Protein AF-A0A8H6XW42-F1 (afdb_monomer_lite)

pLDDT: mean 79.65, std 26.71, range [20.8, 98.81]

Structure (mmCIF, N/CA/C/O backbone):
data_AF-A0A8H6XW42-F1
#
_entry.id   AF-A0A8H6XW42-F1
#
loop_
_atom_site.group_PDB
_atom_site.id
_atom_site.type_symbol
_atom_site.label_atom_id
_atom_site.label_alt_id
_atom_site.label_comp_id
_atom_site.label_asym_id
_atom_site.label_entity_id
_atom_site.label_seq_id
_atom_site.pdbx_PDB_ins_code
_atom_site.Cartn_x
_atom_site.Cartn_y
_atom_site.Cartn_z
_atom_site.occupancy
_atom_site.B_iso_or_equiv
_atom_site.auth_seq_id
_atom_site.auth_comp_id
_atom_site.auth_asym_id
_atom_site.auth_atom_id
_atom_site.pdbx_PDB_model_num
ATOM 1 N N . MET A 1 1 ? 37.774 25.306 58.452 1.00 31.66 1 MET A N 1
ATOM 2 C CA . MET A 1 1 ? 38.233 24.568 59.651 1.00 31.66 1 MET A CA 1
ATOM 3 C C . MET A 1 1 ? 37.011 24.340 60.537 1.00 31.66 1 MET A C 1
ATOM 5 O O . MET A 1 1 ? 36.268 25.303 60.655 1.00 31.66 1 MET A O 1
ATOM 9 N N . SER A 1 2 ? 36.701 23.200 61.170 1.00 27.34 2 SER A N 1
ATOM 10 C CA . SER A 1 2 ? 37.092 21.763 61.088 1.00 27.34 2 SER A CA 1
ATOM 11 C C . SER A 1 2 ? 36.119 20.996 62.024 1.00 27.34 2 SER A C 1
ATOM 13 O O . SER A 1 2 ? 35.586 21.637 62.923 1.00 27.34 2 SER A O 1
ATOM 15 N N . SER A 1 3 ? 35.810 19.695 61.959 1.00 24.80 3 SER A N 1
ATOM 16 C CA . SER A 1 3 ? 36.061 18.540 61.057 1.00 24.80 3 SER A CA 1
ATOM 17 C C . SER A 1 3 ? 34.866 17.559 61.262 1.00 24.80 3 SER A C 1
ATOM 19 O O . SER A 1 3 ? 34.211 17.654 62.294 1.00 24.80 3 SER A O 1
ATOM 21 N N . VAL A 1 4 ? 34.386 16.700 60.349 1.00 23.77 4 VAL A N 1
ATOM 22 C CA . VAL A 1 4 ? 35.005 15.713 59.426 1.00 23.77 4 VAL A CA 1
ATOM 23 C C . VAL A 1 4 ? 35.577 14.477 60.162 1.00 23.77 4 VAL A C 1
ATOM 25 O O . VAL A 1 4 ? 36.228 14.644 61.187 1.00 23.77 4 VAL A O 1
ATOM 28 N N . VAL A 1 5 ? 35.396 13.280 59.560 1.00 27.08 5 VAL A N 1
ATOM 29 C CA . VAL A 1 5 ? 35.895 11.922 59.943 1.00 27.08 5 VAL A CA 1
ATOM 30 C C . VAL A 1 5 ? 35.038 11.162 60.995 1.00 27.08 5 VAL A C 1
ATOM 32 O O . VAL A 1 5 ? 34.847 11.691 62.084 1.00 27.08 5 VAL A O 1
ATOM 35 N N . PRO A 1 6 ? 34.623 9.884 60.777 1.00 35.59 6 PRO A N 1
ATOM 36 C CA . PRO A 1 6 ? 34.140 9.241 59.535 1.00 35.59 6 PRO A CA 1
ATOM 37 C C . PRO A 1 6 ? 32.951 8.249 59.762 1.00 35.59 6 PRO A C 1
ATOM 39 O O . PRO A 1 6 ? 32.583 7.961 60.896 1.00 35.59 6 PRO A O 1
ATOM 42 N N . LEU A 1 7 ? 32.431 7.616 58.697 1.00 23.66 7 LEU A N 1
ATOM 43 C CA . LEU A 1 7 ? 32.252 6.144 58.618 1.00 23.66 7 LEU A CA 1
ATOM 44 C C . LEU A 1 7 ? 31.787 5.714 57.212 1.00 23.66 7 LEU A C 1
ATOM 46 O O . LEU A 1 7 ? 30.994 6.401 56.577 1.00 23.66 7 LEU A O 1
ATOM 50 N N . ASN A 1 8 ? 32.281 4.567 56.740 1.00 22.61 8 ASN A N 1
ATOM 51 C CA . ASN A 1 8 ? 31.904 3.947 55.463 1.00 22.61 8 ASN A CA 1
ATOM 52 C C . ASN A 1 8 ? 30.977 2.746 55.715 1.00 22.61 8 ASN A C 1
ATOM 54 O O . ASN A 1 8 ? 31.185 2.044 56.700 1.00 22.61 8 ASN A O 1
ATOM 58 N N . PHE A 1 9 ? 30.083 2.416 54.774 1.00 24.00 9 PHE A N 1
ATOM 59 C CA . PHE A 1 9 ? 30.294 1.239 53.911 1.00 24.00 9 PHE A CA 1
ATOM 60 C C . PHE A 1 9 ? 29.387 1.238 52.662 1.00 24.00 9 PHE A C 1
ATOM 62 O O . PHE A 1 9 ? 28.384 1.937 52.581 1.00 24.00 9 PHE A O 1
ATOM 69 N N . SER A 1 10 ? 29.830 0.478 51.664 1.00 24.02 10 SER A N 1
ATOM 70 C CA . SER A 1 10 ? 29.364 0.367 50.275 1.00 24.02 10 SER A CA 1
ATOM 71 C C . SER A 1 10 ? 27.860 0.178 50.012 1.00 24.02 10 SER A C 1
ATOM 73 O O . SER A 1 10 ? 27.233 -0.713 50.579 1.00 24.02 10 SER A O 1
ATOM 75 N N . GLY A 1 11 ? 27.371 0.850 48.964 1.00 23.75 11 GLY A N 1
ATOM 76 C CA . GLY A 1 11 ? 26.218 0.445 48.150 1.00 23.75 11 GLY A CA 1
ATOM 77 C C . GLY A 1 11 ? 26.323 1.099 46.767 1.00 23.75 11 GLY A C 1
ATOM 78 O O . GLY A 1 11 ? 26.357 2.323 46.677 1.00 23.75 11 GLY A O 1
ATOM 79 N N . SER A 1 12 ? 26.478 0.318 45.692 1.00 24.64 12 SER A N 1
ATOM 80 C CA . SER A 1 12 ? 26.811 0.856 44.364 1.00 24.64 12 SER A CA 1
ATOM 81 C C . SER A 1 12 ? 25.586 1.375 43.608 1.00 24.64 12 SER A C 1
ATOM 83 O O . SER A 1 12 ? 24.611 0.659 43.390 1.00 24.64 12 SER A O 1
ATOM 85 N N . MET A 1 13 ? 25.673 2.619 43.133 1.00 24.03 13 MET A N 1
ATOM 86 C CA . MET A 1 13 ? 24.675 3.226 42.256 1.00 24.03 13 MET A CA 1
ATOM 87 C C . MET A 1 13 ? 25.296 3.470 40.877 1.00 24.03 13 MET A C 1
ATOM 89 O O . MET A 1 13 ? 26.049 4.417 40.685 1.00 24.03 13 MET A O 1
ATOM 93 N N . ASN A 1 14 ? 25.010 2.575 39.930 1.00 24.83 14 ASN A N 1
ATOM 94 C CA . ASN A 1 14 ? 25.256 2.774 38.501 1.00 24.83 14 ASN A CA 1
ATOM 95 C C . ASN A 1 14 ? 24.354 1.821 37.703 1.00 24.83 14 ASN A C 1
ATOM 97 O O . ASN A 1 14 ? 24.633 0.630 37.596 1.00 24.83 14 ASN A O 1
ATOM 101 N N . ARG A 1 15 ? 23.264 2.353 37.144 1.00 26.05 15 ARG A N 1
ATOM 102 C CA . ARG A 1 15 ? 22.504 1.725 36.054 1.00 26.05 15 ARG A CA 1
ATOM 103 C C . ARG A 1 15 ? 22.485 2.696 34.881 1.00 26.05 15 ARG A C 1
ATOM 105 O O . ARG A 1 15 ? 21.553 3.480 34.731 1.00 26.05 15 ARG A O 1
ATOM 112 N N . LEU A 1 16 ? 23.550 2.666 34.085 1.00 25.11 16 LEU A N 1
ATOM 113 C CA . LEU A 1 16 ? 23.486 3.178 32.719 1.00 25.11 16 LEU A CA 1
ATOM 114 C C . LEU A 1 16 ? 22.662 2.201 31.872 1.00 25.11 16 LEU A C 1
ATOM 116 O O . LEU A 1 16 ? 22.636 1.002 32.143 1.00 25.11 16 LEU A O 1
ATOM 120 N N . LEU A 1 17 ? 21.955 2.733 30.879 1.00 27.61 17 LEU A N 1
ATOM 121 C CA . LEU A 1 17 ? 21.103 1.948 29.989 1.00 27.61 17 LEU A CA 1
ATOM 122 C C . LEU A 1 17 ? 21.974 1.200 28.974 1.00 27.61 17 LEU A C 1
ATOM 124 O O . LEU A 1 17 ? 22.460 1.795 28.011 1.00 27.61 17 LEU A O 1
ATOM 128 N N . GLU A 1 18 ? 22.168 -0.101 29.184 1.00 23.39 18 GLU A N 1
ATOM 129 C CA . GLU A 1 18 ? 22.803 -0.971 28.195 1.00 23.39 18 GLU A CA 1
ATOM 130 C C . GLU A 1 18 ? 21.830 -1.241 27.040 1.00 23.39 18 GLU A C 1
ATOM 132 O O . GLU A 1 18 ? 20.872 -2.003 27.160 1.00 23.39 18 GLU A O 1
ATOM 137 N N . PHE A 1 19 ? 22.074 -0.589 25.902 1.00 29.09 19 PHE A N 1
ATOM 138 C CA . PHE A 1 19 ? 21.418 -0.926 24.641 1.00 29.09 19 PHE A CA 1
ATOM 139 C C . PHE A 1 19 ? 22.048 -2.199 24.045 1.00 29.09 19 PHE A C 1
ATOM 141 O O . PHE A 1 19 ? 23.278 -2.306 24.037 1.00 29.09 19 PHE A O 1
ATOM 148 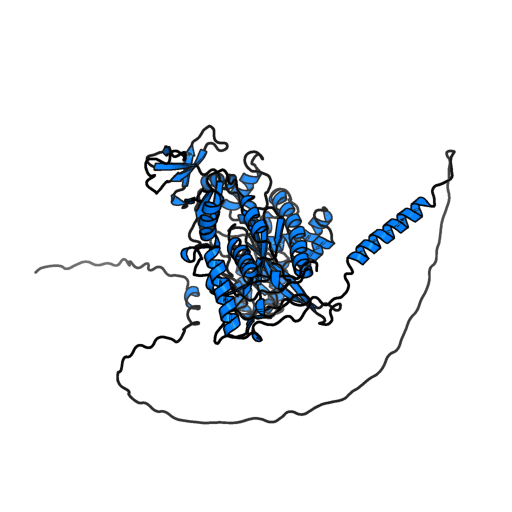N N . PRO A 1 20 ? 21.253 -3.132 23.484 1.00 29.67 20 PRO A N 1
ATOM 149 C CA . PRO A 1 20 ? 21.778 -4.323 22.820 1.00 29.67 20 PRO A CA 1
ATOM 150 C C . PRO A 1 20 ? 22.795 -4.009 21.710 1.00 29.67 20 PRO A C 1
ATOM 152 O O . PRO A 1 20 ? 22.619 -3.098 20.897 1.00 29.67 20 PRO A O 1
ATOM 155 N N . SER A 1 21 ? 23.863 -4.803 21.655 1.00 26.28 21 SER A N 1
ATOM 156 C CA . SER A 1 21 ? 25.093 -4.517 20.899 1.00 26.28 21 SER A CA 1
ATOM 157 C C . SER A 1 21 ? 24.965 -4.546 19.366 1.00 26.28 21 SER A C 1
ATOM 159 O O . SER A 1 21 ? 25.862 -4.057 18.676 1.00 26.28 21 SER A O 1
ATOM 161 N N . TRP A 1 22 ? 23.852 -5.038 18.809 1.00 33.22 22 TRP A N 1
ATOM 162 C CA . TRP A 1 22 ? 23.633 -5.140 17.357 1.00 33.22 22 TRP A CA 1
ATOM 163 C C . TRP A 1 22 ? 23.497 -3.783 16.639 1.00 33.22 22 TRP A C 1
ATOM 165 O O . TRP A 1 22 ? 23.744 -3.691 15.436 1.00 33.22 22 TRP A O 1
ATOM 175 N N . VAL A 1 23 ? 23.195 -2.702 17.367 1.00 29.06 23 VAL A N 1
ATOM 176 C CA . VAL A 1 23 ? 23.056 -1.342 16.805 1.00 29.06 23 VAL A CA 1
ATOM 177 C C . VAL A 1 23 ? 24.376 -0.797 16.224 1.00 29.06 23 VAL A C 1
ATOM 179 O O . VAL A 1 23 ? 24.360 0.020 15.303 1.00 29.06 23 VAL A O 1
ATOM 182 N N . TRP A 1 24 ? 25.536 -1.254 16.710 1.00 26.28 24 TRP A N 1
ATOM 183 C CA . TRP A 1 24 ? 26.835 -0.654 16.367 1.00 26.28 24 TRP A CA 1
ATOM 184 C C . TRP A 1 24 ? 27.460 -1.108 15.040 1.00 26.28 24 TRP A C 1
ATOM 186 O O . TRP A 1 24 ? 28.387 -0.451 14.557 1.00 26.28 24 TRP A O 1
ATOM 196 N N . LEU A 1 25 ? 26.974 -2.184 14.410 1.00 26.67 25 LEU A N 1
ATOM 197 C CA . LEU A 1 25 ? 27.626 -2.734 13.211 1.00 26.67 25 LEU A CA 1
ATOM 198 C C . LEU A 1 25 ? 27.318 -1.956 11.914 1.00 26.67 25 LEU A C 1
ATOM 200 O O . LEU A 1 25 ? 28.112 -1.983 10.975 1.00 26.67 25 LEU A O 1
ATOM 204 N N . ASN A 1 26 ? 26.205 -1.212 11.863 1.00 29.77 26 ASN A N 1
ATOM 205 C CA . ASN A 1 26 ? 25.692 -0.594 10.629 1.00 29.77 26 ASN A CA 1
ATOM 206 C C . ASN A 1 26 ? 26.116 0.872 10.373 1.00 29.77 26 ASN A C 1
ATOM 208 O O . ASN A 1 26 ? 25.681 1.476 9.396 1.00 29.77 26 ASN A O 1
ATOM 212 N N . LEU A 1 27 ? 27.011 1.448 11.187 1.00 27.14 27 LEU A N 1
ATOM 213 C CA . LEU A 1 27 ? 27.491 2.840 11.041 1.00 27.14 27 LEU A CA 1
ATOM 214 C C . LEU A 1 27 ? 28.886 2.980 10.386 1.00 27.14 27 LEU A C 1
ATOM 216 O O . LEU A 1 27 ? 29.533 4.020 10.509 1.00 27.14 27 LEU A O 1
ATOM 220 N N . ARG A 1 28 ? 29.374 1.949 9.676 1.00 26.66 28 ARG A N 1
ATOM 221 C CA . ARG A 1 28 ? 30.704 1.946 9.015 1.00 26.66 28 ARG A CA 1
ATOM 222 C C . ARG A 1 28 ? 30.707 1.980 7.479 1.00 26.66 28 ARG A C 1
ATOM 224 O O . ARG A 1 28 ? 31.776 1.890 6.877 1.00 26.66 28 ARG A O 1
ATOM 231 N N . ARG A 1 29 ? 29.558 2.181 6.830 1.00 36.06 29 ARG A N 1
ATOM 232 C CA . ARG A 1 29 ? 29.470 2.552 5.402 1.00 36.06 29 ARG A CA 1
ATOM 233 C C . ARG A 1 29 ? 28.749 3.902 5.272 1.00 36.06 29 ARG A C 1
ATOM 235 O O . ARG A 1 29 ? 28.029 4.296 6.180 1.00 36.06 29 ARG A O 1
ATOM 242 N N . TYR A 1 30 ? 28.998 4.618 4.171 1.00 29.20 30 TYR A N 1
ATOM 243 C CA . TYR A 1 30 ? 28.583 6.014 3.923 1.00 29.20 30 TYR A CA 1
ATOM 244 C C . TYR A 1 30 ? 29.281 7.099 4.775 1.00 29.20 30 TYR A C 1
ATOM 246 O O . TYR A 1 30 ? 28.645 7.864 5.495 1.00 29.20 30 TYR A O 1
ATOM 254 N N . ARG A 1 31 ? 30.600 7.265 4.589 1.00 26.30 31 ARG A N 1
ATOM 255 C CA . ARG A 1 31 ? 31.227 8.597 4.707 1.00 26.30 31 ARG A CA 1
ATOM 256 C C . ARG A 1 31 ? 31.254 9.254 3.328 1.00 26.30 31 ARG A C 1
ATOM 258 O O . ARG A 1 31 ? 31.839 8.696 2.407 1.00 26.30 31 ARG A O 1
ATOM 265 N N . ASN A 1 32 ? 30.643 10.429 3.211 1.00 26.34 32 ASN A N 1
ATOM 266 C CA . ASN A 1 32 ? 30.654 11.244 1.998 1.00 26.34 32 ASN A CA 1
ATOM 267 C C . ASN A 1 32 ? 31.829 12.249 2.071 1.00 26.34 32 ASN A C 1
ATOM 269 O O . ASN A 1 32 ? 31.894 12.995 3.053 1.00 26.34 32 ASN A O 1
ATOM 273 N N . PRO A 1 33 ? 32.786 12.268 1.123 1.00 30.11 33 PRO A N 1
ATOM 274 C CA . PRO A 1 33 ? 33.949 13.151 1.193 1.00 30.11 33 PRO A CA 1
ATOM 275 C C . PRO A 1 33 ? 33.641 14.522 0.574 1.00 30.11 33 PRO A C 1
ATOM 277 O O . PRO A 1 33 ? 33.587 14.654 -0.644 1.00 30.11 33 PRO A O 1
ATOM 280 N N . GLY A 1 34 ? 33.461 15.564 1.393 1.00 24.92 34 GLY A N 1
ATOM 281 C CA . GLY A 1 34 ? 33.139 16.879 0.829 1.00 24.92 34 GLY A CA 1
ATOM 282 C C . GLY A 1 34 ? 32.864 18.015 1.808 1.00 24.92 34 GLY A C 1
ATOM 283 O O . GLY A 1 34 ? 31.791 18.598 1.746 1.00 24.92 34 GLY A O 1
ATOM 284 N N . PHE A 1 35 ? 33.825 18.375 2.663 1.00 24.66 35 PHE A N 1
ATOM 285 C CA . PHE A 1 35 ? 34.000 19.778 3.070 1.00 24.66 35 PHE A CA 1
ATOM 286 C C . PHE A 1 35 ? 35.440 20.025 3.532 1.00 24.66 35 PHE A C 1
ATOM 288 O O . PHE A 1 35 ? 35.959 19.301 4.381 1.00 24.66 35 PHE A O 1
ATOM 295 N N . ALA A 1 36 ? 36.097 21.033 2.959 1.00 25.77 36 ALA A N 1
ATOM 296 C CA . ALA A 1 36 ? 37.459 21.408 3.325 1.00 25.77 36 ALA A CA 1
ATOM 297 C C . ALA A 1 36 ? 37.444 22.437 4.464 1.00 25.77 36 ALA A C 1
ATOM 299 O O . ALA A 1 36 ? 36.777 23.465 4.363 1.00 25.77 36 ALA A O 1
ATOM 300 N N . ALA A 1 37 ? 38.215 22.182 5.522 1.00 25.47 37 ALA A N 1
ATOM 301 C CA . ALA A 1 37 ? 38.465 23.131 6.603 1.00 25.47 37 ALA A CA 1
ATOM 302 C C . ALA A 1 37 ? 39.970 23.174 6.899 1.00 25.47 37 ALA A C 1
ATOM 304 O O . ALA A 1 37 ? 40.584 22.162 7.236 1.00 25.47 37 ALA A O 1
ATOM 305 N N . THR A 1 38 ? 40.579 24.345 6.724 1.00 24.34 38 THR A N 1
ATOM 306 C CA . THR A 1 38 ? 42.035 24.513 6.771 1.00 24.34 38 THR A CA 1
ATOM 307 C C . THR A 1 38 ? 42.554 24.591 8.206 1.00 24.34 38 THR A C 1
ATOM 309 O O . THR A 1 38 ? 42.355 25.601 8.876 1.00 24.34 38 THR A O 1
ATOM 312 N N . MET A 1 39 ? 43.341 23.602 8.636 1.00 21.64 39 MET A N 1
ATOM 313 C CA . MET A 1 39 ? 44.308 23.781 9.724 1.00 21.64 39 MET A CA 1
ATOM 314 C C . MET A 1 39 ? 45.656 23.155 9.366 1.00 21.64 39 MET A C 1
ATOM 316 O O . MET A 1 39 ? 45.745 21.996 8.971 1.00 21.64 39 MET A O 1
ATOM 320 N N . ARG A 1 40 ? 46.721 23.951 9.510 1.00 22.55 40 ARG A N 1
ATOM 321 C CA . ARG A 1 40 ? 48.112 23.488 9.452 1.00 22.55 40 ARG A CA 1
ATOM 322 C C . ARG A 1 40 ? 48.517 22.995 10.839 1.00 22.55 40 ARG A C 1
ATOM 324 O O . ARG A 1 40 ? 48.273 23.730 11.790 1.00 22.55 40 ARG A O 1
ATOM 331 N N . LEU A 1 41 ? 49.255 21.887 10.932 1.00 23.05 41 LEU A N 1
ATOM 332 C CA . LEU A 1 41 ? 50.444 21.805 11.796 1.00 23.05 41 LEU A CA 1
ATOM 333 C C . LEU A 1 41 ? 51.312 20.568 11.493 1.00 23.05 41 LEU A C 1
ATOM 335 O O . LEU A 1 41 ? 50.816 19.459 11.359 1.00 23.05 41 LEU A O 1
ATOM 339 N N . ASN A 1 42 ? 52.613 20.837 11.381 1.00 22.02 42 ASN A N 1
ATOM 340 C CA . ASN A 1 42 ? 53.803 19.981 11.444 1.00 22.02 42 ASN A CA 1
ATOM 341 C C . ASN A 1 42 ? 53.761 18.512 10.977 1.00 22.02 42 ASN A C 1
ATOM 343 O O . ASN A 1 42 ? 53.309 17.598 11.660 1.00 22.02 42 ASN A O 1
ATOM 347 N N . VAL A 1 43 ? 54.477 18.310 9.869 1.00 23.14 43 VAL A N 1
ATOM 348 C CA . VAL A 1 43 ? 55.176 17.077 9.487 1.00 23.14 43 VAL A CA 1
ATOM 349 C C . VAL A 1 43 ? 56.053 16.550 10.630 1.00 23.14 43 VAL A C 1
ATOM 351 O O . VAL A 1 43 ? 56.818 17.311 11.220 1.00 23.14 43 VAL A O 1
ATOM 354 N N . HIS A 1 44 ? 56.072 15.229 10.818 1.00 24.75 44 HIS A N 1
ATOM 355 C CA . HIS A 1 44 ? 57.327 14.516 11.066 1.00 24.75 44 HIS A CA 1
ATOM 356 C C . HIS A 1 44 ? 57.363 13.205 10.272 1.00 24.75 44 HIS A C 1
ATOM 358 O O . HIS A 1 44 ? 56.329 12.628 9.943 1.00 24.75 44 HIS A O 1
ATOM 364 N N . GLN A 1 45 ? 58.569 12.788 9.896 1.00 23.77 45 GLN A N 1
ATOM 365 C CA . GLN A 1 45 ? 58.819 11.622 9.048 1.00 23.77 45 GLN A CA 1
ATOM 366 C C . GLN A 1 45 ? 58.640 10.309 9.819 1.00 23.77 45 GLN A C 1
ATOM 368 O O . GLN A 1 45 ? 58.967 10.250 11.001 1.00 23.77 45 GLN A O 1
ATOM 373 N N . LEU A 1 46 ? 58.330 9.229 9.097 1.00 23.86 46 LEU A N 1
ATOM 374 C CA . LEU A 1 46 ? 59.133 8.003 9.175 1.00 23.86 46 LEU A CA 1
ATOM 375 C C . LEU A 1 46 ? 58.969 7.191 7.881 1.00 23.86 46 LEU A C 1
ATOM 377 O O . LEU A 1 46 ? 57.856 6.860 7.481 1.00 23.86 46 LEU A O 1
ATOM 381 N N . ASN A 1 47 ? 60.086 6.889 7.219 1.00 21.73 47 ASN A N 1
ATOM 382 C CA . ASN A 1 47 ? 60.119 5.989 6.066 1.00 21.73 47 ASN A CA 1
ATOM 383 C C . ASN A 1 47 ? 60.217 4.541 6.549 1.00 21.73 47 ASN A C 1
ATOM 385 O O . ASN A 1 47 ? 60.997 4.278 7.460 1.00 21.73 47 ASN A O 1
ATOM 389 N N . PHE A 1 48 ? 59.593 3.604 5.835 1.00 25.16 48 PHE A N 1
ATOM 390 C CA . PHE A 1 48 ? 60.204 2.292 5.616 1.00 25.16 48 PHE A CA 1
ATOM 391 C C . PHE A 1 48 ? 59.875 1.753 4.221 1.00 25.16 48 PHE A C 1
ATOM 393 O O . PHE A 1 48 ? 58.752 1.858 3.734 1.00 25.16 48 PHE A O 1
ATOM 400 N N . SER A 1 49 ? 60.899 1.197 3.580 1.00 22.38 49 SER A N 1
ATOM 401 C CA . SER A 1 49 ? 60.803 0.327 2.407 1.00 22.38 49 SER A CA 1
ATOM 402 C C . SER A 1 49 ? 60.469 -1.114 2.881 1.00 22.38 49 SER A C 1
ATOM 404 O O . SER A 1 49 ? 60.420 -1.369 4.080 1.00 22.38 49 SER A O 1
ATOM 406 N N . SER A 1 50 ? 60.198 -2.118 2.043 1.00 24.47 50 SER A N 1
ATOM 407 C CA . SER A 1 50 ? 60.656 -2.327 0.667 1.00 24.47 50 SER A CA 1
ATOM 408 C C . SER A 1 50 ? 59.771 -3.304 -0.128 1.00 24.47 50 SER A C 1
ATOM 410 O O . SER A 1 50 ? 58.860 -3.941 0.389 1.00 24.47 50 SER A O 1
ATOM 412 N N . SER A 1 51 ? 60.067 -3.372 -1.424 1.00 23.06 51 SER A N 1
ATOM 413 C CA . SER A 1 51 ? 59.512 -4.244 -2.463 1.00 23.06 51 SER A CA 1
ATOM 414 C C . SER A 1 51 ? 59.649 -5.752 -2.226 1.00 23.06 51 SER A C 1
ATOM 416 O O . SER A 1 51 ? 60.679 -6.198 -1.724 1.00 23.06 51 SER A O 1
ATOM 418 N N . SER A 1 52 ? 58.751 -6.537 -2.837 1.00 23.95 52 SER A N 1
ATOM 419 C CA . SER A 1 52 ? 59.129 -7.637 -3.756 1.00 23.95 52 SER A CA 1
ATOM 420 C C . SER A 1 52 ? 57.949 -8.074 -4.637 1.00 23.95 52 SER A C 1
ATOM 422 O O . SER A 1 52 ? 56.797 -7.790 -4.314 1.00 23.95 52 SER A O 1
ATOM 424 N N . SER A 1 53 ? 58.234 -8.723 -5.772 1.00 22.66 53 SER A N 1
ATOM 425 C CA . SER A 1 53 ? 57.257 -9.028 -6.828 1.00 22.66 53 SER A CA 1
ATOM 426 C C . SER A 1 53 ? 57.519 -10.361 -7.549 1.00 22.66 53 SER A C 1
ATOM 428 O O . SER A 1 53 ? 58.654 -10.685 -7.883 1.00 22.66 53 SER A O 1
ATOM 430 N N . ALA A 1 54 ? 56.440 -11.090 -7.854 1.00 23.67 54 ALA A N 1
ATOM 431 C CA . ALA A 1 54 ? 56.320 -12.098 -8.918 1.00 23.67 54 ALA A CA 1
ATOM 432 C C . ALA A 1 54 ? 54.808 -12.254 -9.208 1.00 23.67 54 ALA A C 1
ATOM 434 O O . ALA A 1 54 ? 54.028 -12.327 -8.265 1.00 23.67 54 ALA A O 1
ATOM 435 N N . LEU A 1 55 ? 54.278 -12.093 -10.426 1.00 23.23 55 LEU A N 1
ATOM 436 C CA . LEU A 1 55 ? 54.534 -12.799 -11.693 1.00 23.23 55 LEU A CA 1
ATOM 437 C C . LEU A 1 55 ? 54.099 -14.271 -11.689 1.00 23.23 55 LEU A C 1
ATOM 439 O O . LEU A 1 55 ? 54.873 -15.149 -11.330 1.00 23.23 55 LEU A O 1
ATOM 443 N N . PHE A 1 56 ? 52.905 -14.517 -12.238 1.00 22.83 56 PHE A N 1
ATOM 444 C CA . PHE A 1 56 ? 52.661 -15.620 -13.170 1.00 22.83 56 PHE A CA 1
ATOM 445 C C . PHE A 1 56 ? 51.607 -15.203 -14.210 1.00 22.83 56 PHE A C 1
ATOM 447 O O . PHE A 1 56 ? 50.682 -14.448 -13.912 1.00 22.83 56 PHE A O 1
ATOM 454 N N . SER A 1 57 ? 51.776 -15.675 -15.441 1.00 20.80 57 SER A N 1
ATOM 455 C CA . SER A 1 57 ? 50.825 -15.593 -16.559 1.00 20.80 57 SER A CA 1
ATOM 456 C C . SER A 1 57 ? 50.997 -16.861 -17.419 1.00 20.80 57 SER A C 1
ATOM 458 O O . SER A 1 57 ? 51.655 -17.787 -16.947 1.00 20.80 57 SER A O 1
ATOM 460 N N . ILE A 1 58 ? 50.466 -16.894 -18.657 1.00 23.67 58 ILE A N 1
ATOM 461 C CA . ILE A 1 58 ? 50.363 -18.070 -19.565 1.00 23.67 58 ILE A CA 1
ATOM 462 C C . ILE A 1 58 ? 49.180 -18.990 -19.186 1.00 23.67 58 ILE A C 1
ATOM 464 O O . ILE A 1 58 ? 49.033 -19.355 -18.027 1.00 23.67 58 ILE A O 1
ATOM 468 N N . SER A 1 59 ? 48.304 -19.434 -20.097 1.00 23.94 59 SER A N 1
ATOM 469 C CA . SER A 1 59 ? 47.904 -18.902 -21.418 1.00 23.94 59 SER A CA 1
ATOM 470 C C . SER A 1 59 ? 46.587 -19.553 -21.862 1.00 23.94 59 SER A C 1
ATOM 472 O O . SER A 1 59 ? 46.352 -20.724 -21.577 1.00 23.94 59 SER A O 1
ATOM 474 N N . SER A 1 60 ? 45.779 -18.848 -22.650 1.00 23.02 60 SER A N 1
ATOM 475 C CA . SER A 1 60 ? 44.652 -19.424 -23.393 1.00 23.02 60 SER A CA 1
ATOM 476 C C . SER A 1 60 ? 45.117 -20.273 -24.586 1.00 23.02 60 SER A C 1
ATOM 478 O O . SER A 1 60 ? 45.931 -19.776 -25.362 1.00 23.02 60 SER A O 1
ATOM 480 N N . ASN A 1 61 ? 44.556 -21.475 -24.786 1.00 24.88 61 ASN A N 1
ATOM 481 C CA . ASN A 1 61 ? 44.236 -22.044 -26.113 1.00 24.88 61 ASN A CA 1
ATOM 482 C C . ASN A 1 61 ? 43.620 -23.453 -26.016 1.00 24.88 61 ASN A C 1
ATOM 484 O O . ASN A 1 61 ? 44.303 -24.386 -25.607 1.00 24.88 61 ASN A O 1
ATOM 488 N N . ALA A 1 62 ? 42.380 -23.613 -26.490 1.00 23.22 62 ALA A N 1
ATOM 489 C CA . ALA A 1 62 ? 41.868 -24.816 -27.163 1.00 23.22 62 ALA A CA 1
ATOM 490 C C . ALA A 1 62 ? 40.474 -24.508 -27.738 1.00 23.22 62 ALA A C 1
ATOM 492 O O . ALA A 1 62 ? 39.634 -23.939 -27.045 1.00 23.22 62 ALA A O 1
ATOM 493 N N . MET A 1 63 ? 40.218 -24.883 -28.992 1.00 22.78 63 MET A N 1
ATOM 494 C CA . MET A 1 63 ? 38.911 -24.733 -29.640 1.00 22.78 63 MET A CA 1
ATOM 495 C C . MET A 1 63 ? 38.634 -25.956 -30.525 1.00 22.78 63 MET A C 1
ATOM 497 O O . MET A 1 63 ? 39.571 -26.540 -31.065 1.00 22.78 63 MET A O 1
ATOM 501 N N . ASN A 1 64 ? 37.345 -26.235 -30.739 1.00 25.39 64 ASN A N 1
ATOM 502 C CA . ASN A 1 64 ? 36.756 -27.089 -31.781 1.00 25.39 64 ASN A CA 1
ATOM 503 C C . ASN A 1 64 ? 36.721 -28.626 -31.613 1.00 25.39 64 ASN A C 1
ATOM 505 O O . ASN A 1 64 ? 37.681 -29.283 -31.230 1.00 25.39 64 ASN A O 1
ATOM 509 N N . ASN A 1 65 ? 35.583 -29.144 -32.098 1.00 24.14 65 ASN A N 1
ATOM 510 C CA . ASN A 1 65 ? 35.302 -30.473 -32.654 1.00 24.14 65 ASN A CA 1
ATOM 511 C C . ASN A 1 65 ? 35.232 -31.699 -31.726 1.00 24.14 65 ASN A C 1
ATOM 513 O O . ASN A 1 65 ? 36.234 -32.342 -31.430 1.00 24.14 65 ASN A O 1
ATOM 517 N N . LEU A 1 66 ? 33.997 -32.171 -31.518 1.00 25.16 66 LEU A N 1
ATOM 518 C CA . LEU A 1 66 ? 33.556 -33.449 -32.100 1.00 25.16 66 LEU A CA 1
ATOM 519 C C . LEU A 1 66 ? 32.044 -33.404 -32.406 1.00 25.16 66 LEU A C 1
ATOM 521 O O . LEU A 1 66 ? 31.353 -32.494 -31.951 1.00 25.16 66 LEU A O 1
ATOM 525 N N . SER A 1 67 ? 31.548 -34.320 -33.244 1.00 24.77 67 SER A N 1
ATOM 526 C CA . SER A 1 67 ? 30.266 -34.160 -33.947 1.00 24.77 67 SER A CA 1
ATOM 527 C C . SER A 1 67 ? 29.491 -35.461 -34.174 1.00 24.77 67 SER A C 1
ATOM 529 O O . SER A 1 67 ? 30.087 -36.447 -34.596 1.00 24.77 67 SER A O 1
ATOM 531 N N . GLN A 1 68 ? 28.160 -35.342 -34.085 1.00 25.77 68 GLN A N 1
ATOM 532 C CA . GLN A 1 68 ? 27.125 -36.182 -34.717 1.00 25.77 68 GLN A CA 1
ATOM 533 C C . GLN A 1 68 ? 26.918 -37.637 -34.246 1.00 25.77 68 GLN A C 1
ATOM 535 O O . GLN A 1 68 ? 27.778 -38.271 -33.649 1.00 25.77 68 GLN A O 1
ATOM 540 N N . ASP A 1 69 ? 25.713 -38.107 -34.605 1.00 26.95 69 ASP A N 1
ATOM 541 C CA . ASP A 1 69 ? 25.200 -39.482 -34.639 1.00 26.95 69 ASP A CA 1
ATOM 542 C C . ASP A 1 69 ? 24.948 -40.231 -33.307 1.00 26.95 69 ASP A C 1
ATOM 544 O O . ASP A 1 69 ? 25.645 -40.045 -32.317 1.00 26.95 69 ASP A O 1
ATOM 548 N N . HIS A 1 70 ? 23.901 -41.065 -33.175 1.00 26.64 70 HIS A N 1
ATOM 549 C CA . HIS A 1 70 ? 22.896 -41.544 -34.152 1.00 26.64 70 HIS A CA 1
ATOM 550 C C . HIS A 1 70 ? 21.446 -41.483 -33.622 1.00 26.64 70 HIS A C 1
ATOM 552 O O . HIS A 1 70 ? 21.195 -41.455 -32.419 1.00 26.64 70 HIS A O 1
ATOM 558 N N . SER A 1 71 ? 20.479 -41.580 -34.541 1.00 24.19 71 SER A N 1
ATOM 559 C CA . SER A 1 71 ? 19.046 -41.789 -34.271 1.00 24.19 71 SER A CA 1
ATOM 560 C C . SER A 1 71 ? 18.564 -43.183 -34.703 1.00 24.19 71 SER A C 1
ATOM 562 O O . SER A 1 71 ? 18.845 -43.564 -35.838 1.00 24.19 71 SER A O 1
ATOM 564 N N . GLN A 1 72 ? 17.750 -43.874 -33.891 1.00 25.80 72 GLN A N 1
ATOM 565 C CA . GLN A 1 72 ? 16.728 -44.863 -34.317 1.00 25.80 72 GLN A CA 1
ATOM 566 C C . GLN A 1 72 ? 15.811 -45.212 -33.115 1.00 25.80 72 GLN A C 1
ATOM 568 O O . GLN A 1 72 ? 16.295 -45.466 -32.021 1.00 25.80 72 GLN A O 1
ATOM 573 N N . PHE A 1 73 ? 14.500 -44.951 -33.200 1.00 25.23 73 PHE A N 1
ATOM 574 C CA . PHE A 1 73 ? 13.420 -45.869 -33.628 1.00 25.23 73 PHE A CA 1
ATOM 575 C C . PHE A 1 73 ? 13.051 -46.993 -32.639 1.00 25.23 73 PHE A C 1
ATOM 577 O O . PHE A 1 73 ? 13.772 -47.975 -32.520 1.00 25.23 73 PHE A O 1
ATOM 584 N N . PHE A 1 74 ? 11.828 -46.930 -32.096 1.00 25.59 74 PHE A N 1
ATOM 585 C CA . PHE A 1 74 ? 10.824 -47.993 -32.279 1.00 25.59 74 PHE A CA 1
ATOM 586 C C . PHE A 1 74 ? 9.405 -47.474 -31.984 1.00 25.59 74 PHE A C 1
ATOM 588 O O . PHE A 1 74 ? 9.219 -46.580 -31.164 1.00 25.59 74 PHE A O 1
ATOM 595 N N . SER A 1 75 ? 8.394 -48.047 -32.642 1.00 24.28 75 SER A N 1
ATOM 596 C CA . SER A 1 75 ? 6.971 -47.758 -32.400 1.00 24.28 75 SER A CA 1
ATOM 597 C C . SER A 1 75 ? 6.141 -49.031 -32.549 1.00 24.28 75 SER A C 1
ATOM 599 O O . SER A 1 75 ? 6.395 -49.787 -33.487 1.00 24.28 75 SER A O 1
ATOM 601 N N . ILE A 1 76 ? 5.144 -49.257 -31.686 1.00 26.25 76 ILE A N 1
ATOM 602 C CA . ILE A 1 76 ? 4.173 -50.360 -31.810 1.00 26.25 76 ILE A CA 1
ATOM 603 C C . ILE A 1 76 ? 2.766 -49.858 -31.435 1.00 26.25 76 ILE A C 1
ATOM 605 O O . ILE A 1 76 ? 2.596 -49.137 -30.455 1.00 26.25 76 ILE A O 1
ATOM 609 N N . GLN A 1 77 ? 1.760 -50.259 -32.220 1.00 27.41 77 GLN A N 1
ATOM 610 C CA . GLN A 1 77 ? 0.325 -50.068 -31.961 1.00 27.41 77 GLN A CA 1
ATOM 611 C C . GLN A 1 77 ? -0.346 -51.402 -31.567 1.00 27.41 77 GLN A C 1
ATOM 613 O O . GLN A 1 77 ? 0.132 -52.466 -31.953 1.00 27.41 77 GLN A O 1
ATOM 618 N N . GLY A 1 78 ? -1.505 -51.354 -30.896 1.00 24.58 78 GLY A N 1
ATOM 619 C CA . GLY A 1 78 ? -2.376 -52.525 -30.667 1.00 24.58 78 GLY A CA 1
ATOM 620 C C . GLY A 1 78 ? -3.429 -52.267 -29.580 1.00 24.58 78 GLY A C 1
ATOM 621 O O . GLY A 1 78 ? -3.118 -52.323 -28.401 1.00 24.58 78 GLY A O 1
ATOM 622 N N . GLN A 1 79 ? -4.615 -51.745 -29.907 1.00 27.06 79 GLN A N 1
ATOM 623 C CA . GLN A 1 79 ? -5.825 -52.447 -30.389 1.00 27.06 79 GLN A CA 1
ATOM 624 C C . GLN A 1 79 ? -6.738 -53.075 -29.305 1.00 27.06 79 GLN A C 1
ATOM 626 O O . GLN A 1 79 ? -6.531 -54.185 -28.832 1.00 27.06 79 GLN A O 1
ATOM 631 N N . SER A 1 80 ? -7.826 -52.344 -29.030 1.00 26.98 80 SER A N 1
ATOM 632 C CA . SER A 1 80 ? -9.216 -52.767 -28.748 1.00 26.98 80 SER A CA 1
ATOM 633 C C . SER A 1 80 ? -9.570 -54.263 -28.619 1.00 26.98 80 SER A C 1
ATOM 635 O O . SER A 1 80 ? -9.330 -55.050 -29.536 1.00 26.98 80 SER A O 1
ATOM 637 N N . ARG A 1 81 ? -10.417 -54.586 -27.621 1.00 26.73 81 ARG A N 1
ATOM 638 C CA . ARG A 1 81 ? -11.572 -55.488 -27.834 1.00 26.73 81 ARG A CA 1
ATOM 639 C C . ARG A 1 81 ? -12.740 -55.245 -26.863 1.00 26.73 81 ARG A C 1
ATOM 641 O O . ARG A 1 81 ? -12.541 -54.970 -25.687 1.00 26.73 81 ARG A O 1
ATOM 648 N N . ARG A 1 82 ? -13.973 -55.383 -27.373 1.00 30.25 82 ARG A N 1
ATOM 649 C CA . ARG A 1 82 ? -15.245 -55.350 -26.614 1.00 30.25 82 ARG A CA 1
ATOM 650 C C . ARG A 1 82 ? -15.549 -56.706 -25.957 1.00 30.25 82 ARG A C 1
ATOM 652 O O . ARG A 1 82 ? -15.195 -57.737 -26.527 1.00 30.25 82 ARG A O 1
ATOM 659 N N . ARG A 1 83 ? -16.395 -56.715 -24.917 1.00 26.67 83 ARG A N 1
ATOM 660 C CA . ARG A 1 83 ? -17.424 -57.760 -24.715 1.00 26.67 83 ARG A CA 1
ATOM 661 C C . ARG A 1 83 ? -18.654 -57.197 -23.988 1.00 26.67 83 ARG A C 1
ATOM 663 O O . ARG A 1 83 ? -18.580 -56.112 -23.425 1.00 26.67 83 ARG A O 1
ATOM 670 N N . SER A 1 84 ? -19.783 -57.898 -24.076 1.00 25.84 84 SER A N 1
ATOM 671 C CA . SER A 1 84 ? -21.120 -57.412 -23.699 1.00 25.84 84 SER A CA 1
ATOM 672 C C . SER A 1 84 ? -21.984 -58.550 -23.142 1.00 25.84 84 SER A C 1
ATOM 674 O O . SER A 1 84 ? -21.853 -59.675 -23.624 1.00 25.84 84 SER A O 1
ATOM 676 N N . SER A 1 85 ? -22.911 -58.236 -22.230 1.00 25.02 85 SER A N 1
ATOM 677 C CA . SER A 1 85 ? -23.953 -59.139 -21.697 1.00 25.02 85 SER A CA 1
ATOM 678 C C . SER A 1 85 ? -25.288 -58.380 -21.571 1.00 25.02 85 SER A C 1
ATOM 680 O O . SER A 1 85 ? -25.270 -57.159 -21.425 1.00 25.02 85 SER A O 1
ATOM 682 N N . VAL A 1 86 ? -26.432 -59.070 -21.691 1.00 28.11 86 VAL A N 1
ATOM 683 C CA . VAL A 1 86 ? -27.788 -58.488 -21.885 1.00 28.11 86 VAL A CA 1
ATOM 684 C C . VAL A 1 86 ? -28.861 -59.369 -21.199 1.00 28.11 86 VAL A C 1
ATOM 686 O O . VAL A 1 86 ? -28.560 -60.521 -20.898 1.00 28.11 86 VAL A O 1
ATOM 689 N N . MET A 1 87 ? -30.101 -58.853 -21.062 1.00 28.19 87 MET A N 1
ATOM 690 C CA . MET A 1 87 ? -31.353 -59.479 -20.547 1.00 28.19 87 MET A CA 1
ATOM 691 C C . MET A 1 87 ? -31.506 -59.440 -19.010 1.00 28.19 87 MET A C 1
ATOM 693 O O . MET A 1 87 ? -30.513 -59.574 -18.308 1.00 28.19 87 MET A O 1
ATOM 697 N N . HIS A 1 88 ? -32.678 -59.216 -18.387 1.00 27.83 88 HIS A N 1
ATOM 698 C CA . HIS A 1 88 ? -34.104 -59.031 -18.782 1.00 27.83 88 HIS A CA 1
ATOM 699 C C . HIS A 1 88 ? -34.739 -57.914 -17.880 1.00 27.83 88 HIS A C 1
ATOM 701 O O . HIS A 1 88 ? -34.100 -57.538 -16.903 1.00 27.83 88 HIS A O 1
ATOM 707 N N . LEU A 1 89 ? -35.948 -57.335 -18.050 1.00 26.44 89 LEU A N 1
ATOM 708 C CA . LEU A 1 89 ? -37.055 -57.468 -19.029 1.00 26.44 89 LEU A CA 1
ATOM 709 C C . LEU A 1 89 ? -37.783 -56.094 -19.237 1.00 26.44 89 LEU A C 1
ATOM 711 O O . LEU A 1 89 ? -37.104 -55.079 -19.343 1.00 26.44 89 LEU A O 1
ATOM 715 N N . ALA A 1 90 ? -39.124 -56.051 -19.343 1.00 24.53 90 ALA A N 1
ATOM 716 C CA . ALA A 1 90 ? -40.001 -54.873 -19.537 1.00 24.53 90 ALA A CA 1
ATOM 717 C C . ALA A 1 90 ? -41.420 -55.185 -18.951 1.00 24.53 90 ALA A C 1
ATOM 719 O O . ALA A 1 90 ? -41.527 -56.240 -18.313 1.00 24.53 90 ALA A O 1
ATOM 720 N N . PRO A 1 91 ? -42.524 -54.415 -19.164 1.00 50.69 91 PRO A N 1
ATOM 721 C CA . PRO A 1 91 ? -42.752 -53.124 -19.856 1.00 50.69 91 PRO A CA 1
ATOM 722 C C . PRO A 1 91 ? -42.962 -51.965 -18.835 1.00 50.69 91 PRO A C 1
ATOM 724 O O . PRO A 1 91 ? -42.569 -52.133 -17.687 1.00 50.69 91 PRO A O 1
ATOM 727 N N . ASN A 1 92 ? -43.511 -50.764 -19.098 1.00 28.22 92 ASN A N 1
ATOM 728 C CA . ASN A 1 92 ? -44.204 -50.113 -20.239 1.00 28.22 92 ASN A CA 1
ATOM 729 C C . ASN A 1 92 ? -43.899 -48.569 -20.171 1.00 28.22 92 ASN A C 1
ATOM 731 O O . ASN A 1 92 ? -42.993 -48.214 -19.426 1.00 28.22 92 ASN A O 1
ATOM 735 N N . THR A 1 93 ? -44.495 -47.568 -20.849 1.00 28.38 93 THR A N 1
ATOM 736 C CA . THR A 1 93 ? -45.722 -47.386 -21.669 1.00 28.38 93 THR A CA 1
ATOM 737 C C . THR A 1 93 ? -45.498 -46.528 -22.933 1.00 28.38 93 THR A C 1
ATOM 739 O O . THR A 1 93 ? -44.573 -45.731 -23.018 1.00 28.38 93 THR A O 1
ATOM 742 N N . SER A 1 94 ? -46.431 -46.680 -23.877 1.00 27.08 94 SER A N 1
ATOM 743 C CA . SER A 1 94 ? -46.821 -45.833 -25.028 1.00 27.08 94 SER A CA 1
ATOM 744 C C . SER A 1 94 ? -46.388 -44.350 -25.146 1.00 27.08 94 SER A C 1
ATOM 746 O O . SER A 1 94 ? -46.683 -43.561 -24.255 1.00 27.08 94 SER A O 1
ATOM 748 N N . MET A 1 95 ? -45.991 -43.991 -26.385 1.00 27.08 95 MET A N 1
ATOM 749 C CA . MET A 1 95 ? -46.229 -42.719 -27.123 1.00 27.08 95 MET A CA 1
ATOM 750 C C . MET A 1 95 ? -45.608 -41.410 -26.565 1.00 27.08 95 MET A C 1
ATOM 752 O O . MET A 1 95 ? -45.793 -41.082 -25.405 1.00 27.08 95 MET A O 1
ATOM 756 N N . GLN A 1 96 ? -44.923 -40.555 -27.340 1.00 27.88 96 GLN A N 1
ATOM 757 C CA . GLN A 1 96 ? -44.763 -40.425 -28.806 1.00 27.88 96 GLN A CA 1
ATOM 758 C C . GLN A 1 96 ? -43.286 -40.217 -29.209 1.00 27.88 96 GLN A C 1
ATOM 760 O O . GLN A 1 96 ? -42.445 -39.904 -28.370 1.00 27.88 96 GLN A O 1
ATOM 765 N N . SER A 1 97 ? -42.984 -40.341 -30.504 1.00 28.73 97 SER A N 1
ATOM 766 C CA . SER A 1 97 ? -41.659 -40.082 -31.082 1.00 28.73 97 SER A CA 1
ATOM 767 C C . SER A 1 97 ? -41.759 -39.261 -32.367 1.00 28.73 97 SER A C 1
ATOM 769 O O . SER A 1 97 ? -42.398 -39.732 -33.302 1.00 28.73 97 SER A O 1
ATOM 771 N N . GLU A 1 98 ? -41.102 -38.098 -32.412 1.00 33.69 98 GLU A N 1
ATOM 772 C CA . GLU A 1 98 ? -40.203 -37.618 -33.486 1.00 33.69 98 GLU A CA 1
ATOM 773 C C . GLU A 1 98 ? -39.680 -36.196 -33.146 1.00 33.69 98 GLU A C 1
ATOM 775 O O . GLU A 1 98 ? -40.000 -35.658 -32.089 1.00 33.69 98 GLU A O 1
ATOM 780 N N . GLU A 1 99 ? -38.796 -35.636 -33.981 1.00 34.62 99 GLU A N 1
ATOM 781 C CA . GLU A 1 99 ? -38.278 -34.248 -33.912 1.00 34.62 99 GLU A CA 1
ATOM 782 C C . GLU A 1 99 ? -37.506 -33.776 -32.648 1.00 34.62 99 GLU A C 1
ATOM 784 O O . GLU A 1 99 ? -37.748 -32.687 -32.133 1.00 34.62 99 GLU A O 1
ATOM 789 N N . CYS A 1 100 ? -36.465 -34.497 -32.195 1.00 31.91 100 CYS A N 1
ATOM 790 C CA . CYS A 1 100 ? -35.407 -33.862 -31.375 1.00 31.91 100 CYS A CA 1
ATOM 791 C C . CYS A 1 100 ? -34.020 -34.538 -31.474 1.00 31.91 100 CYS A C 1
ATOM 793 O O . CYS A 1 100 ? -33.543 -35.160 -30.525 1.00 31.91 100 CYS A O 1
ATOM 795 N N . SER A 1 101 ? -33.341 -34.420 -32.624 1.00 37.59 101 SER A N 1
ATOM 796 C CA . SER A 1 101 ? -31.951 -34.906 -32.794 1.00 37.59 101 SER A CA 1
ATOM 797 C C . SER A 1 101 ? -30.991 -33.935 -33.498 1.00 37.59 101 SER A C 1
ATOM 799 O O . SER A 1 101 ? -29.778 -34.082 -33.362 1.00 37.59 101 SER A O 1
ATOM 801 N N . SER A 1 102 ? -31.492 -32.902 -34.183 1.00 37.03 102 SER A N 1
ATOM 802 C CA . SER A 1 102 ? -30.674 -31.820 -34.751 1.00 37.03 102 SER A CA 1
ATOM 803 C C . SER A 1 102 ? -30.218 -30.830 -33.672 1.00 37.03 102 SER A C 1
ATOM 805 O O . SER A 1 102 ? -29.024 -30.566 -33.535 1.00 37.03 102 SER A O 1
ATOM 807 N N . SER A 1 103 ? -31.155 -30.344 -32.852 1.00 41.62 103 SER A N 1
ATOM 808 C CA . SER A 1 103 ? -30.945 -29.274 -31.867 1.00 41.62 103 SER A CA 1
ATOM 809 C C . SER A 1 103 ? -29.819 -29.562 -30.871 1.00 41.62 103 SER A C 1
ATOM 811 O O . SER A 1 103 ? -29.002 -28.685 -30.603 1.00 41.62 103 SER A O 1
ATOM 813 N N . PHE A 1 104 ? -29.724 -30.793 -30.354 1.00 41.69 104 PHE A N 1
ATOM 814 C CA . PHE A 1 104 ? -28.658 -31.172 -29.417 1.00 41.69 104 PHE A CA 1
ATOM 815 C C . PHE A 1 104 ? -27.273 -31.189 -30.067 1.00 41.69 104 PHE A C 1
ATOM 817 O O . PHE A 1 104 ? -26.306 -30.772 -29.432 1.00 41.69 104 PHE A O 1
ATOM 824 N N . LEU A 1 105 ? -27.166 -31.610 -31.332 1.00 42.75 105 LEU A N 1
ATOM 825 C CA . LEU A 1 105 ? -25.894 -31.572 -32.052 1.00 42.75 105 LEU A CA 1
ATOM 826 C C . LEU A 1 105 ? -25.494 -30.124 -32.366 1.00 42.75 105 LEU A C 1
ATOM 828 O O . LEU A 1 105 ? -24.337 -29.757 -32.176 1.00 42.75 105 LEU A O 1
ATOM 832 N N . THR A 1 106 ? -26.455 -29.281 -32.758 1.00 46.16 106 THR A N 1
ATOM 833 C CA . THR A 1 106 ? -26.224 -27.847 -32.970 1.00 46.16 106 THR A CA 1
ATOM 834 C C . THR A 1 106 ? -25.783 -27.150 -31.685 1.00 46.16 106 THR A C 1
ATOM 836 O O . THR A 1 106 ? -24.793 -26.434 -31.727 1.00 46.16 106 THR A O 1
ATOM 839 N N . VAL A 1 107 ? -26.436 -27.385 -30.539 1.00 50.16 107 VAL A N 1
ATOM 840 C CA . VAL A 1 107 ? -26.048 -26.784 -29.247 1.00 50.16 107 VAL A CA 1
ATOM 841 C C . VAL A 1 107 ? -24.695 -27.305 -28.757 1.00 50.16 107 VAL A C 1
ATOM 843 O O . VAL A 1 107 ? -23.883 -26.507 -28.293 1.00 50.16 107 VAL A O 1
ATOM 846 N N . ALA A 1 108 ? -24.399 -28.600 -28.908 1.00 45.34 108 ALA A N 1
ATOM 847 C CA . ALA A 1 108 ? -23.091 -29.154 -28.553 1.00 45.34 108 ALA A CA 1
ATOM 848 C C . ALA A 1 108 ? -21.961 -28.567 -29.416 1.00 45.34 108 ALA A C 1
ATOM 850 O O . ALA A 1 108 ? -20.911 -28.211 -28.884 1.00 45.34 108 ALA A O 1
ATOM 851 N N . VAL A 1 109 ? -22.185 -28.400 -30.726 1.00 50.75 109 VAL A N 1
ATOM 852 C CA . VAL A 1 109 ? -21.240 -27.711 -31.620 1.00 50.75 109 VAL A CA 1
ATOM 853 C C . VAL A 1 109 ? -21.136 -26.229 -31.266 1.00 50.75 109 VAL A C 1
ATOM 855 O O . VAL A 1 109 ? -20.020 -25.730 -31.190 1.00 50.75 109 VAL A O 1
ATOM 858 N N . PHE A 1 110 ? -22.245 -25.537 -30.981 1.00 46.50 110 PHE A N 1
ATOM 859 C CA . PHE A 1 110 ? -22.221 -24.118 -30.614 1.00 46.50 110 PHE A CA 1
ATOM 860 C C . PHE A 1 110 ? -21.430 -23.892 -29.324 1.00 46.50 110 PHE A C 1
ATOM 862 O O . PHE A 1 110 ? -20.584 -23.003 -29.283 1.00 46.50 110 PHE A O 1
ATOM 869 N N . LEU A 1 111 ? -21.628 -24.744 -28.310 1.00 42.47 111 LEU A N 1
ATOM 870 C CA . LEU A 1 111 ? -20.841 -24.748 -27.078 1.00 42.47 111 LEU A CA 1
ATOM 871 C C . LEU A 1 111 ? -19.365 -25.053 -27.352 1.00 42.47 111 LEU A C 1
ATOM 873 O O . LEU A 1 111 ? -18.523 -24.290 -26.893 1.00 42.47 111 LEU A O 1
ATOM 877 N N . LEU A 1 112 ? -19.030 -26.069 -28.159 1.00 39.44 112 LEU A N 1
ATOM 878 C CA . LEU A 1 112 ? -17.632 -26.327 -28.528 1.00 39.44 112 LEU A CA 1
ATOM 879 C C . LEU A 1 112 ? -17.004 -25.125 -29.245 1.00 39.44 112 LEU A C 1
ATOM 881 O O . LEU A 1 112 ? -15.895 -24.731 -28.901 1.00 39.44 112 LEU A O 1
ATOM 885 N N . THR A 1 113 ? -17.706 -24.500 -30.194 1.00 45.16 113 THR A N 1
ATOM 886 C CA . THR A 1 113 ? -17.218 -23.298 -30.886 1.00 45.16 113 THR A CA 1
ATOM 887 C C . THR A 1 113 ? -17.179 -22.068 -29.989 1.00 45.16 113 THR A C 1
ATOM 889 O O . THR A 1 113 ? -16.333 -21.215 -30.211 1.00 45.16 113 THR A O 1
ATOM 892 N N . ALA A 1 114 ? -18.017 -21.973 -28.954 1.00 41.41 114 ALA A N 1
ATOM 893 C CA . ALA A 1 114 ? -17.970 -20.896 -27.971 1.00 41.41 114 ALA A CA 1
ATOM 894 C C . ALA A 1 114 ? -16.794 -21.081 -27.002 1.00 41.41 114 ALA A C 1
ATOM 896 O O . ALA A 1 114 ? -16.042 -20.139 -26.777 1.00 41.41 114 ALA A O 1
ATOM 897 N N . THR A 1 115 ? -16.562 -22.294 -26.490 1.00 41.84 115 THR A N 1
ATOM 898 C CA . THR A 1 115 ? -15.392 -22.609 -25.656 1.00 41.84 115 THR A CA 1
ATOM 899 C C . THR A 1 115 ? -14.091 -22.471 -26.450 1.00 41.84 115 THR A C 1
ATOM 901 O O . THR A 1 115 ? -13.134 -21.886 -25.946 1.00 41.84 115 THR A O 1
ATOM 904 N N . LEU A 1 116 ? -14.067 -22.916 -27.713 1.00 36.62 116 LEU A N 1
ATOM 905 C CA . LEU A 1 116 ? -12.940 -22.693 -28.621 1.00 36.62 116 LEU A CA 1
ATOM 906 C C . LEU A 1 116 ? -12.780 -21.213 -28.986 1.00 36.62 116 LEU A C 1
ATOM 908 O O . LEU A 1 116 ? -11.653 -20.748 -29.018 1.00 36.62 116 LEU A O 1
ATOM 912 N N . ALA A 1 117 ? -13.853 -20.437 -29.176 1.00 34.25 117 ALA A N 1
ATOM 913 C CA . ALA A 1 117 ? -13.753 -18.992 -29.402 1.00 34.25 117 ALA A CA 1
ATOM 914 C C . ALA A 1 117 ? -13.276 -18.230 -28.155 1.00 34.25 117 ALA A C 1
ATOM 916 O O . ALA A 1 117 ? -12.558 -17.244 -28.297 1.00 34.25 117 ALA A O 1
ATOM 917 N N . SER A 1 118 ? -13.611 -18.685 -26.945 1.00 36.94 118 SER A N 1
ATOM 918 C CA . SER A 1 118 ? -13.038 -18.158 -25.699 1.00 36.94 118 SER A CA 1
ATOM 919 C C . SER A 1 118 ? -11.548 -18.494 -25.581 1.00 36.94 118 SER A C 1
ATOM 921 O O . SER A 1 118 ? -10.759 -17.618 -25.235 1.00 36.94 118 SER A O 1
ATOM 923 N N . TYR A 1 119 ? -11.132 -19.708 -25.964 1.00 33.88 119 TYR A N 1
ATOM 924 C CA . TYR A 1 119 ? -9.712 -20.063 -26.098 1.00 33.88 119 TYR A CA 1
ATOM 925 C C . TYR A 1 119 ? -9.003 -19.208 -27.166 1.00 33.88 119 TYR A C 1
ATOM 927 O O . TYR A 1 119 ? -7.946 -18.642 -26.903 1.00 33.88 119 TYR A O 1
ATOM 935 N N . SER A 1 120 ? -9.606 -19.035 -28.345 1.00 30.62 120 SER A N 1
ATOM 936 C CA . SER A 1 120 ? -9.048 -18.257 -29.460 1.00 30.62 120 SER A CA 1
ATOM 937 C C . SER A 1 120 ? -9.088 -16.736 -29.257 1.00 30.62 120 SER A C 1
ATOM 939 O O . SER A 1 120 ? -8.427 -16.010 -29.994 1.00 30.62 120 SER A O 1
ATOM 941 N N . ARG A 1 121 ? -9.833 -16.234 -28.263 1.00 32.56 121 ARG A N 1
ATOM 942 C CA . ARG A 1 121 ? -9.744 -14.840 -27.788 1.00 32.56 121 ARG A CA 1
ATOM 943 C C . ARG A 1 121 ? -8.695 -14.650 -26.690 1.00 32.56 121 ARG A C 1
ATOM 945 O O . ARG A 1 121 ? -8.292 -13.516 -26.457 1.00 32.56 121 ARG A O 1
ATOM 952 N N . LEU A 1 122 ? -8.234 -15.731 -26.055 1.00 35.97 122 LEU A N 1
ATOM 953 C CA . LEU A 1 122 ? -7.079 -15.728 -25.149 1.00 35.97 122 LEU A CA 1
ATOM 954 C C . LEU A 1 122 ? -5.753 -15.993 -25.875 1.00 35.97 122 LEU A C 1
ATOM 956 O O . LEU A 1 122 ? -4.710 -15.550 -25.400 1.00 35.97 122 LEU A O 1
ATOM 960 N N . THR A 1 123 ? -5.773 -16.599 -27.066 1.00 37.25 123 THR A N 1
ATOM 961 C CA . THR A 1 123 ? -4.654 -16.491 -28.015 1.00 37.25 123 THR A CA 1
ATOM 962 C C . THR A 1 123 ? -4.631 -15.095 -28.641 1.00 37.25 123 THR A C 1
ATOM 964 O O . THR A 1 123 ? -5.007 -14.910 -29.801 1.00 37.25 123 THR A O 1
ATOM 967 N N . MET A 1 124 ? -4.170 -14.098 -27.878 1.00 37.91 124 MET A N 1
ATOM 968 C CA . MET A 1 124 ? -3.628 -12.887 -28.494 1.00 37.91 124 MET A CA 1
ATOM 969 C C . MET A 1 124 ? -2.498 -13.280 -29.455 1.00 37.91 124 MET A C 1
ATOM 971 O O . MET A 1 124 ? -1.789 -14.263 -29.228 1.00 37.91 124 MET A O 1
ATOM 975 N N . LEU A 1 125 ? -2.327 -12.510 -30.531 1.00 37.03 125 LEU A N 1
ATOM 976 C CA . LEU A 1 125 ? -1.181 -12.670 -31.426 1.00 37.03 125 LEU A CA 1
ATOM 977 C C . LEU A 1 125 ? 0.124 -12.578 -30.613 1.00 37.03 125 LEU A C 1
ATOM 979 O O . LEU A 1 125 ? 0.208 -11.700 -29.747 1.00 37.03 125 LEU A O 1
ATOM 983 N N . PRO A 1 126 ? 1.142 -13.419 -30.893 1.00 39.00 126 PRO A N 1
ATOM 984 C CA . PRO A 1 126 ? 2.434 -13.386 -30.212 1.00 39.00 126 PRO A CA 1
ATOM 985 C C . PRO A 1 126 ? 3.267 -12.185 -30.688 1.00 39.00 126 PRO A C 1
ATOM 987 O O . PRO A 1 126 ? 4.299 -12.314 -31.341 1.00 39.00 126 PRO A O 1
ATOM 990 N N . HIS A 1 127 ? 2.789 -10.985 -30.371 1.00 48.50 127 HIS A N 1
ATOM 991 C CA . HIS A 1 127 ? 3.626 -9.803 -30.301 1.00 48.50 127 HIS A CA 1
ATOM 992 C C . HIS A 1 127 ? 4.436 -9.907 -29.013 1.00 48.50 127 HIS A C 1
ATOM 994 O O . HIS A 1 127 ? 3.851 -9.948 -27.930 1.00 48.50 127 HIS A O 1
ATOM 1000 N N . ASP A 1 128 ? 5.765 -9.947 -29.132 1.00 52.72 128 ASP A N 1
ATOM 1001 C CA . ASP A 1 128 ? 6.662 -9.952 -27.978 1.00 52.72 128 ASP A CA 1
ATOM 1002 C C . ASP A 1 128 ? 6.279 -8.853 -26.990 1.00 52.72 128 ASP A C 1
ATOM 1004 O O . ASP A 1 128 ? 6.293 -7.664 -27.342 1.00 52.72 128 ASP A O 1
ATOM 1008 N N . LEU A 1 129 ? 5.989 -9.270 -25.752 1.00 61.91 129 LEU A N 1
ATOM 1009 C CA . LEU A 1 129 ? 5.814 -8.396 -24.598 1.00 61.91 129 LEU A CA 1
ATOM 1010 C C . LEU A 1 129 ? 7.002 -7.438 -24.530 1.00 61.91 129 LEU A C 1
ATOM 1012 O O . LEU A 1 129 ? 8.101 -7.811 -24.118 1.00 61.91 129 LEU A O 1
ATOM 1016 N N . GLN A 1 130 ? 6.783 -6.205 -24.986 1.00 80.38 130 GLN A N 1
ATOM 1017 C CA . GLN A 1 130 ? 7.822 -5.190 -24.990 1.00 80.38 130 GLN A CA 1
ATOM 1018 C C . GLN A 1 130 ? 8.193 -4.908 -23.530 1.00 80.38 130 GLN A C 1
ATOM 1020 O O . GLN A 1 130 ? 7.318 -4.466 -22.778 1.00 80.38 130 GLN A O 1
ATOM 1025 N N . PRO A 1 131 ? 9.448 -5.173 -23.120 1.00 88.81 131 PRO A N 1
ATOM 1026 C CA . PRO A 1 131 ? 9.841 -5.071 -21.724 1.00 88.81 131 PRO A CA 1
ATOM 1027 C C . PRO A 1 131 ? 9.688 -3.635 -21.228 1.00 88.81 131 PRO A C 1
ATOM 1029 O O . PRO A 1 131 ? 9.795 -2.681 -22.012 1.00 88.81 131 PRO A O 1
ATOM 1032 N N . LEU A 1 132 ? 9.467 -3.479 -19.922 1.00 94.75 132 LEU A N 1
ATOM 1033 C CA . LEU A 1 132 ? 9.438 -2.166 -19.282 1.00 94.75 132 LEU A CA 1
ATOM 1034 C C . LEU A 1 132 ? 10.710 -1.380 -19.639 1.00 94.75 132 LEU A C 1
ATOM 1036 O O . LEU A 1 132 ? 11.834 -1.859 -19.477 1.00 94.75 132 LEU A O 1
ATOM 1040 N N . ARG A 1 133 ? 10.536 -0.150 -20.128 1.00 94.31 133 ARG A N 1
ATOM 1041 C CA . ARG A 1 133 ? 11.640 0.749 -20.496 1.00 94.31 133 ARG A CA 1
ATOM 1042 C C . ARG A 1 133 ? 11.303 2.190 -20.168 1.00 94.31 133 ARG A C 1
ATOM 1044 O O . ARG A 1 133 ? 10.151 2.603 -20.276 1.00 94.31 133 ARG A O 1
ATOM 1051 N N . GLN A 1 134 ? 12.314 2.957 -19.784 1.00 96.81 134 GLN A N 1
ATOM 1052 C CA . GLN A 1 134 ? 12.172 4.394 -19.594 1.00 96.81 134 GLN A CA 1
ATOM 1053 C C . GLN A 1 134 ? 12.262 5.116 -20.943 1.00 96.81 134 GLN A C 1
ATOM 1055 O O . GLN A 1 134 ? 13.079 4.738 -21.782 1.00 96.81 134 GLN A O 1
ATOM 1060 N N . ILE A 1 135 ? 11.450 6.155 -21.144 1.00 96.56 135 ILE A N 1
ATOM 1061 C CA . ILE A 1 135 ? 11.460 6.976 -22.367 1.00 96.56 135 ILE A CA 1
ATOM 1062 C C . ILE A 1 135 ? 11.610 8.465 -22.035 1.00 96.56 135 ILE A C 1
ATOM 1064 O O . ILE A 1 135 ? 11.076 8.931 -21.029 1.00 96.56 135 ILE A O 1
ATOM 1068 N N . SER A 1 136 ? 12.300 9.234 -22.882 1.00 95.31 136 SER A N 1
ATOM 1069 C CA . SER A 1 136 ? 12.159 10.697 -22.872 1.00 95.31 136 SER A CA 1
ATOM 1070 C C . SER A 1 136 ? 10.837 11.050 -23.545 1.00 95.31 136 SER A C 1
ATOM 1072 O O . SER A 1 136 ? 10.605 10.651 -24.690 1.00 95.31 136 SER A O 1
ATOM 1074 N N . LEU A 1 137 ? 9.961 11.787 -22.853 1.00 92.81 137 LEU A N 1
ATOM 1075 C CA . LEU A 1 137 ? 8.675 12.188 -23.424 1.00 92.81 137 LEU A CA 1
ATOM 1076 C C . LEU A 1 137 ? 8.865 13.171 -24.575 1.00 92.81 137 LEU A C 1
ATOM 1078 O O . LEU A 1 137 ? 8.226 12.997 -25.605 1.00 92.81 137 LEU A O 1
ATOM 1082 N N . SER A 1 138 ? 9.740 14.172 -24.441 1.00 90.94 138 SER A N 1
ATOM 1083 C CA . SER A 1 138 ? 9.941 15.184 -25.488 1.00 90.94 138 SER A CA 1
ATOM 1084 C C . SER A 1 138 ? 10.605 14.652 -26.765 1.00 90.94 138 SER A C 1
ATOM 1086 O O . SER A 1 138 ? 10.480 15.293 -27.808 1.00 90.94 138 SER A O 1
ATOM 1088 N N . GLN A 1 139 ? 11.298 13.508 -26.706 1.00 93.50 139 GLN A N 1
ATOM 1089 C CA . GLN A 1 139 ? 11.978 12.877 -27.850 1.00 93.50 139 GLN A CA 1
ATOM 1090 C C . GLN A 1 139 ? 11.330 11.572 -28.340 1.00 93.50 139 GLN A C 1
ATOM 1092 O O . GLN A 1 139 ? 11.832 10.969 -29.285 1.00 93.50 139 GLN A O 1
ATOM 1097 N N . SER A 1 140 ? 10.223 11.129 -27.741 1.00 94.12 140 SER A N 1
ATOM 1098 C CA . SER A 1 140 ? 9.475 9.943 -28.185 1.00 94.12 140 SER A CA 1
ATOM 1099 C C . SER A 1 140 ? 8.118 10.340 -28.748 1.00 94.12 140 SER A C 1
ATOM 1101 O O . SER A 1 140 ? 7.474 11.245 -28.220 1.00 94.12 140 SER A O 1
ATOM 1103 N N . LYS A 1 141 ? 7.630 9.617 -29.760 1.00 90.88 141 LYS A N 1
ATOM 1104 C CA . LYS A 1 141 ? 6.222 9.691 -30.181 1.00 90.88 141 LYS A CA 1
ATOM 1105 C C . LYS A 1 141 ? 5.651 8.302 -30.407 1.00 90.88 141 LYS A C 1
ATOM 1107 O O . LYS A 1 141 ? 6.289 7.453 -31.032 1.00 90.88 141 LYS A O 1
ATOM 1112 N N . SER A 1 142 ? 4.433 8.095 -29.925 1.00 83.69 142 SER A N 1
ATOM 1113 C CA . SER A 1 142 ? 3.679 6.859 -30.121 1.00 83.69 142 SER A CA 1
ATOM 1114 C C . SER A 1 142 ? 3.529 6.510 -31.608 1.00 83.69 142 SER A C 1
ATOM 1116 O O . SER A 1 142 ? 3.432 7.396 -32.458 1.00 83.69 142 SER A O 1
ATOM 1118 N N . GLY A 1 143 ? 3.576 5.215 -31.933 1.00 77.81 143 GLY A N 1
ATOM 1119 C CA . GLY A 1 143 ? 3.591 4.720 -33.317 1.00 77.81 143 GLY A CA 1
ATOM 1120 C C . GLY A 1 143 ? 4.876 5.016 -34.109 1.00 77.81 143 GLY A C 1
ATOM 1121 O O . GLY A 1 143 ? 4.911 4.763 -35.310 1.00 77.81 143 GLY A O 1
ATOM 1122 N N . SER A 1 144 ? 5.926 5.546 -33.472 1.00 83.62 144 SER A N 1
ATOM 1123 C CA . SER A 1 144 ? 7.207 5.873 -34.111 1.00 83.62 144 SER A CA 1
ATOM 1124 C C . SER A 1 144 ? 8.401 5.461 -33.232 1.00 83.62 144 SER A C 1
ATOM 1126 O O . SER A 1 144 ? 8.275 4.561 -32.400 1.00 83.62 144 SER A O 1
ATOM 1128 N N . GLN A 1 145 ? 9.571 6.081 -33.417 1.00 86.12 145 GLN A N 1
ATOM 1129 C CA . GLN A 1 145 ? 10.736 5.818 -32.577 1.00 86.12 145 GLN A CA 1
ATOM 1130 C C . GLN A 1 145 ? 10.487 6.260 -31.123 1.00 86.12 145 GLN A C 1
ATOM 1132 O O . GLN A 1 145 ? 9.979 7.350 -30.843 1.00 86.12 145 GLN A O 1
ATOM 1137 N N . LEU A 1 146 ? 10.872 5.381 -30.200 1.00 94.12 146 LEU A N 1
ATOM 1138 C CA . LEU A 1 146 ? 10.979 5.657 -28.773 1.00 94.12 146 LEU A CA 1
ATOM 1139 C C . LEU A 1 146 ? 12.444 5.978 -28.471 1.00 94.12 146 LEU A C 1
ATOM 1141 O O . LEU A 1 146 ? 13.321 5.236 -28.911 1.00 94.12 146 LEU A O 1
ATOM 1145 N N . THR A 1 147 ? 12.690 7.046 -27.719 1.00 95.19 147 THR A N 1
ATOM 1146 C CA . THR A 1 147 ? 14.040 7.544 -27.417 1.00 95.19 147 THR A CA 1
ATOM 1147 C C . THR A 1 147 ? 14.331 7.364 -25.932 1.00 95.19 147 THR A C 1
ATOM 1149 O O . THR A 1 147 ? 13.531 7.770 -25.078 1.00 95.19 147 THR A O 1
ATOM 1152 N N . HIS A 1 148 ? 15.468 6.756 -25.598 1.00 95.81 148 HIS A N 1
ATOM 1153 C CA . HIS A 1 148 ? 15.886 6.573 -24.210 1.00 95.81 148 HIS A CA 1
ATOM 1154 C C . HIS A 1 148 ? 16.394 7.901 -23.621 1.00 95.81 148 HIS A C 1
ATOM 1156 O O . HIS A 1 148 ? 17.039 8.685 -24.321 1.00 95.81 148 HIS A O 1
ATOM 1162 N N . PRO A 1 149 ? 16.172 8.190 -22.326 1.00 94.56 149 PRO A N 1
ATOM 1163 C CA . PRO A 1 149 ? 16.692 9.411 -21.711 1.00 94.56 149 PRO A CA 1
ATOM 1164 C C . PRO A 1 149 ? 18.213 9.579 -21.818 1.00 94.56 149 PRO A C 1
ATOM 1166 O O . PRO A 1 149 ? 18.690 10.708 -21.903 1.00 94.56 149 PRO A O 1
ATOM 1169 N N . GLY A 1 150 ? 18.989 8.493 -21.867 1.00 92.94 150 GLY A N 1
ATOM 1170 C CA . GLY A 1 150 ? 20.438 8.544 -22.091 1.00 92.94 150 GLY A CA 1
ATOM 1171 C C . GLY A 1 150 ? 20.839 9.133 -23.448 1.00 92.94 150 GLY A C 1
ATOM 1172 O O . GLY A 1 150 ? 21.881 9.775 -23.545 1.00 92.94 150 GLY A O 1
ATOM 1173 N N . GLU A 1 151 ? 19.986 8.978 -24.462 1.00 93.50 151 GLU A N 1
ATOM 1174 C CA . GLU A 1 151 ? 20.176 9.468 -25.837 1.00 93.50 151 GLU A CA 1
ATOM 1175 C C . GLU A 1 151 ? 19.728 10.933 -26.003 1.00 93.50 151 GLU A C 1
ATOM 1177 O O . GLU A 1 151 ? 20.021 11.577 -27.008 1.00 93.50 151 GLU A O 1
ATOM 1182 N N . THR A 1 152 ? 19.008 11.473 -25.015 1.00 92.12 152 THR A N 1
ATOM 1183 C CA . THR A 1 152 ? 18.473 12.844 -25.023 1.00 92.12 152 THR A CA 1
ATOM 1184 C C . THR A 1 152 ? 19.561 13.862 -24.664 1.00 92.12 152 THR A C 1
ATOM 1186 O O . THR A 1 152 ? 20.428 13.586 -23.832 1.00 92.12 152 THR A O 1
ATOM 1189 N N . ASP A 1 153 ? 19.514 15.070 -25.234 1.00 91.56 153 ASP A N 1
ATOM 1190 C CA . ASP A 1 153 ? 20.459 16.127 -24.856 1.00 91.56 153 ASP A CA 1
ATOM 1191 C C . ASP A 1 153 ? 20.286 16.576 -23.388 1.00 91.56 153 ASP A C 1
ATOM 1193 O O . ASP A 1 153 ? 19.180 16.657 -22.850 1.00 91.56 153 ASP A O 1
ATOM 1197 N N . SER A 1 154 ? 21.401 16.915 -22.738 1.00 90.94 154 SER A N 1
ATOM 1198 C CA . SER A 1 154 ? 21.424 17.288 -21.319 1.00 90.94 154 SER A CA 1
ATOM 1199 C C . SER A 1 154 ? 20.717 18.613 -21.000 1.00 90.94 154 SER A C 1
ATOM 1201 O O . SER A 1 154 ? 20.163 18.753 -19.905 1.00 90.94 154 SER A O 1
ATOM 1203 N N . SER A 1 155 ? 20.665 19.567 -21.939 1.00 91.81 155 SER A N 1
ATOM 1204 C CA . SER A 1 155 ? 19.900 20.808 -21.759 1.00 91.81 155 SER A CA 1
ATOM 1205 C C . SER A 1 155 ? 18.393 20.547 -21.833 1.00 91.81 155 SER A C 1
ATOM 1207 O O . SER A 1 155 ? 17.639 21.063 -21.004 1.00 91.81 155 SER A O 1
ATOM 1209 N N . LEU A 1 156 ? 17.962 19.662 -22.738 1.00 93.00 156 LEU A N 1
ATOM 1210 C CA . LEU A 1 156 ? 16.564 19.256 -22.875 1.00 93.00 156 LEU A CA 1
ATOM 1211 C C . LEU A 1 156 ? 16.082 18.461 -21.656 1.00 93.00 156 LEU A C 1
ATOM 1213 O O . LEU A 1 156 ? 15.034 18.789 -21.106 1.00 93.00 156 LEU A O 1
ATOM 1217 N N . ARG A 1 157 ? 16.870 17.505 -21.143 1.00 93.62 157 ARG A N 1
ATOM 1218 C CA . ARG A 1 157 ? 16.530 16.812 -19.884 1.00 93.62 157 ARG A CA 1
ATOM 1219 C C . ARG A 1 157 ? 16.430 17.763 -18.695 1.00 93.62 157 ARG A C 1
ATOM 1221 O O . ARG A 1 157 ? 15.493 17.671 -17.904 1.00 93.62 157 ARG A O 1
ATOM 1228 N N . THR A 1 158 ? 17.340 18.736 -18.610 1.00 93.06 158 THR A N 1
ATOM 1229 C CA . THR A 1 158 ? 17.274 19.798 -17.594 1.00 93.06 158 THR A CA 1
ATOM 1230 C C . THR A 1 158 ? 15.975 20.607 -17.723 1.00 93.06 158 THR A C 1
ATOM 1232 O O . THR A 1 158 ? 15.338 20.906 -16.713 1.00 93.06 158 THR A O 1
ATOM 1235 N N . GLN A 1 159 ? 15.527 20.906 -18.947 1.00 93.56 159 GLN A N 1
ATOM 1236 C CA . GLN A 1 159 ? 14.250 21.578 -19.203 1.00 93.56 159 GLN A CA 1
ATOM 1237 C C . GLN A 1 159 ? 13.032 20.704 -18.841 1.00 93.56 159 GLN A C 1
ATOM 1239 O O . GLN A 1 159 ? 12.101 21.208 -18.212 1.00 93.56 159 GLN A O 1
ATOM 1244 N N . GLU A 1 160 ? 13.032 19.411 -19.189 1.00 94.19 160 GLU A N 1
ATOM 1245 C CA . GLU A 1 160 ? 11.986 18.450 -18.795 1.00 94.19 160 GLU A CA 1
ATOM 1246 C C . GLU A 1 160 ? 11.877 18.364 -17.263 1.00 94.19 160 GLU A C 1
ATOM 1248 O O . GLU A 1 160 ? 10.791 18.497 -16.700 1.00 94.19 160 GLU A O 1
ATOM 1253 N N . LYS A 1 161 ? 13.011 18.241 -16.566 1.00 94.38 161 LYS A N 1
ATOM 1254 C CA . LYS A 1 161 ? 13.087 18.203 -15.101 1.00 94.38 161 LYS A CA 1
ATOM 1255 C C . LYS A 1 161 ? 12.539 19.474 -14.444 1.00 94.38 161 LYS A C 1
ATOM 1257 O O . LYS A 1 161 ? 11.771 19.376 -13.489 1.00 94.38 161 LYS A O 1
ATOM 1262 N N . LEU A 1 162 ? 12.892 20.655 -14.958 1.00 95.00 162 LEU A N 1
ATOM 1263 C CA . LEU A 1 162 ? 12.389 21.934 -14.441 1.00 95.00 162 LEU A CA 1
ATOM 1264 C C . LEU A 1 162 ? 10.880 22.107 -14.687 1.00 95.00 162 LEU A C 1
ATOM 1266 O O . LEU A 1 162 ? 10.171 22.566 -13.792 1.00 95.00 162 LEU A O 1
ATOM 1270 N N . ARG A 1 163 ? 10.367 21.696 -15.857 1.00 95.88 163 ARG A N 1
ATOM 1271 C CA . ARG A 1 163 ? 8.921 21.707 -16.155 1.00 95.88 163 ARG A CA 1
ATOM 1272 C C . ARG A 1 163 ? 8.141 20.755 -15.246 1.00 95.88 163 ARG A C 1
ATOM 1274 O O . ARG A 1 163 ? 7.115 21.157 -14.704 1.00 95.88 163 ARG A O 1
ATOM 1281 N N . LEU A 1 164 ? 8.649 19.540 -15.030 1.00 96.31 164 LEU A N 1
ATOM 1282 C CA . LEU A 1 164 ? 8.054 18.571 -14.107 1.00 96.31 164 LEU A CA 1
ATOM 1283 C C . LEU A 1 164 ? 7.962 19.147 -12.686 1.00 96.31 164 LEU A C 1
ATOM 1285 O O . LEU A 1 164 ? 6.902 19.114 -12.070 1.00 96.31 164 LEU A O 1
ATOM 1289 N N . GLN A 1 165 ? 9.059 19.719 -12.180 1.00 95.81 165 GLN A N 1
ATOM 1290 C CA . GLN A 1 165 ? 9.104 20.309 -10.839 1.00 95.81 165 GLN A CA 1
ATOM 1291 C C . GLN A 1 165 ? 8.132 21.488 -10.694 1.00 95.81 165 GLN A C 1
ATOM 1293 O O . GLN A 1 165 ? 7.437 21.570 -9.684 1.00 95.81 165 GLN A O 1
ATOM 1298 N N . ALA A 1 166 ? 8.000 22.342 -11.715 1.00 96.62 166 ALA A N 1
ATOM 1299 C CA . ALA A 1 166 ? 7.021 23.430 -11.717 1.00 96.62 166 ALA A CA 1
ATOM 1300 C C . ALA A 1 166 ? 5.560 22.928 -11.673 1.00 96.62 166 ALA A C 1
ATOM 1302 O O . ALA A 1 166 ? 4.743 23.501 -10.952 1.00 96.62 166 ALA A O 1
ATOM 1303 N N . SER A 1 167 ? 5.229 21.842 -12.382 1.00 97.50 167 SER A N 1
ATOM 1304 C CA . SER A 1 167 ? 3.897 21.214 -12.310 1.00 97.50 167 SER A CA 1
ATOM 1305 C C . SER A 1 167 ? 3.630 20.566 -10.942 1.00 97.50 167 SER A C 1
ATOM 1307 O O . SER A 1 167 ? 2.574 20.786 -10.342 1.00 97.50 167 SER A O 1
ATOM 1309 N N . LEU A 1 168 ? 4.610 19.847 -10.382 1.00 97.00 168 LEU A N 1
ATOM 1310 C CA . LEU A 1 168 ? 4.510 19.255 -9.041 1.00 97.00 168 LEU A CA 1
ATOM 1311 C C . LEU A 1 168 ? 4.325 20.321 -7.947 1.00 97.00 168 LEU A C 1
ATOM 1313 O O . LEU A 1 168 ? 3.540 20.115 -7.022 1.00 97.00 168 LEU A O 1
ATOM 1317 N N . GLU A 1 169 ? 4.998 21.470 -8.065 1.00 95.75 169 GLU A N 1
ATOM 1318 C CA . GLU A 1 169 ? 4.866 22.602 -7.135 1.00 95.75 169 GLU A CA 1
ATOM 1319 C C . GLU A 1 169 ? 3.574 23.411 -7.332 1.00 95.75 169 GLU A C 1
ATOM 1321 O O . GLU A 1 169 ? 3.066 23.993 -6.372 1.00 95.75 169 GLU A O 1
ATOM 1326 N N . THR A 1 170 ? 3.007 23.395 -8.543 1.00 95.00 170 THR A N 1
ATOM 1327 C CA . THR A 1 170 ? 1.660 23.922 -8.827 1.00 95.00 170 THR A CA 1
ATOM 1328 C C . THR A 1 170 ? 0.581 23.010 -8.234 1.00 95.00 170 THR A C 1
ATOM 1330 O O . THR A 1 170 ? -0.382 23.496 -7.645 1.00 95.00 170 THR A O 1
ATOM 1333 N N . SER A 1 171 ? 0.768 21.690 -8.329 1.00 93.38 171 SER A N 1
ATOM 1334 C CA . SER A 1 171 ? -0.152 20.675 -7.795 1.00 93.38 171 SER A CA 1
ATOM 1335 C C . SER A 1 171 ? -0.123 20.592 -6.264 1.00 93.38 171 SER A C 1
ATOM 1337 O O . SER A 1 171 ? -1.148 20.353 -5.627 1.00 93.38 171 SER A O 1
ATOM 1339 N N . CYS A 1 172 ? 1.046 20.784 -5.645 1.00 93.69 172 CYS A N 1
ATOM 1340 C CA . CYS A 1 172 ? 1.200 20.783 -4.193 1.00 93.69 172 CYS A CA 1
ATOM 1341 C C . CYS A 1 172 ? 2.374 21.671 -3.753 1.00 93.69 172 CYS A C 1
ATOM 1343 O O . CYS A 1 172 ? 3.489 21.550 -4.259 1.00 93.69 172 CYS A O 1
ATOM 1345 N N . ARG A 1 173 ? 2.137 22.546 -2.767 1.00 91.56 173 ARG A N 1
ATOM 13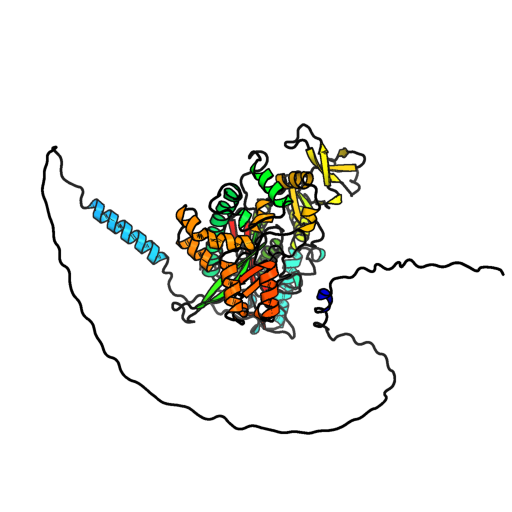46 C CA . ARG A 1 173 ? 3.120 23.521 -2.262 1.00 91.56 173 ARG A CA 1
ATOM 1347 C C . ARG A 1 173 ? 4.417 22.834 -1.821 1.00 91.56 173 ARG A C 1
ATOM 1349 O O . ARG A 1 173 ? 4.365 21.887 -1.039 1.00 91.56 173 ARG A O 1
ATOM 1356 N N . ARG A 1 174 ? 5.581 23.374 -2.216 1.00 91.56 174 ARG A N 1
ATOM 1357 C CA . ARG A 1 174 ? 6.919 22.845 -1.854 1.00 91.56 174 ARG A CA 1
ATOM 1358 C C . ARG A 1 174 ? 7.050 22.489 -0.364 1.00 91.56 174 ARG A C 1
ATOM 1360 O O . ARG A 1 174 ? 7.536 21.412 -0.043 1.00 91.56 174 ARG A O 1
ATOM 1367 N N . SER A 1 175 ? 6.557 23.353 0.528 1.00 90.19 175 SER A N 1
ATOM 1368 C CA . SER A 1 175 ? 6.557 23.168 1.992 1.00 90.19 175 SER A CA 1
ATOM 1369 C C . SER A 1 175 ? 5.876 21.889 2.487 1.00 90.19 175 SER A C 1
ATOM 1371 O O . SER A 1 175 ? 6.197 21.405 3.569 1.00 90.19 175 SER A O 1
ATOM 1373 N N . THR A 1 176 ? 4.910 21.378 1.726 1.00 90.75 176 THR A N 1
ATOM 1374 C CA . THR A 1 176 ? 4.047 20.260 2.114 1.00 90.75 176 THR A CA 1
ATOM 1375 C C . THR A 1 176 ? 4.589 18.920 1.582 1.00 90.75 176 THR A C 1
ATOM 1377 O O . THR A 1 176 ? 4.207 17.860 2.078 1.00 90.75 176 THR A O 1
ATOM 1380 N N . TRP A 1 177 ? 5.548 18.937 0.642 1.00 91.56 177 TRP A N 1
ATOM 1381 C CA . TRP A 1 177 ? 6.223 17.728 0.157 1.00 91.56 177 TRP A CA 1
ATOM 1382 C C . TRP A 1 177 ? 7.191 17.158 1.216 1.00 91.56 177 TRP A C 1
ATOM 1384 O O . TRP A 1 177 ? 8.168 17.811 1.597 1.00 91.56 177 TRP A O 1
ATOM 1394 N N . PRO A 1 178 ? 7.003 15.910 1.679 1.00 88.62 178 PRO A N 1
ATOM 1395 C CA . PRO A 1 178 ? 7.830 15.318 2.727 1.00 88.62 178 PRO A CA 1
ATOM 1396 C C . PRO A 1 178 ? 9.271 15.095 2.241 1.00 88.62 178 PRO A C 1
ATOM 1398 O O . PRO A 1 178 ? 9.494 14.385 1.261 1.00 88.62 178 PRO A O 1
ATOM 1401 N N . LYS A 1 179 ? 10.258 15.666 2.950 1.00 88.62 179 LYS A N 1
ATOM 1402 C CA . LYS A 1 179 ? 11.700 15.596 2.614 1.00 88.62 179 LYS A CA 1
ATOM 1403 C C . LYS A 1 179 ? 12.027 16.026 1.165 1.00 88.62 179 LYS A C 1
ATOM 1405 O O . LYS A 1 179 ? 12.861 15.392 0.525 1.00 88.62 179 LYS A O 1
ATOM 1410 N N . ASP A 1 180 ? 11.331 17.036 0.639 1.00 91.50 180 ASP A N 1
ATOM 1411 C CA . ASP A 1 180 ? 11.519 17.541 -0.732 1.00 91.50 180 ASP A CA 1
ATOM 1412 C C . ASP A 1 180 ? 11.368 16.457 -1.821 1.00 91.50 180 ASP A C 1
ATOM 1414 O O . ASP A 1 180 ? 12.019 16.478 -2.863 1.00 91.50 180 ASP A O 1
ATOM 1418 N N . SER A 1 181 ? 10.481 15.487 -1.587 1.00 92.12 181 SER A N 1
ATOM 1419 C CA . SER A 1 181 ? 10.260 14.306 -2.443 1.00 92.12 181 SER A CA 1
ATOM 1420 C C . SER A 1 181 ? 9.871 14.612 -3.896 1.00 92.12 181 SER A C 1
ATOM 1422 O O . SER A 1 181 ? 10.133 13.777 -4.763 1.00 92.12 181 SER A O 1
ATOM 1424 N N . HIS A 1 182 ? 9.350 15.804 -4.203 1.00 93.50 182 HIS A N 1
ATOM 1425 C CA . HIS A 1 182 ? 9.180 16.298 -5.578 1.00 93.50 182 HIS A CA 1
ATOM 1426 C C . HIS A 1 182 ? 10.512 16.332 -6.356 1.00 93.50 182 HIS A C 1
ATOM 1428 O O . HIS A 1 182 ? 10.550 15.986 -7.535 1.00 93.50 182 HIS A O 1
ATOM 1434 N N . LEU A 1 183 ? 11.634 16.643 -5.693 1.00 92.75 183 LEU A N 1
ATOM 1435 C CA . LEU A 1 183 ? 12.978 16.639 -6.292 1.00 92.75 183 LEU A CA 1
ATOM 1436 C C . LEU A 1 183 ? 13.509 15.225 -6.595 1.00 92.75 183 LEU A C 1
ATOM 1438 O O . LEU A 1 183 ? 14.513 15.088 -7.295 1.00 92.75 183 LEU A O 1
ATOM 1442 N N . ALA A 1 184 ? 12.857 14.183 -6.068 1.00 92.69 184 ALA A N 1
ATOM 1443 C CA . ALA A 1 184 ? 13.193 12.779 -6.298 1.00 92.69 184 ALA A CA 1
ATOM 1444 C C . ALA A 1 184 ? 12.362 12.121 -7.418 1.00 92.69 184 ALA A C 1
ATOM 1446 O O . ALA A 1 184 ? 12.544 10.927 -7.669 1.00 92.69 184 ALA A O 1
ATOM 1447 N N . CYS A 1 185 ? 11.471 12.863 -8.086 1.00 94.81 185 CYS A N 1
ATOM 1448 C CA . CYS A 1 185 ? 10.764 12.376 -9.269 1.00 94.81 185 CYS A CA 1
ATOM 1449 C C . CYS A 1 185 ? 11.669 12.448 -10.509 1.00 94.81 185 CYS A C 1
ATOM 1451 O O . CYS A 1 185 ? 12.298 13.480 -10.757 1.00 94.81 185 CYS A O 1
ATOM 1453 N N . SER A 1 186 ? 11.708 11.385 -11.315 1.00 95.06 186 SER A N 1
ATOM 1454 C CA . SER A 1 186 ? 12.283 11.446 -12.666 1.00 95.06 186 SER A CA 1
ATOM 1455 C C . SER A 1 186 ? 11.241 11.994 -13.657 1.00 95.06 186 SER A C 1
ATOM 1457 O O . SER A 1 186 ? 10.085 11.570 -13.590 1.00 95.06 186 SER A O 1
ATOM 1459 N N . PRO A 1 187 ? 11.611 12.900 -14.586 1.00 95.31 187 PRO A N 1
ATOM 1460 C CA . PRO A 1 187 ? 10.706 13.397 -15.629 1.00 95.31 187 PRO A CA 1
ATOM 1461 C C . PRO A 1 187 ? 10.486 12.399 -16.774 1.00 95.31 187 PRO A C 1
ATOM 1463 O O . PRO A 1 187 ? 9.660 12.636 -17.651 1.00 95.31 187 PRO A O 1
ATOM 1466 N N . HIS A 1 188 ? 11.232 11.294 -16.786 1.00 96.75 188 HIS A N 1
ATOM 1467 C CA . HIS A 1 188 ? 11.205 10.301 -17.850 1.00 96.75 188 HIS A CA 1
ATOM 1468 C C . HIS A 1 188 ? 10.414 9.065 -17.380 1.00 96.75 188 HIS A C 1
ATOM 1470 O O . HIS A 1 188 ? 10.914 8.328 -16.521 1.00 96.75 188 HIS A O 1
ATOM 1476 N N . PRO A 1 189 ? 9.186 8.829 -17.876 1.00 97.38 189 PRO A N 1
ATOM 1477 C CA . PRO A 1 189 ? 8.322 7.763 -17.382 1.00 97.38 189 PRO A CA 1
ATOM 1478 C C . PRO A 1 189 ? 8.772 6.369 -17.820 1.00 97.38 189 PRO A C 1
ATOM 1480 O O . PRO A 1 189 ? 9.454 6.201 -18.834 1.00 97.38 189 PRO A O 1
ATOM 1483 N N . ILE A 1 190 ? 8.313 5.352 -17.086 1.00 97.81 190 ILE A N 1
ATOM 1484 C CA . ILE A 1 190 ? 8.364 3.958 -17.544 1.00 97.81 190 ILE A CA 1
ATOM 1485 C C . ILE A 1 190 ? 7.186 3.711 -18.493 1.00 97.81 190 ILE A C 1
ATOM 1487 O O . ILE A 1 190 ? 6.025 3.805 -18.086 1.00 97.81 190 ILE A O 1
ATOM 1491 N N . LEU A 1 191 ? 7.478 3.377 -19.748 1.00 96.75 191 LEU A N 1
ATOM 1492 C CA . LEU A 1 191 ? 6.484 2.932 -20.720 1.00 96.75 191 LEU A CA 1
ATOM 1493 C C . LEU A 1 191 ? 6.007 1.519 -20.352 1.00 96.75 191 LEU A C 1
ATOM 1495 O O . LEU A 1 191 ? 6.819 0.596 -20.254 1.00 96.75 191 LEU A O 1
ATOM 1499 N N . ILE A 1 192 ? 4.696 1.355 -20.173 1.00 95.12 192 ILE A N 1
ATOM 1500 C CA . ILE A 1 192 ? 4.041 0.061 -19.937 1.00 95.12 192 ILE A CA 1
ATOM 1501 C C . ILE A 1 192 ? 3.215 -0.358 -21.158 1.00 95.12 192 ILE A C 1
ATOM 1503 O O . ILE A 1 192 ? 2.741 0.480 -21.927 1.00 95.12 192 ILE A O 1
ATOM 1507 N N . THR A 1 193 ? 3.007 -1.664 -21.312 1.00 91.88 193 THR A N 1
ATOM 1508 C CA . THR A 1 193 ? 2.014 -2.220 -22.240 1.00 91.88 193 THR A CA 1
ATOM 1509 C C . THR A 1 193 ? 0.656 -2.339 -21.539 1.00 91.88 193 THR A C 1
ATOM 1511 O O . THR A 1 193 ? 0.587 -2.433 -20.311 1.00 91.88 193 THR A O 1
ATOM 1514 N N . SER A 1 194 ? -0.440 -2.409 -22.296 1.00 89.31 194 SER A N 1
ATOM 1515 C CA . SER A 1 194 ? -1.756 -2.724 -21.719 1.00 89.31 194 SER A CA 1
ATOM 1516 C C . SER A 1 194 ? -1.823 -4.145 -21.153 1.00 89.31 194 SER A C 1
ATOM 1518 O O . SER A 1 194 ? -2.564 -4.389 -20.206 1.00 89.31 194 SER A O 1
ATOM 1520 N N . GLN A 1 195 ? -0.986 -5.067 -21.646 1.00 90.38 195 GLN A N 1
ATOM 1521 C CA . GLN A 1 195 ? -0.816 -6.396 -21.050 1.00 90.38 195 GLN A CA 1
ATOM 1522 C C . GLN A 1 195 ? -0.189 -6.320 -19.645 1.00 90.38 195 GLN A C 1
ATOM 1524 O O . GLN A 1 195 ? -0.566 -7.102 -18.777 1.00 90.38 195 GLN A O 1
ATOM 1529 N N . HIS A 1 196 ? 0.698 -5.353 -19.371 1.00 93.69 196 HIS A N 1
ATOM 1530 C CA . HIS A 1 196 ? 1.208 -5.107 -18.016 1.00 93.69 196 HIS A CA 1
ATOM 1531 C C . HIS A 1 196 ? 0.109 -4.570 -17.076 1.00 93.69 196 HIS A C 1
ATOM 1533 O O . HIS A 1 196 ? -0.007 -5.061 -15.955 1.00 93.69 196 HIS A O 1
ATOM 1539 N N . ASP A 1 197 ? -0.738 -3.633 -17.524 1.00 93.25 197 ASP A N 1
ATOM 1540 C CA . ASP A 1 197 ? -1.910 -3.153 -16.756 1.00 93.25 197 ASP A CA 1
ATOM 1541 C C . ASP A 1 197 ? -2.890 -4.304 -16.463 1.00 93.25 197 ASP A C 1
ATOM 1543 O O . ASP A 1 197 ? -3.253 -4.545 -15.311 1.00 93.25 197 ASP A O 1
ATOM 1547 N N . ALA A 1 198 ? -3.238 -5.081 -17.496 1.00 94.12 198 ALA A N 1
ATOM 1548 C CA . ALA A 1 198 ? -4.137 -6.228 -17.403 1.00 94.12 198 ALA A CA 1
ATOM 1549 C C . ALA A 1 198 ? -3.596 -7.341 -16.488 1.00 94.12 198 ALA A C 1
ATOM 1551 O O . ALA A 1 198 ? -4.364 -7.915 -15.720 1.00 94.12 198 ALA A O 1
ATOM 1552 N N . ALA A 1 199 ? -2.288 -7.621 -16.512 1.00 94.62 199 ALA A N 1
ATOM 1553 C CA . ALA A 1 199 ? -1.674 -8.611 -15.630 1.00 94.62 199 ALA A CA 1
ATOM 1554 C C . ALA A 1 199 ? -1.772 -8.201 -14.151 1.00 94.62 199 ALA A C 1
ATOM 1556 O O . ALA A 1 199 ? -2.167 -9.013 -13.317 1.00 94.62 199 ALA A O 1
ATOM 1557 N N . VAL A 1 200 ? -1.468 -6.939 -13.814 1.00 96.81 200 VAL A N 1
ATOM 1558 C CA . VAL A 1 200 ? -1.617 -6.444 -12.433 1.00 96.81 200 VAL A CA 1
ATOM 1559 C C . VAL A 1 200 ? -3.089 -6.453 -12.007 1.00 96.81 200 VAL A C 1
ATOM 1561 O O . VAL A 1 200 ? -3.404 -6.906 -10.906 1.00 96.81 200 VAL A O 1
ATOM 1564 N N . ARG A 1 201 ? -3.990 -6.000 -12.887 1.00 97.69 201 ARG A N 1
ATOM 1565 C CA . ARG A 1 201 ? -5.441 -5.986 -12.664 1.00 97.69 201 ARG A CA 1
ATOM 1566 C C . ARG A 1 201 ? -5.998 -7.383 -12.383 1.00 97.69 201 ARG A C 1
ATOM 1568 O O . ARG A 1 201 ? -6.669 -7.561 -11.375 1.00 97.69 201 ARG A O 1
ATOM 1575 N N . ALA A 1 202 ? -5.664 -8.378 -13.203 1.00 98.38 202 ALA A N 1
ATOM 1576 C CA . ALA A 1 202 ? -6.149 -9.749 -13.037 1.00 98.38 202 ALA A CA 1
ATOM 1577 C C . ALA A 1 202 ? -5.649 -10.400 -11.733 1.00 98.38 202 ALA A C 1
ATOM 1579 O O . ALA A 1 202 ? -6.403 -11.116 -11.072 1.00 98.38 202 ALA A O 1
ATOM 1580 N N . ILE A 1 203 ? -4.403 -10.116 -11.322 1.00 98.69 203 ILE A N 1
ATOM 1581 C CA . ILE A 1 203 ? -3.891 -10.530 -10.006 1.00 98.69 203 ILE A CA 1
ATOM 1582 C C . ILE A 1 203 ? -4.694 -9.845 -8.892 1.00 98.69 203 ILE A C 1
ATOM 1584 O O . ILE A 1 203 ? -5.082 -10.506 -7.934 1.00 98.69 203 ILE A O 1
ATOM 1588 N N . HIS A 1 204 ? -4.972 -8.544 -9.009 1.00 98.62 204 HIS A N 1
ATOM 1589 C CA . HIS A 1 204 ? -5.742 -7.808 -8.007 1.00 98.62 204 HIS A CA 1
ATOM 1590 C C . HIS A 1 204 ? -7.188 -8.304 -7.867 1.00 98.62 204 HIS A C 1
ATOM 1592 O O . HIS A 1 204 ? -7.639 -8.543 -6.751 1.00 98.62 204 HIS A O 1
ATOM 1598 N N . GLU A 1 205 ? -7.902 -8.493 -8.977 1.00 98.56 205 GLU A N 1
ATOM 1599 C CA . GLU A 1 205 ? -9.300 -8.941 -8.989 1.00 98.56 205 GLU A CA 1
ATOM 1600 C C . GLU A 1 205 ? -9.450 -10.327 -8.337 1.00 98.56 205 GLU A C 1
ATOM 1602 O O . GLU A 1 205 ? -10.344 -10.537 -7.519 1.00 98.56 205 GLU A O 1
ATOM 1607 N N . ALA A 1 206 ? -8.522 -11.253 -8.607 1.00 98.81 206 ALA A N 1
ATOM 1608 C CA . ALA A 1 206 ? -8.462 -12.536 -7.907 1.00 98.81 206 ALA A CA 1
ATOM 1609 C C . ALA A 1 206 ? -8.091 -12.384 -6.414 1.00 98.81 206 ALA A C 1
ATOM 1611 O O . ALA A 1 206 ? -8.650 -13.071 -5.558 1.00 98.81 206 ALA A O 1
ATOM 1612 N N . LEU A 1 207 ? -7.168 -11.473 -6.085 1.00 98.81 207 LEU A N 1
ATOM 1613 C CA . LEU A 1 207 ? -6.675 -11.257 -4.720 1.00 98.81 207 LEU A CA 1
ATOM 1614 C C . LEU A 1 207 ? -7.754 -10.662 -3.806 1.00 98.81 207 LEU A C 1
ATOM 1616 O O . LEU A 1 207 ? -7.821 -11.030 -2.636 1.00 98.81 207 LEU A O 1
ATOM 1620 N N . VAL A 1 208 ? -8.614 -9.787 -4.335 1.00 98.56 208 VAL A N 1
ATOM 1621 C CA . VAL A 1 208 ? -9.774 -9.241 -3.614 1.00 98.56 208 VAL A CA 1
ATOM 1622 C C . VAL A 1 208 ? -10.755 -10.349 -3.240 1.00 98.56 208 VAL A C 1
ATOM 1624 O O . VAL A 1 208 ? -11.142 -10.427 -2.078 1.00 98.56 208 VAL A O 1
ATOM 1627 N N . LEU A 1 209 ? -11.103 -11.237 -4.178 1.00 98.62 209 LEU A N 1
ATOM 1628 C CA . LEU A 1 209 ? -12.006 -12.367 -3.919 1.00 98.62 209 LEU A CA 1
ATOM 1629 C C . LEU A 1 209 ? -11.441 -13.320 -2.855 1.00 98.62 209 LEU A C 1
ATOM 1631 O O . LEU A 1 209 ? -12.158 -13.717 -1.936 1.00 98.62 209 LEU A O 1
ATOM 1635 N N . ALA A 1 210 ? -10.145 -13.640 -2.945 1.00 98.75 210 ALA A N 1
ATOM 1636 C CA . ALA A 1 210 ? -9.462 -14.475 -1.962 1.00 98.75 210 ALA A CA 1
ATOM 1637 C C . ALA A 1 210 ? -9.455 -13.827 -0.566 1.00 98.75 210 ALA A C 1
ATOM 1639 O O . ALA A 1 210 ? -9.910 -14.437 0.400 1.00 98.75 210 ALA A O 1
ATOM 1640 N N . ILE A 1 211 ? -8.980 -12.581 -0.453 1.00 98.62 211 ILE A N 1
ATOM 1641 C CA . ILE A 1 211 ? -8.847 -11.888 0.837 1.00 98.62 211 ILE A CA 1
ATOM 1642 C C . ILE A 1 211 ? -10.212 -11.603 1.474 1.00 98.62 211 ILE A C 1
ATOM 1644 O O . ILE A 1 211 ? -10.342 -11.792 2.680 1.00 98.62 211 ILE A O 1
ATOM 1648 N N . ALA A 1 212 ? -11.231 -11.208 0.703 1.00 98.12 212 ALA A N 1
ATOM 1649 C CA . ALA A 1 212 ? -12.584 -11.016 1.230 1.00 98.12 212 ALA A CA 1
ATOM 1650 C C . ALA A 1 212 ? -13.111 -12.309 1.874 1.00 98.12 212 ALA A C 1
ATOM 1652 O O . ALA A 1 212 ? -13.442 -12.312 3.057 1.00 98.12 212 ALA A O 1
ATOM 1653 N N . SER A 1 213 ? -13.060 -13.430 1.144 1.00 98.00 213 SER A N 1
ATOM 1654 C CA . SER A 1 213 ? -13.503 -14.740 1.639 1.00 98.00 213 SER A CA 1
ATOM 1655 C C . SER A 1 213 ? -12.719 -15.236 2.858 1.00 98.00 213 SER A C 1
ATOM 1657 O O . SER A 1 213 ? -13.288 -15.915 3.711 1.00 98.00 213 SER A O 1
ATOM 1659 N N . ILE A 1 214 ? -11.424 -14.924 2.957 1.00 98.56 214 ILE A N 1
ATOM 1660 C CA . ILE A 1 214 ? -10.583 -15.286 4.109 1.00 98.56 214 ILE A CA 1
ATOM 1661 C C . ILE A 1 214 ? -10.929 -14.421 5.332 1.00 98.56 214 ILE A C 1
ATOM 1663 O O . ILE A 1 214 ? -11.068 -14.945 6.435 1.00 98.56 214 ILE A O 1
ATOM 1667 N N . VAL A 1 215 ? -11.112 -13.108 5.152 1.00 97.69 215 VAL A N 1
ATOM 1668 C CA . VAL A 1 215 ? -11.444 -12.175 6.244 1.00 97.69 215 VAL A CA 1
ATOM 1669 C C . VAL A 1 215 ? -12.866 -12.401 6.772 1.00 97.69 215 VAL A C 1
ATOM 1671 O O . VAL A 1 215 ? -13.066 -12.378 7.983 1.00 97.69 215 VAL A O 1
ATOM 1674 N N . GLU A 1 216 ? -13.841 -12.677 5.904 1.00 95.62 216 GLU A N 1
ATOM 1675 C CA . GLU A 1 216 ? -15.227 -12.992 6.296 1.00 95.62 216 GLU A CA 1
ATOM 1676 C C . GLU A 1 216 ? -15.357 -14.344 7.021 1.00 95.62 216 GLU A C 1
ATOM 1678 O O . GLU A 1 216 ? -16.265 -14.533 7.829 1.00 95.62 216 GLU A O 1
ATOM 1683 N N . ARG A 1 217 ? -14.437 -15.282 6.766 1.00 96.31 217 ARG A N 1
ATOM 1684 C CA . ARG A 1 217 ? -14.392 -16.606 7.411 1.00 96.31 217 ARG A CA 1
ATOM 1685 C C . ARG A 1 217 ? -13.458 -16.695 8.619 1.00 96.31 217 ARG A C 1
ATOM 1687 O O . ARG A 1 217 ? -13.363 -17.766 9.220 1.00 96.31 217 ARG A O 1
ATOM 1694 N N . TRP A 1 218 ? -12.769 -15.610 8.984 1.00 97.88 218 TRP A N 1
ATOM 1695 C CA . TRP A 1 218 ? -11.588 -15.653 9.859 1.00 97.88 218 TRP A CA 1
ATOM 1696 C C . TRP A 1 218 ? -11.811 -16.368 11.204 1.00 97.88 218 TRP A C 1
ATOM 1698 O O . TRP A 1 218 ? -10.924 -17.071 11.685 1.00 97.88 218 TRP A O 1
ATOM 1708 N N . TRP A 1 219 ? -13.000 -16.219 11.797 1.00 96.31 219 TRP A N 1
ATOM 1709 C CA . TRP A 1 219 ? -13.372 -16.847 13.073 1.00 96.31 219 TRP A CA 1
ATOM 1710 C C . TRP A 1 219 ? -14.296 -18.064 12.944 1.00 96.31 219 TRP A C 1
ATOM 1712 O O . TRP A 1 219 ? -14.540 -18.740 13.943 1.00 96.31 219 TRP A O 1
ATOM 1722 N N . THR A 1 220 ? -14.838 -18.327 11.752 1.00 95.81 220 THR A N 1
ATOM 1723 C CA . THR A 1 220 ? -15.933 -19.287 11.533 1.00 95.81 220 THR A CA 1
ATOM 1724 C C . THR A 1 220 ? -15.500 -20.549 10.788 1.00 95.81 220 THR A C 1
ATOM 1726 O O . THR A 1 220 ? -16.148 -21.585 10.934 1.00 95.81 220 THR A O 1
ATOM 1729 N N . ASP A 1 221 ? -14.395 -20.510 10.039 1.00 97.50 221 ASP A N 1
ATOM 1730 C CA . ASP A 1 221 ? -13.862 -21.678 9.336 1.00 97.50 221 ASP A CA 1
ATOM 1731 C C . ASP A 1 221 ? -12.848 -22.455 10.188 1.00 97.50 221 ASP A C 1
ATOM 1733 O O . ASP A 1 221 ? -11.631 -22.266 10.114 1.00 97.50 221 ASP A O 1
ATOM 1737 N N . SER A 1 222 ? -13.374 -23.372 10.998 1.00 96.31 222 SER A N 1
ATOM 1738 C CA . SER A 1 222 ? -12.584 -24.262 11.855 1.00 96.31 222 SER A CA 1
ATOM 1739 C C . SER A 1 222 ? -11.801 -25.346 11.100 1.00 96.31 222 SER A C 1
ATOM 1741 O O . SER A 1 222 ? -11.124 -26.142 11.745 1.00 96.31 222 SER A O 1
ATOM 1743 N N . ALA A 1 223 ? -11.926 -25.441 9.771 1.00 96.81 223 ALA A N 1
ATOM 1744 C CA . ALA A 1 223 ? -11.118 -26.345 8.951 1.00 96.81 223 ALA A CA 1
ATOM 1745 C C . ALA A 1 223 ? -9.880 -25.633 8.383 1.00 96.81 223 ALA A C 1
ATOM 1747 O O . ALA A 1 223 ? -8.824 -26.251 8.267 1.00 96.81 223 ALA A O 1
ATOM 1748 N N . ALA A 1 224 ? -10.000 -24.339 8.069 1.00 97.00 224 ALA A N 1
ATOM 1749 C CA . ALA A 1 224 ? -8.873 -23.503 7.671 1.00 97.00 224 ALA A CA 1
ATOM 1750 C C . ALA A 1 224 ? -8.016 -23.041 8.868 1.00 97.00 224 ALA A C 1
ATOM 1752 O O . ALA A 1 224 ? -6.805 -22.904 8.713 1.00 97.00 224 ALA A O 1
ATOM 1753 N N . ASP A 1 225 ? -8.620 -22.804 10.040 1.00 96.69 225 ASP A N 1
ATOM 1754 C CA . ASP A 1 225 ? -7.954 -22.368 11.286 1.00 96.69 225 ASP A CA 1
ATOM 1755 C C . ASP A 1 225 ? -6.951 -21.207 11.090 1.00 96.69 225 ASP A C 1
ATOM 1757 O O . ASP A 1 225 ? -5.767 -21.251 11.446 1.00 96.69 225 ASP A O 1
ATOM 1761 N N . PHE A 1 226 ? -7.445 -20.132 10.470 1.00 98.12 226 PHE A N 1
ATOM 1762 C CA . PHE A 1 226 ? -6.678 -18.911 10.223 1.00 98.12 226 PHE A CA 1
ATOM 1763 C C . PHE A 1 226 ? -6.002 -18.315 11.475 1.00 98.12 226 PHE A C 1
ATOM 1765 O O . PHE A 1 226 ? -4.846 -17.895 11.354 1.00 98.12 226 PHE A O 1
ATOM 1772 N N . PRO A 1 227 ? -6.632 -18.292 12.672 1.00 97.25 227 PRO A N 1
ATOM 1773 C CA . PRO A 1 227 ? -5.996 -17.758 13.874 1.00 97.25 227 PRO A CA 1
ATOM 1774 C C . PRO A 1 227 ? -4.769 -18.562 14.323 1.00 97.25 227 PRO A C 1
ATOM 1776 O O . PRO A 1 227 ? -3.824 -17.964 14.829 1.00 97.25 227 PRO A O 1
ATOM 1779 N N . GLN A 1 228 ? -4.734 -19.883 14.110 1.00 96.19 228 GLN A N 1
ATOM 1780 C CA . GLN A 1 228 ? -3.562 -20.704 14.437 1.00 96.19 228 GLN A CA 1
ATOM 1781 C C . GLN A 1 228 ? -2.407 -20.477 13.450 1.00 96.19 228 GLN A C 1
ATOM 1783 O O . GLN A 1 228 ? -1.252 -20.380 13.863 1.00 96.19 228 GLN A O 1
ATOM 1788 N N . ARG A 1 229 ? -2.714 -20.344 12.152 1.00 96.69 229 ARG A N 1
ATOM 1789 C CA . ARG A 1 229 ? -1.718 -20.155 11.076 1.00 96.69 229 ARG A CA 1
ATOM 1790 C C . ARG A 1 229 ? -1.189 -18.721 10.979 1.00 96.69 229 ARG A C 1
ATOM 1792 O O . ARG A 1 229 ? -0.095 -18.494 10.461 1.00 96.69 229 ARG A O 1
ATOM 1799 N N . MET A 1 230 ? -1.958 -17.743 11.452 1.00 97.44 230 MET A N 1
ATOM 1800 C CA . MET A 1 230 ? -1.592 -16.326 11.466 1.00 97.44 230 MET A CA 1
ATOM 1801 C C . MET A 1 230 ? -2.078 -15.637 12.757 1.00 97.44 230 MET A C 1
ATOM 1803 O O . MET A 1 230 ? -2.931 -14.747 12.700 1.00 97.44 230 MET A O 1
ATOM 1807 N N . PRO A 1 231 ? -1.530 -16.006 13.931 1.00 96.38 231 PRO A N 1
ATOM 1808 C CA . PRO A 1 231 ? -1.976 -15.456 15.205 1.00 96.38 231 PRO A CA 1
ATOM 1809 C C . PRO A 1 231 ? -1.682 -13.961 15.313 1.00 96.38 231 PRO A C 1
ATOM 1811 O O . PRO A 1 231 ? -0.741 -13.431 14.703 1.00 96.38 231 PRO A O 1
ATOM 1814 N N . LEU A 1 232 ? -2.512 -13.291 16.103 1.00 95.38 232 LEU A N 1
ATOM 1815 C CA . LEU A 1 232 ? -2.478 -11.857 16.364 1.00 95.38 232 LEU A CA 1
ATOM 1816 C C . LEU A 1 232 ? -2.011 -11.607 17.803 1.00 95.38 232 LEU A C 1
ATOM 1818 O O . LEU A 1 232 ? -1.928 -12.533 18.610 1.00 95.38 232 LEU A O 1
ATOM 1822 N N . GLU A 1 233 ? -1.711 -10.357 18.153 1.00 93.88 233 GLU A N 1
ATOM 1823 C CA . GLU A 1 233 ? -1.465 -10.035 19.560 1.00 93.88 233 GLU A CA 1
ATOM 1824 C C . GLU A 1 233 ? -2.796 -10.140 20.341 1.00 93.88 233 GLU A C 1
ATOM 1826 O O . GLU A 1 233 ? -3.841 -9.773 19.795 1.00 93.88 233 GLU A O 1
ATOM 1831 N N . PRO A 1 234 ? -2.822 -10.575 21.619 1.00 93.19 234 PRO A N 1
ATOM 1832 C CA . PRO A 1 234 ? -4.080 -10.853 22.328 1.00 93.19 234 PRO A CA 1
ATOM 1833 C C . PRO A 1 234 ? -5.086 -9.689 22.370 1.00 93.19 234 PRO A C 1
ATOM 1835 O O . PRO A 1 234 ? -6.295 -9.914 22.358 1.00 93.19 234 PRO A O 1
ATOM 1838 N N . GLY A 1 235 ? -4.606 -8.439 22.381 1.00 94.44 235 GLY A N 1
ATOM 1839 C CA . GLY A 1 235 ? -5.458 -7.246 22.293 1.00 94.44 235 GLY A CA 1
ATOM 1840 C C . GLY A 1 235 ? -6.061 -7.007 20.901 1.00 94.44 235 GLY A C 1
ATOM 1841 O O . GLY A 1 235 ? -7.177 -6.506 20.800 1.00 94.44 235 GLY A O 1
ATOM 1842 N N . GLU A 1 236 ? -5.362 -7.401 19.834 1.00 95.44 236 GLU A N 1
ATOM 1843 C CA . GLU A 1 236 ? -5.862 -7.339 18.455 1.00 95.44 236 GLU A CA 1
ATOM 1844 C C . GLU A 1 236 ? -6.919 -8.415 18.214 1.00 95.44 236 GLU A C 1
ATOM 1846 O O . GLU A 1 236 ? -7.977 -8.120 17.666 1.00 95.44 236 GLU A O 1
ATOM 1851 N N . GLU A 1 237 ? -6.670 -9.648 18.665 1.00 96.75 237 GLU A N 1
ATOM 1852 C CA . GLU A 1 237 ? -7.647 -10.734 18.573 1.00 96.75 237 GLU A CA 1
ATOM 1853 C C . GLU A 1 237 ? -8.910 -10.413 19.382 1.00 96.75 237 GLU A C 1
ATOM 1855 O O . GLU A 1 237 ? -10.017 -10.516 18.855 1.00 96.75 237 GLU A O 1
ATOM 1860 N N . ALA A 1 238 ? -8.769 -9.940 20.625 1.00 97.44 238 ALA A N 1
ATOM 1861 C CA . ALA A 1 238 ? -9.910 -9.528 21.443 1.00 97.44 238 ALA A CA 1
ATOM 1862 C C . ALA A 1 238 ? -10.707 -8.363 20.819 1.00 97.44 238 ALA A C 1
ATOM 1864 O O . ALA A 1 238 ? -11.926 -8.287 20.997 1.00 97.44 238 ALA A O 1
ATOM 1865 N N . LEU A 1 239 ? -10.047 -7.470 20.073 1.00 98.00 239 LEU A N 1
ATOM 1866 C CA . LEU A 1 239 ? -10.702 -6.394 19.331 1.00 98.00 239 LEU A CA 1
ATOM 1867 C C . LEU A 1 239 ? -11.413 -6.913 18.075 1.00 98.00 239 LEU A C 1
ATOM 1869 O O . LEU A 1 239 ? -12.582 -6.595 17.874 1.00 98.00 239 LEU A O 1
ATOM 1873 N N . LEU A 1 240 ? -10.746 -7.717 17.243 1.00 97.62 240 LEU A N 1
ATOM 1874 C CA . LEU A 1 240 ? -11.329 -8.241 16.006 1.00 97.62 240 LEU A CA 1
ATOM 1875 C C . LEU A 1 240 ? -12.475 -9.228 16.275 1.00 97.62 240 LEU A C 1
ATOM 1877 O O . LEU A 1 240 ? -13.477 -9.179 15.567 1.00 97.62 240 LEU A O 1
ATOM 1881 N N . ARG A 1 241 ? -12.386 -10.062 17.321 1.00 97.25 241 ARG A N 1
ATOM 1882 C CA . ARG A 1 241 ? -13.513 -10.894 17.782 1.00 97.25 241 ARG A CA 1
ATOM 1883 C C . ARG A 1 241 ? -14.668 -10.052 18.325 1.00 97.25 241 ARG A C 1
ATOM 1885 O O . ARG A 1 241 ? -15.819 -10.413 18.135 1.00 97.25 241 ARG A O 1
ATOM 1892 N N . TRP A 1 242 ? -14.391 -8.921 18.981 1.00 97.06 242 TRP A N 1
ATOM 1893 C CA . TRP A 1 242 ? -15.451 -7.998 19.402 1.00 97.06 242 TRP A CA 1
ATOM 1894 C C . TRP A 1 242 ? -16.153 -7.354 18.198 1.00 97.06 242 TRP A C 1
ATOM 1896 O O . TRP A 1 242 ? -17.381 -7.313 18.182 1.00 97.06 242 TRP A O 1
ATOM 1906 N N . LEU A 1 243 ? -15.402 -6.920 17.177 1.00 95.75 243 LEU A N 1
ATOM 1907 C CA . LEU A 1 243 ? -15.961 -6.379 15.930 1.00 95.75 243 LEU A CA 1
ATOM 1908 C C . LEU A 1 243 ? -16.879 -7.385 15.220 1.00 95.75 243 LEU A C 1
ATOM 1910 O O . LEU A 1 243 ? -17.924 -6.988 14.714 1.00 95.75 243 LEU A O 1
ATOM 1914 N N . ASP A 1 244 ? -16.525 -8.671 15.245 1.00 93.81 244 ASP A N 1
ATOM 1915 C CA . ASP A 1 244 ? -17.319 -9.773 14.680 1.00 93.81 244 ASP A CA 1
ATOM 1916 C C . ASP A 1 244 ? -18.691 -9.954 15.364 1.00 93.81 244 ASP A C 1
ATOM 1918 O O . ASP A 1 244 ? -19.647 -10.414 14.749 1.00 93.81 244 ASP A O 1
ATOM 1922 N N . THR A 1 245 ? -18.823 -9.534 16.631 1.00 93.38 245 THR A N 1
ATOM 1923 C CA . THR A 1 245 ? -20.093 -9.594 17.385 1.00 93.38 245 THR A CA 1
ATOM 1924 C C . THR A 1 245 ? -20.997 -8.365 17.219 1.00 93.38 245 THR A C 1
ATOM 1926 O O . THR A 1 245 ? -22.073 -8.314 17.820 1.00 93.38 245 THR A O 1
ATOM 1929 N N . LEU A 1 246 ? -20.587 -7.351 16.448 1.00 93.62 246 LEU A N 1
ATOM 1930 C CA . LEU A 1 246 ? -21.361 -6.116 16.291 1.00 93.62 246 LEU A CA 1
ATOM 1931 C C . LEU A 1 246 ? -22.486 -6.254 15.258 1.00 93.62 246 LEU A C 1
ATOM 1933 O O . LEU A 1 246 ? -22.334 -6.876 14.211 1.00 93.62 246 LEU A O 1
ATOM 1937 N N . HIS A 1 247 ? -23.617 -5.594 15.525 1.00 92.00 247 HIS A N 1
ATOM 1938 C CA . HIS A 1 247 ? -24.693 -5.477 14.541 1.00 92.00 247 HIS A CA 1
ATOM 1939 C C . HIS A 1 247 ? -24.236 -4.620 13.338 1.00 92.00 247 HIS A C 1
ATOM 1941 O O . HIS A 1 247 ? -23.538 -3.624 13.565 1.00 92.00 247 HIS A O 1
ATOM 1947 N N . PRO A 1 248 ? -24.679 -4.908 12.094 1.00 89.56 248 PRO A N 1
ATOM 1948 C CA . PRO A 1 248 ? -24.329 -4.120 10.906 1.00 89.56 248 PRO A CA 1
ATOM 1949 C C . PRO A 1 248 ? -24.597 -2.608 11.004 1.00 89.56 248 PRO A C 1
ATOM 1951 O O . PRO A 1 248 ? -23.911 -1.817 10.362 1.00 89.56 248 PRO A O 1
ATOM 1954 N N . ASP A 1 249 ? -25.544 -2.184 11.850 1.00 88.12 249 ASP A N 1
ATOM 1955 C CA . ASP A 1 249 ? -25.811 -0.762 12.129 1.00 88.12 249 ASP A CA 1
ATOM 1956 C C . ASP A 1 249 ? -24.703 -0.061 12.938 1.00 88.12 249 ASP A C 1
ATOM 1958 O O . ASP A 1 249 ? -24.709 1.169 13.048 1.00 88.12 249 ASP A O 1
ATOM 1962 N N . ILE A 1 250 ? -23.810 -0.812 13.586 1.00 88.56 250 ILE A N 1
ATOM 1963 C CA . ILE A 1 250 ? -22.682 -0.297 14.380 1.00 88.56 250 ILE A CA 1
ATOM 1964 C C . ILE A 1 250 ? -21.388 -0.391 13.568 1.00 88.56 250 ILE A C 1
ATOM 1966 O O . ILE A 1 250 ? -20.612 0.562 13.553 1.00 88.56 250 ILE A O 1
ATOM 1970 N N . LEU A 1 251 ? -21.172 -1.522 12.893 1.00 90.31 251 LEU A N 1
ATOM 1971 C CA . LEU A 1 251 ? -20.023 -1.772 12.028 1.00 90.31 251 LEU A CA 1
ATOM 1972 C C . LEU A 1 251 ? -20.512 -2.432 10.729 1.00 90.31 251 LEU A C 1
ATOM 1974 O O . LEU A 1 251 ? -21.061 -3.530 10.801 1.00 90.31 251 LEU A O 1
ATOM 1978 N N . PRO A 1 252 ? -20.311 -1.821 9.549 1.00 86.25 252 PRO A N 1
ATOM 1979 C CA . PRO A 1 252 ? -20.764 -2.411 8.295 1.00 86.25 252 PRO A CA 1
ATOM 1980 C C . PRO A 1 252 ? -19.991 -3.698 7.927 1.00 86.25 252 PRO A C 1
ATOM 1982 O O . PRO A 1 252 ? -18.902 -3.965 8.461 1.00 86.25 252 PRO A O 1
ATOM 1985 N N . PRO A 1 253 ? -20.518 -4.485 6.964 1.00 86.69 253 PRO A N 1
ATOM 1986 C CA . PRO A 1 253 ? -19.770 -5.548 6.295 1.00 86.69 253 PRO A CA 1
ATOM 1987 C C . PRO A 1 253 ? -18.406 -5.067 5.788 1.00 86.69 253 PRO A C 1
ATOM 1989 O O . PRO A 1 253 ? -18.211 -3.881 5.520 1.00 86.69 253 PRO A O 1
ATOM 1992 N N . TYR A 1 254 ? -17.455 -5.995 5.679 1.00 90.00 254 TYR A N 1
ATOM 1993 C CA . TYR A 1 254 ? -16.038 -5.692 5.487 1.00 90.00 254 TYR A CA 1
ATOM 1994 C C . TYR A 1 254 ? -15.774 -4.820 4.230 1.00 90.00 254 TYR A C 1
ATOM 1996 O O . TYR A 1 254 ? -15.912 -5.303 3.107 1.00 90.00 254 TYR A O 1
ATOM 2004 N N . PRO A 1 255 ? -15.367 -3.539 4.372 1.00 84.69 255 PRO A N 1
ATOM 2005 C CA . PRO A 1 255 ? -15.403 -2.565 3.273 1.00 84.69 255 PRO A CA 1
ATOM 2006 C C . PRO A 1 255 ? -14.144 -2.564 2.386 1.00 84.69 255 PRO A C 1
ATOM 2008 O O . PRO A 1 255 ? -13.972 -1.650 1.571 1.00 84.69 255 PRO A O 1
ATOM 2011 N N . LEU A 1 256 ? -13.242 -3.539 2.581 1.00 89.00 256 LEU A N 1
ATOM 2012 C CA . LEU A 1 256 ? -11.884 -3.685 2.021 1.00 89.00 256 LEU A CA 1
ATOM 2013 C C . LEU A 1 256 ? -10.905 -2.536 2.357 1.00 89.00 256 LEU A C 1
ATOM 2015 O O . LEU A 1 256 ? -9.765 -2.800 2.743 1.00 89.00 256 LEU A O 1
ATOM 2019 N N . GLY A 1 257 ? -11.336 -1.276 2.301 1.00 90.50 257 GLY A N 1
ATOM 2020 C CA . GLY A 1 257 ? -10.539 -0.091 2.629 1.00 90.50 257 GLY A CA 1
ATOM 2021 C C . GLY A 1 257 ? -9.614 0.354 1.492 1.00 90.50 257 GLY A C 1
ATOM 2022 O O . GLY A 1 257 ? -9.947 0.206 0.314 1.00 90.50 257 GLY A O 1
ATOM 2023 N N . SER A 1 258 ? -8.459 0.920 1.856 1.00 93.62 258 SER A N 1
ATOM 2024 C CA . SER A 1 258 ? -7.426 1.401 0.926 1.00 93.62 258 SER A CA 1
ATOM 2025 C C . SER A 1 258 ? -6.215 0.471 0.938 1.00 93.62 258 SER A C 1
ATOM 2027 O O . SER A 1 258 ? -5.616 0.229 1.990 1.00 93.62 258 SER A O 1
ATOM 2029 N N . TRP A 1 259 ? -5.840 -0.063 -0.226 1.00 96.31 259 TRP A N 1
ATOM 2030 C CA . TRP A 1 259 ? -4.680 -0.942 -0.382 1.00 96.31 259 TRP A CA 1
ATOM 2031 C C . TRP A 1 259 ? -3.663 -0.326 -1.341 1.00 96.31 259 TRP A C 1
ATOM 2033 O O . TRP A 1 259 ? -4.008 0.126 -2.434 1.00 96.31 259 TRP A O 1
ATOM 2043 N N . ARG A 1 260 ? -2.380 -0.432 -0.990 1.00 96.94 260 ARG A N 1
ATOM 2044 C CA . ARG A 1 260 ? -1.271 -0.305 -1.937 1.00 96.94 260 ARG A CA 1
ATOM 2045 C C . ARG A 1 260 ? -0.397 -1.564 -1.918 1.00 96.94 260 ARG A C 1
ATOM 2047 O O . ARG A 1 260 ? 0.506 -1.664 -1.088 1.00 96.94 260 ARG A O 1
ATOM 2054 N N . PRO A 1 261 ? -0.647 -2.550 -2.789 1.00 97.75 261 PRO A N 1
ATOM 2055 C CA . PRO A 1 261 ? 0.259 -3.678 -2.952 1.00 97.75 261 PRO A CA 1
ATOM 2056 C C . PRO A 1 261 ? 1.549 -3.259 -3.667 1.00 97.75 261 PRO A C 1
ATOM 2058 O O . PRO A 1 261 ? 1.532 -2.515 -4.652 1.00 97.75 261 PRO A O 1
ATOM 2061 N N . ASP A 1 262 ? 2.675 -3.754 -3.160 1.00 97.50 262 ASP A N 1
ATOM 2062 C CA . ASP A 1 262 ? 4.014 -3.488 -3.684 1.00 97.50 262 ASP A CA 1
ATOM 2063 C C . ASP A 1 262 ? 4.546 -4.767 -4.360 1.00 97.50 262 ASP A C 1
ATOM 2065 O O . ASP A 1 262 ? 4.467 -5.868 -3.799 1.00 97.50 262 ASP A O 1
ATOM 2069 N N . PHE A 1 263 ? 5.075 -4.638 -5.580 1.00 97.62 263 PHE A N 1
ATOM 2070 C CA . PHE A 1 263 ? 5.457 -5.773 -6.422 1.00 97.62 263 PHE A CA 1
ATOM 2071 C C . PHE A 1 263 ? 6.850 -5.641 -7.048 1.00 97.62 263 PHE A C 1
ATOM 2073 O O . PHE A 1 263 ? 7.382 -4.552 -7.266 1.00 97.62 263 PHE A O 1
ATOM 2080 N N . LEU A 1 264 ? 7.440 -6.799 -7.337 1.00 96.94 264 LEU A N 1
ATOM 2081 C CA . LEU A 1 264 ? 8.759 -6.965 -7.946 1.00 96.94 264 LEU A CA 1
ATOM 2082 C C . LEU A 1 264 ? 8.601 -7.545 -9.359 1.00 96.94 264 LEU A C 1
ATOM 2084 O O . LEU A 1 264 ? 7.637 -8.271 -9.610 1.00 96.94 264 LEU A O 1
ATOM 2088 N N . VAL A 1 265 ? 9.536 -7.251 -10.269 1.00 95.94 265 VAL A N 1
ATOM 2089 C CA . VAL A 1 265 ? 9.503 -7.775 -11.648 1.00 95.94 265 VAL A CA 1
ATOM 2090 C C . VAL A 1 265 ? 10.547 -8.871 -11.843 1.00 95.94 265 VAL A C 1
ATOM 2092 O O . VAL A 1 265 ? 11.750 -8.612 -11.804 1.00 95.94 265 VAL A O 1
ATOM 2095 N N . GLU A 1 266 ? 10.074 -10.093 -12.060 1.00 94.75 266 GLU A N 1
ATOM 2096 C CA . GLU A 1 266 ? 10.868 -11.290 -12.332 1.00 94.75 266 GLU A CA 1
ATOM 2097 C C . GLU A 1 266 ? 10.941 -11.553 -13.843 1.00 94.75 266 GLU A C 1
ATOM 2099 O O . GLU A 1 266 ? 9.938 -11.399 -14.537 1.00 94.75 266 GLU A O 1
ATOM 2104 N N . ASN A 1 267 ? 12.093 -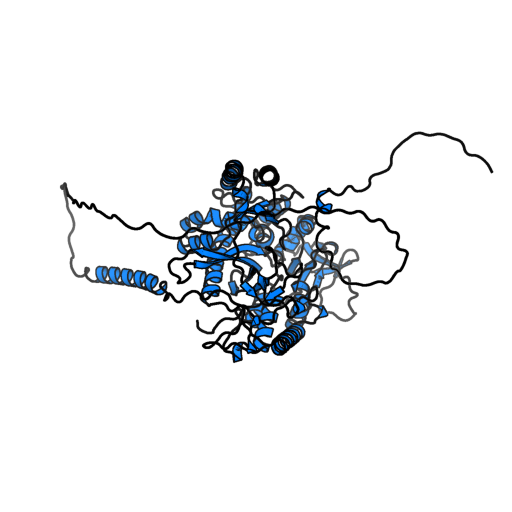11.992 -14.357 1.00 92.81 267 ASN A N 1
ATOM 2105 C CA . ASN A 1 267 ? 12.147 -12.643 -15.669 1.00 92.81 267 ASN A CA 1
ATOM 2106 C C . ASN A 1 267 ? 11.832 -14.131 -15.473 1.00 92.81 267 ASN A C 1
ATOM 2108 O O . ASN A 1 267 ? 12.612 -14.838 -14.834 1.00 92.81 267 ASN A O 1
ATOM 2112 N N . VAL A 1 268 ? 10.722 -14.613 -16.030 1.00 92.69 268 VAL A N 1
ATOM 2113 C CA . VAL A 1 268 ? 10.399 -16.049 -16.085 1.00 92.69 268 VAL A CA 1
ATOM 2114 C C . VAL A 1 268 ? 10.673 -16.589 -17.484 1.00 92.69 268 VAL A C 1
ATOM 2116 O O . VAL A 1 268 ? 10.525 -15.859 -18.463 1.00 92.69 268 VAL A O 1
ATOM 2119 N N . VAL A 1 269 ? 11.081 -17.857 -17.585 1.00 92.19 269 VAL A N 1
ATOM 2120 C CA . VAL A 1 269 ? 11.253 -18.544 -18.876 1.00 92.19 269 VAL A CA 1
ATOM 2121 C C . VAL A 1 269 ? 9.893 -18.684 -19.550 1.00 92.19 269 VAL A C 1
ATOM 2123 O O . VAL A 1 269 ? 8.941 -19.151 -18.927 1.00 92.19 269 VAL A O 1
ATOM 2126 N N . ASP A 1 270 ? 9.817 -18.297 -20.818 1.00 87.62 270 ASP A N 1
ATOM 2127 C CA . ASP A 1 270 ? 8.618 -18.435 -21.636 1.00 87.62 270 ASP A CA 1
ATOM 2128 C C . ASP A 1 270 ? 9.020 -18.735 -23.091 1.00 87.62 270 ASP A C 1
ATOM 2130 O O . ASP A 1 270 ? 9.566 -17.860 -23.764 1.00 87.62 270 ASP A O 1
ATOM 2134 N N . PRO A 1 271 ? 8.802 -19.964 -23.595 1.00 86.81 271 PRO A N 1
ATOM 2135 C CA . PRO A 1 271 ? 9.207 -20.349 -24.946 1.00 86.81 271 PRO A CA 1
ATOM 2136 C C . PRO A 1 271 ? 8.310 -19.751 -26.042 1.00 86.81 271 PRO A C 1
ATOM 2138 O O . PRO A 1 271 ? 8.535 -20.036 -27.216 1.00 86.81 271 PRO A O 1
ATOM 2141 N N . THR A 1 272 ? 7.283 -18.966 -25.686 1.00 84.19 272 THR A N 1
ATOM 2142 C CA . THR A 1 272 ? 6.407 -18.286 -26.654 1.00 84.19 272 THR A CA 1
ATOM 2143 C C . THR A 1 272 ? 6.898 -16.890 -27.049 1.00 84.19 272 THR A C 1
ATOM 2145 O O . THR A 1 272 ? 6.392 -16.340 -28.026 1.00 84.19 272 THR A O 1
ATOM 2148 N N . THR A 1 273 ? 7.899 -16.333 -26.351 1.00 81.38 273 THR A N 1
ATOM 2149 C CA . THR A 1 273 ? 8.535 -15.052 -26.705 1.00 81.38 273 THR A CA 1
ATOM 2150 C C . THR A 1 273 ? 9.875 -15.259 -27.412 1.00 81.38 273 THR A C 1
ATOM 2152 O O . THR A 1 273 ? 10.610 -16.212 -27.145 1.00 81.38 273 THR A O 1
ATOM 2155 N N . THR A 1 274 ? 10.250 -14.321 -28.283 1.00 79.69 274 THR A N 1
ATOM 2156 C CA . THR A 1 274 ? 11.523 -14.326 -29.025 1.00 79.69 274 THR A CA 1
ATOM 2157 C C . THR A 1 274 ? 12.739 -14.240 -28.091 1.00 79.69 274 THR A C 1
ATOM 2159 O O . THR A 1 274 ? 13.821 -14.719 -28.425 1.00 79.69 274 THR A O 1
ATOM 2162 N N . SER A 1 275 ? 12.574 -13.672 -26.891 1.00 81.31 275 SER A N 1
ATOM 2163 C CA . SER A 1 275 ? 13.596 -13.633 -25.834 1.00 81.31 275 SER A CA 1
ATOM 2164 C C . SER A 1 275 ? 13.652 -14.890 -24.954 1.00 81.31 275 SER A C 1
ATOM 2166 O O . SER A 1 275 ? 14.421 -14.909 -23.989 1.00 81.31 275 SER A O 1
ATOM 2168 N N . GLY A 1 276 ? 12.818 -15.909 -25.210 1.00 86.06 276 GLY A N 1
ATOM 2169 C CA . GLY A 1 276 ? 12.694 -17.118 -24.378 1.00 86.06 276 GLY A CA 1
ATOM 2170 C C . GLY A 1 276 ? 12.280 -16.839 -22.925 1.00 86.06 276 GLY A C 1
ATOM 2171 O O . GLY A 1 276 ? 12.434 -17.688 -22.045 1.00 86.06 276 GLY A O 1
ATOM 2172 N N . THR A 1 277 ? 11.826 -15.618 -22.650 1.00 89.69 277 THR A N 1
ATOM 2173 C CA . THR A 1 277 ? 11.568 -15.060 -21.321 1.00 89.69 277 THR A CA 1
ATOM 2174 C C . THR A 1 277 ? 10.532 -13.948 -21.402 1.00 89.69 277 THR A C 1
ATOM 2176 O O . THR A 1 277 ? 10.478 -13.218 -22.396 1.00 89.69 277 THR A O 1
ATOM 2179 N N . ARG A 1 278 ? 9.754 -13.760 -20.335 1.00 91.31 278 ARG A N 1
ATOM 2180 C CA . ARG A 1 278 ? 8.868 -12.600 -20.166 1.00 91.31 278 ARG A CA 1
ATOM 2181 C C . ARG A 1 278 ? 8.948 -12.025 -18.759 1.00 91.31 278 ARG A C 1
ATOM 2183 O O . ARG A 1 278 ? 9.395 -12.686 -17.821 1.00 91.31 278 ARG A O 1
ATOM 2190 N N . GLU A 1 279 ? 8.460 -10.802 -18.618 1.00 94.00 279 GLU A N 1
ATOM 2191 C CA . GLU A 1 279 ? 8.292 -10.153 -17.323 1.00 94.00 279 GLU A CA 1
ATOM 2192 C C . GLU A 1 279 ? 7.075 -10.756 -16.586 1.00 94.00 279 GLU A C 1
ATOM 2194 O O . GLU A 1 279 ? 6.015 -11.008 -17.165 1.00 94.00 279 GLU A O 1
ATOM 2199 N N . GLN A 1 280 ? 7.250 -11.041 -15.296 1.00 94.81 280 GLN A N 1
ATOM 2200 C CA . GLN A 1 280 ? 6.225 -11.537 -14.381 1.00 94.81 280 GLN A CA 1
ATOM 2201 C C . GLN A 1 280 ? 6.235 -10.669 -13.126 1.00 94.81 280 GLN A C 1
ATOM 2203 O O . GLN A 1 280 ? 7.245 -10.570 -12.426 1.00 94.81 280 GLN A O 1
ATOM 2208 N N . PHE A 1 281 ? 5.096 -10.058 -12.813 1.00 97.00 281 PHE A N 1
ATOM 2209 C CA . PHE A 1 281 ? 4.942 -9.297 -11.580 1.00 97.00 281 PHE A CA 1
ATOM 2210 C C . PHE A 1 281 ? 4.663 -10.233 -10.402 1.00 97.00 281 PHE A C 1
ATOM 2212 O O . PHE A 1 281 ? 3.907 -11.199 -10.526 1.00 97.00 281 PHE A O 1
ATOM 2219 N N . ARG A 1 282 ? 5.313 -9.946 -9.270 1.00 97.88 282 ARG A N 1
ATOM 2220 C CA . ARG A 1 282 ? 5.244 -10.707 -8.017 1.00 97.88 282 ARG A CA 1
ATOM 2221 C C . ARG A 1 282 ? 4.932 -9.756 -6.862 1.00 97.88 282 ARG A C 1
ATOM 2223 O O . ARG A 1 282 ? 5.822 -9.031 -6.413 1.00 97.88 282 ARG A O 1
ATOM 2230 N N . ILE A 1 283 ? 3.691 -9.745 -6.378 1.00 98.50 283 ILE A N 1
ATOM 2231 C CA . ILE A 1 283 ? 3.299 -9.011 -5.164 1.00 98.50 283 ILE A CA 1
ATOM 2232 C C . ILE A 1 283 ? 4.077 -9.594 -3.981 1.00 98.50 283 ILE A C 1
ATOM 2234 O O . ILE A 1 283 ? 4.047 -10.807 -3.764 1.00 98.50 283 ILE A O 1
ATOM 2238 N N . CYS A 1 284 ? 4.790 -8.752 -3.228 1.00 97.25 284 CYS A N 1
ATOM 2239 C CA . CYS A 1 284 ? 5.633 -9.204 -2.115 1.00 97.25 284 CYS A CA 1
ATOM 2240 C C . CYS A 1 284 ? 5.243 -8.628 -0.742 1.00 97.25 284 CYS A C 1
ATOM 2242 O O . CYS A 1 284 ? 5.727 -9.135 0.274 1.00 97.25 284 CYS A O 1
ATOM 2244 N N . GLU A 1 285 ? 4.363 -7.621 -0.702 1.00 97.12 285 GLU A N 1
ATOM 2245 C CA . GLU A 1 285 ? 3.649 -7.137 0.490 1.00 97.12 285 GLU A CA 1
ATOM 2246 C C . GLU A 1 285 ? 2.400 -6.319 0.102 1.00 97.12 285 GLU A C 1
ATOM 2248 O O . GLU A 1 285 ? 2.304 -5.817 -1.021 1.00 97.12 285 GLU A O 1
ATOM 2253 N N . ILE A 1 286 ? 1.459 -6.155 1.040 1.00 97.06 286 ILE A N 1
ATOM 2254 C CA . ILE A 1 286 ? 0.314 -5.240 0.915 1.00 97.06 286 ILE A CA 1
ATOM 2255 C C . ILE A 1 286 ? 0.457 -4.129 1.963 1.00 97.06 286 ILE A C 1
ATOM 2257 O O . ILE A 1 286 ? 0.477 -4.379 3.168 1.00 97.06 286 ILE A O 1
ATOM 2261 N N . ASN A 1 287 ? 0.563 -2.876 1.519 1.00 95.44 287 ASN A N 1
ATOM 2262 C CA . ASN A 1 287 ? 0.563 -1.714 2.403 1.00 95.44 287 ASN A CA 1
ATOM 2263 C C . ASN A 1 287 ? -0.868 -1.179 2.544 1.00 95.44 287 ASN A C 1
ATOM 2265 O O . ASN A 1 287 ? -1.336 -0.434 1.687 1.00 95.44 287 ASN A O 1
ATOM 2269 N N . SER A 1 288 ? -1.555 -1.550 3.628 1.00 94.06 288 SER A N 1
ATOM 2270 C CA . SER A 1 288 ? -2.942 -1.136 3.898 1.00 94.06 288 SER A CA 1
ATOM 2271 C C . SER A 1 288 ? -3.158 -0.437 5.248 1.00 94.06 288 SER A C 1
ATOM 2273 O O . SER A 1 288 ? -4.230 0.109 5.471 1.00 94.06 288 SER A O 1
ATOM 2275 N N . ARG A 1 289 ? -2.163 -0.366 6.152 1.00 92.56 289 ARG A N 1
ATOM 2276 C CA . ARG A 1 289 ? -2.312 0.375 7.428 1.00 92.56 289 ARG A CA 1
ATOM 2277 C C . ARG A 1 289 ? -2.369 1.895 7.248 1.00 92.56 289 ARG A C 1
ATOM 2279 O O . ARG A 1 289 ? -3.176 2.557 7.889 1.00 92.56 289 ARG A O 1
ATOM 2286 N N . PHE A 1 290 ? -1.513 2.454 6.392 1.00 92.06 290 PHE A N 1
ATOM 2287 C CA . PHE A 1 290 ? -1.376 3.903 6.197 1.00 92.06 290 PHE A CA 1
ATOM 2288 C C . PHE A 1 290 ? -2.073 4.344 4.901 1.00 92.06 290 PHE A C 1
ATOM 2290 O O . PHE A 1 290 ? -1.427 4.480 3.861 1.00 92.06 290 PHE A O 1
ATOM 2297 N N . CYS A 1 291 ? -3.393 4.555 4.987 1.00 87.06 291 CYS A N 1
ATOM 2298 C CA . CYS A 1 291 ? -4.333 4.771 3.873 1.00 87.06 291 CYS A CA 1
ATOM 2299 C C . CYS A 1 291 ? -3.860 5.743 2.771 1.00 87.06 291 CYS A C 1
ATOM 2301 O O . CYS A 1 291 ? -4.142 5.518 1.597 1.00 87.06 291 CYS A O 1
ATOM 2303 N N . TRP A 1 292 ? -3.139 6.811 3.126 1.00 90.75 292 TRP A N 1
ATOM 2304 C CA . TRP A 1 292 ? -2.730 7.871 2.193 1.00 90.75 292 TRP A CA 1
ATOM 2305 C C . TRP A 1 292 ? -1.399 7.603 1.467 1.00 90.75 292 TRP A C 1
ATOM 2307 O O . TRP A 1 292 ? -1.073 8.284 0.499 1.00 90.75 292 TRP A O 1
ATOM 2317 N N . ASN A 1 293 ? -0.594 6.641 1.924 1.00 88.94 293 ASN A N 1
ATOM 2318 C CA . ASN A 1 293 ? 0.826 6.530 1.573 1.00 88.94 293 ASN A CA 1
ATOM 2319 C C . ASN A 1 293 ? 1.065 6.144 0.092 1.00 88.94 293 ASN A C 1
ATOM 2321 O O . ASN A 1 293 ? 0.913 4.983 -0.296 1.00 88.94 293 ASN A O 1
ATOM 2325 N N . GLY A 1 294 ? 1.502 7.110 -0.717 1.00 86.69 294 GLY A N 1
ATOM 2326 C CA . GLY A 1 294 ? 1.693 7.042 -2.169 1.00 86.69 294 GLY A CA 1
ATOM 2327 C C . GLY A 1 294 ? 0.504 7.530 -3.010 1.00 86.69 294 GLY A C 1
ATOM 2328 O O . GLY A 1 294 ? 0.631 7.596 -4.231 1.00 86.69 294 GLY A O 1
ATOM 2329 N N . PHE A 1 295 ? -0.638 7.866 -2.398 1.00 92.00 295 PHE A N 1
ATOM 2330 C CA . PHE A 1 295 ? -1.870 8.215 -3.119 1.00 92.00 295 PHE A CA 1
ATOM 2331 C C . PHE A 1 295 ? -1.911 9.655 -3.668 1.00 92.00 295 PHE A C 1
ATOM 2333 O O . PHE A 1 295 ? -2.809 9.961 -4.446 1.00 92.00 295 PHE A O 1
ATOM 2340 N N . LEU A 1 296 ? -0.962 10.534 -3.324 1.00 94.88 296 LEU A N 1
ATOM 2341 C CA . LEU A 1 296 ? -0.862 11.879 -3.915 1.00 94.88 296 LEU A CA 1
ATOM 2342 C C . LEU A 1 296 ? 0.392 12.070 -4.769 1.00 94.88 296 LEU A C 1
ATOM 2344 O O . LEU A 1 296 ? 0.329 12.774 -5.774 1.00 94.88 296 LEU A O 1
ATOM 2348 N N . HIS A 1 297 ? 1.495 11.381 -4.456 1.00 95.06 297 HIS A N 1
ATOM 2349 C CA . HIS A 1 297 ? 2.660 11.330 -5.351 1.00 95.06 297 HIS A CA 1
ATOM 2350 C C . HIS A 1 297 ? 2.261 10.862 -6.760 1.00 95.06 297 HIS A C 1
ATOM 2352 O O . HIS A 1 297 ? 2.638 11.485 -7.748 1.00 95.06 297 HIS A O 1
ATOM 2358 N N . LEU A 1 298 ? 1.451 9.801 -6.852 1.00 96.12 298 LEU A N 1
ATOM 2359 C CA . LEU A 1 298 ? 1.017 9.219 -8.121 1.00 96.12 298 LEU A CA 1
ATOM 2360 C C . LEU A 1 298 ? 0.208 10.183 -9.017 1.00 96.12 298 LEU A C 1
ATOM 2362 O O . LEU A 1 298 ? 0.680 10.461 -10.119 1.00 96.12 298 LEU A O 1
ATOM 2366 N N . PRO A 1 299 ? -0.966 10.716 -8.614 1.00 96.94 299 PRO A N 1
ATOM 2367 C CA . PRO A 1 299 ? -1.757 11.587 -9.485 1.00 96.94 299 PRO A CA 1
ATOM 2368 C C . PRO A 1 299 ? -1.047 12.907 -9.813 1.00 96.94 299 PRO A C 1
ATOM 2370 O O . PRO A 1 299 ? -1.120 13.347 -10.957 1.00 96.94 299 PRO A O 1
ATOM 2373 N N . TYR A 1 300 ? -0.301 13.512 -8.877 1.00 97.31 300 TYR A N 1
ATOM 2374 C CA . TYR A 1 300 ? 0.477 14.724 -9.176 1.00 97.31 300 TYR A CA 1
ATOM 2375 C C . TYR A 1 300 ? 1.630 14.437 -10.148 1.00 97.31 300 TYR A C 1
ATOM 2377 O O . TYR A 1 300 ? 1.882 15.227 -11.054 1.00 97.31 300 TYR A O 1
ATOM 2385 N N . GLY A 1 301 ? 2.295 13.284 -10.020 1.00 97.44 301 GLY A N 1
ATOM 2386 C CA . GLY A 1 301 ? 3.290 12.830 -10.991 1.00 97.44 301 GLY A CA 1
ATOM 2387 C C . GLY A 1 301 ? 2.698 12.584 -12.378 1.00 97.44 301 GLY A C 1
ATOM 2388 O O . GLY A 1 301 ? 3.282 13.016 -13.365 1.00 97.44 301 GLY A O 1
ATOM 2389 N N . GLN A 1 302 ? 1.523 11.953 -12.465 1.00 97.31 302 GLN A N 1
ATOM 2390 C CA . GLN A 1 302 ? 0.825 11.739 -13.738 1.00 97.31 302 GLN A CA 1
ATOM 2391 C C . GLN A 1 302 ? 0.391 13.064 -14.387 1.00 97.31 302 GLN A C 1
ATOM 2393 O O . GLN A 1 302 ? 0.630 13.251 -15.579 1.00 97.31 302 GLN A O 1
ATOM 2398 N N . GLN A 1 303 ? -0.147 14.020 -13.617 1.00 97.56 303 GLN A N 1
ATOM 2399 C CA . GLN A 1 303 ? -0.450 15.364 -14.127 1.00 97.56 303 GLN A CA 1
ATOM 2400 C C . GLN A 1 303 ? 0.811 16.055 -14.668 1.00 97.56 303 GLN A C 1
ATOM 2402 O O . GLN A 1 303 ? 0.787 16.606 -15.764 1.00 97.56 303 GLN A O 1
ATOM 2407 N N . ALA A 1 304 ? 1.945 15.942 -13.974 1.00 97.62 304 ALA A N 1
ATOM 2408 C CA . ALA A 1 304 ? 3.205 16.517 -14.437 1.00 97.62 304 ALA A CA 1
ATOM 2409 C C . ALA A 1 304 ? 3.742 15.879 -15.740 1.00 97.62 304 ALA A C 1
ATOM 2411 O O . ALA A 1 304 ? 4.468 16.538 -16.485 1.00 97.62 304 ALA A O 1
ATOM 2412 N N . LEU A 1 305 ? 3.362 14.636 -16.067 1.00 97.56 305 LEU A N 1
ATOM 2413 C CA . LEU A 1 305 ? 3.643 14.019 -17.373 1.00 97.56 305 LEU A CA 1
ATOM 2414 C C . LEU A 1 305 ? 2.695 14.523 -18.479 1.00 97.56 305 LEU A C 1
ATOM 2416 O O . LEU A 1 305 ? 3.134 14.712 -19.618 1.00 97.56 305 LEU A O 1
ATOM 2420 N N . VAL A 1 306 ? 1.425 14.791 -18.156 1.00 95.94 306 VAL A N 1
ATOM 2421 C CA . VAL A 1 306 ? 0.480 15.466 -19.069 1.00 95.94 306 VAL A CA 1
ATOM 2422 C C . VAL A 1 306 ? 0.990 16.875 -19.390 1.00 95.94 306 VAL A C 1
ATOM 2424 O O . VAL A 1 306 ? 1.168 17.203 -20.562 1.00 95.94 306 VAL A O 1
ATOM 2427 N N . ASP A 1 307 ? 1.371 17.651 -18.371 1.00 95.88 307 ASP A N 1
ATOM 2428 C CA . ASP A 1 307 ? 1.920 19.011 -18.494 1.00 95.88 307 ASP A CA 1
ATOM 2429 C C . ASP A 1 307 ? 3.272 19.060 -19.239 1.00 95.88 307 ASP A C 1
ATOM 2431 O O . ASP A 1 307 ? 3.650 20.095 -19.802 1.00 95.88 307 ASP A O 1
ATOM 2435 N N . LEU A 1 308 ? 4.018 17.947 -19.273 1.00 95.25 308 LEU A N 1
ATOM 2436 C CA . LEU A 1 308 ? 5.208 17.789 -20.118 1.00 95.25 308 LEU A CA 1
ATOM 2437 C C . LEU A 1 308 ? 4.864 17.608 -21.606 1.00 95.25 308 LEU A C 1
ATOM 2439 O O . LEU A 1 308 ? 5.643 18.053 -22.457 1.00 95.25 308 LEU A O 1
ATOM 2443 N N . GLY A 1 309 ? 3.689 17.053 -21.915 1.00 95.12 309 GLY A N 1
ATOM 2444 C CA . GLY A 1 309 ? 3.174 16.844 -23.271 1.00 95.12 309 GLY A CA 1
ATOM 2445 C C . GLY A 1 309 ? 2.963 15.379 -23.663 1.00 95.12 309 GLY A C 1
ATOM 2446 O O . GLY A 1 309 ? 3.020 15.078 -24.854 1.00 95.12 309 GLY A O 1
ATOM 2447 N N . ALA A 1 310 ? 2.745 14.464 -22.705 1.00 95.75 310 ALA A N 1
ATOM 2448 C CA . ALA A 1 310 ? 2.537 13.038 -22.992 1.00 95.75 310 ALA A CA 1
ATOM 2449 C C . ALA A 1 310 ? 1.445 12.793 -24.055 1.00 95.75 310 ALA A C 1
ATOM 2451 O O . ALA A 1 310 ? 1.698 12.093 -25.038 1.00 95.75 310 ALA A O 1
ATOM 2452 N N . GLU A 1 311 ? 0.285 13.440 -23.907 1.00 94.75 311 GLU A N 1
ATOM 2453 C CA . GLU A 1 311 ? -0.862 13.310 -24.820 1.00 94.75 311 GLU A CA 1
ATOM 2454 C C . GLU A 1 311 ? -0.551 13.840 -26.225 1.00 94.75 311 GLU A C 1
ATOM 2456 O O . GLU A 1 311 ? -0.807 13.162 -27.220 1.00 94.75 311 GLU A O 1
ATOM 2461 N N . THR A 1 312 ? 0.106 15.001 -26.315 1.00 94.12 312 THR A N 1
ATOM 2462 C CA . THR A 1 312 ? 0.584 15.601 -27.575 1.00 94.12 312 THR A CA 1
ATOM 2463 C C . THR A 1 312 ? 1.551 14.686 -28.335 1.00 94.12 312 THR A C 1
ATOM 2465 O O . THR A 1 312 ? 1.615 14.729 -29.564 1.00 94.12 312 THR A O 1
ATOM 2468 N N . ASN A 1 313 ? 2.280 13.829 -27.615 1.00 94.19 313 ASN A N 1
ATOM 2469 C CA . ASN A 1 313 ? 3.198 12.839 -28.177 1.00 94.19 313 ASN A CA 1
ATOM 2470 C C . ASN A 1 313 ? 2.567 11.436 -28.327 1.00 94.19 313 ASN A C 1
ATOM 2472 O O . ASN A 1 313 ? 3.255 10.477 -28.685 1.00 94.19 313 ASN A O 1
ATOM 2476 N N . GLY A 1 314 ? 1.249 11.322 -28.128 1.00 94.69 314 GLY A N 1
ATOM 2477 C CA . GLY A 1 314 ? 0.458 10.116 -28.375 1.00 94.69 314 GLY A CA 1
ATOM 2478 C C . GLY A 1 314 ? 0.502 9.071 -27.258 1.00 94.69 314 GLY A C 1
ATOM 2479 O O . GLY A 1 314 ? 0.201 7.905 -27.518 1.00 94.69 314 GLY A O 1
ATOM 2480 N N . PHE A 1 315 ? 0.884 9.458 -26.040 1.00 95.62 315 PHE A N 1
ATOM 2481 C CA . PHE A 1 315 ? 0.856 8.612 -24.846 1.00 95.62 315 PHE A CA 1
ATOM 2482 C C . PHE A 1 315 ? -0.222 9.087 -23.868 1.00 95.62 315 PHE A C 1
ATOM 2484 O O . PHE A 1 315 ? -0.507 10.275 -23.782 1.00 95.62 315 PHE A O 1
ATOM 2491 N N . VAL A 1 316 ? -0.772 8.177 -23.069 1.00 94.94 316 VAL A N 1
ATOM 2492 C CA . VAL A 1 316 ? -1.633 8.508 -21.918 1.00 94.94 316 VAL A CA 1
ATOM 2493 C C . VAL A 1 316 ? -0.991 8.024 -20.626 1.00 94.94 316 VAL A C 1
ATOM 2495 O O . VAL A 1 316 ? -0.197 7.080 -20.636 1.00 94.94 316 VAL A O 1
ATOM 2498 N N . GLY A 1 317 ? -1.336 8.653 -19.502 1.00 93.88 317 GLY A N 1
ATOM 2499 C CA . GLY A 1 317 ? -0.944 8.162 -18.183 1.00 93.88 317 GLY A CA 1
ATOM 2500 C C . GLY A 1 317 ? -1.426 6.726 -17.945 1.00 93.88 317 GLY A C 1
ATOM 2501 O O . GLY A 1 317 ? -2.459 6.290 -18.456 1.00 93.88 317 GLY A O 1
ATOM 2502 N N . ALA A 1 318 ? -0.683 5.965 -17.143 1.00 93.25 318 ALA A N 1
ATOM 2503 C CA . ALA A 1 318 ? -1.144 4.663 -16.653 1.00 93.25 318 ALA A CA 1
ATOM 2504 C C . ALA A 1 318 ? -2.386 4.788 -15.744 1.00 93.25 318 ALA A C 1
ATOM 2506 O O . ALA A 1 318 ? -3.139 3.825 -15.610 1.00 93.25 318 ALA A O 1
ATOM 2507 N N . VAL A 1 319 ? -2.592 5.976 -15.163 1.00 93.25 319 VAL A N 1
ATOM 2508 C CA . VAL A 1 319 ? -3.659 6.354 -14.227 1.00 93.25 319 VAL A CA 1
ATOM 2509 C C . VAL A 1 319 ? -4.197 7.732 -14.616 1.00 93.25 319 VAL A C 1
ATOM 2511 O O . VAL A 1 319 ? -3.403 8.630 -14.896 1.00 93.25 319 VAL A O 1
ATOM 2514 N N . ASP A 1 320 ? -5.520 7.908 -14.585 1.00 94.00 320 ASP A N 1
ATOM 2515 C CA . ASP A 1 320 ? -6.175 9.219 -14.678 1.00 94.00 320 ASP A CA 1
ATOM 2516 C C . ASP A 1 320 ? -6.027 9.967 -13.332 1.00 94.00 320 ASP A C 1
ATOM 2518 O O . ASP A 1 320 ? -6.510 9.464 -12.308 1.00 94.00 320 ASP A O 1
ATOM 2522 N N . PRO A 1 321 ? -5.376 11.150 -13.284 1.00 94.94 321 PRO A N 1
ATOM 2523 C CA . PRO A 1 321 ? -5.156 11.874 -12.031 1.00 94.94 321 PRO A CA 1
ATOM 2524 C C . PRO A 1 321 ? -6.452 12.244 -11.305 1.00 94.94 321 PRO A C 1
ATOM 2526 O O . PRO A 1 321 ? -6.510 12.190 -10.076 1.00 94.94 321 PRO A O 1
ATOM 2529 N N . LYS A 1 322 ? -7.499 12.618 -12.047 1.00 94.38 322 LYS A N 1
ATOM 2530 C CA . LYS A 1 322 ? -8.756 13.111 -11.488 1.00 94.38 322 LYS A CA 1
ATOM 2531 C C . LYS A 1 322 ? -9.587 11.962 -10.927 1.00 94.38 322 LYS A C 1
ATOM 2533 O O . LYS A 1 322 ? -10.019 12.057 -9.784 1.00 94.38 322 LYS A O 1
ATOM 2538 N N . GLN A 1 323 ? -9.776 10.876 -11.676 1.00 93.75 323 GLN A N 1
ATOM 2539 C CA . GLN A 1 323 ? -10.503 9.688 -11.213 1.00 93.75 323 GLN A CA 1
ATOM 2540 C C . GLN A 1 323 ? -9.841 9.089 -9.963 1.00 93.75 323 GLN A C 1
ATOM 2542 O O . GLN A 1 323 ? -10.524 8.687 -9.018 1.00 93.75 323 GLN A O 1
ATOM 2547 N N . PHE A 1 324 ? -8.507 9.079 -9.927 1.00 95.00 324 PHE A N 1
ATOM 2548 C CA . PHE A 1 324 ? -7.743 8.620 -8.773 1.00 95.00 324 PHE A CA 1
ATOM 2549 C C . PHE A 1 324 ? -7.978 9.502 -7.535 1.00 95.00 324 PHE A C 1
ATOM 2551 O O . PHE A 1 324 ? -8.300 9.000 -6.457 1.00 95.00 324 PHE A O 1
ATOM 2558 N N . LEU A 1 325 ? -7.882 10.825 -7.699 1.00 94.69 325 LEU A N 1
ATOM 2559 C CA . LEU A 1 325 ? -8.135 11.799 -6.633 1.00 94.69 325 LEU A CA 1
ATOM 2560 C C . LEU A 1 325 ? -9.610 11.858 -6.201 1.00 94.69 325 LEU A C 1
ATOM 2562 O O . LEU A 1 325 ? -9.884 12.145 -5.039 1.00 94.69 325 LEU A O 1
ATOM 2566 N N . ASP A 1 326 ? -10.555 11.572 -7.098 1.00 94.75 326 ASP A N 1
ATOM 2567 C CA . ASP A 1 326 ? -11.980 11.434 -6.782 1.00 94.75 326 ASP A CA 1
ATOM 2568 C C . ASP A 1 326 ? -12.244 10.190 -5.924 1.00 94.75 326 ASP A C 1
ATOM 2570 O O . ASP A 1 326 ? -13.004 10.259 -4.957 1.00 94.75 326 ASP A O 1
ATOM 2574 N N . SER A 1 327 ? -11.560 9.079 -6.217 1.00 93.88 327 SER A N 1
ATOM 2575 C CA . SER A 1 327 ? -11.699 7.815 -5.479 1.00 93.88 327 SER A CA 1
ATOM 2576 C C . SER A 1 327 ? -11.316 7.952 -3.998 1.00 93.88 327 SER A C 1
ATOM 2578 O O . SER A 1 327 ? -11.926 7.304 -3.146 1.00 93.88 327 SER A O 1
ATOM 2580 N N . LEU A 1 328 ? -10.388 8.858 -3.656 1.00 93.00 328 LEU A N 1
ATOM 2581 C CA . LEU A 1 328 ? -10.026 9.171 -2.265 1.00 93.00 328 LEU A CA 1
ATOM 2582 C C . LEU A 1 328 ? -11.180 9.745 -1.425 1.00 93.00 328 LEU A C 1
ATOM 2584 O O . LEU A 1 328 ? -11.113 9.666 -0.204 1.00 93.00 328 LEU A O 1
ATOM 2588 N N . PHE A 1 329 ? -12.234 10.289 -2.043 1.00 93.69 329 PHE A N 1
ATOM 2589 C CA . PHE A 1 329 ? -13.415 10.816 -1.341 1.00 93.69 329 PHE A CA 1
ATOM 2590 C C . PHE A 1 329 ? -14.569 9.809 -1.262 1.00 93.69 329 PHE A C 1
ATOM 2592 O O . PHE A 1 329 ? -15.647 10.160 -0.795 1.00 93.69 329 PHE A O 1
ATOM 2599 N N . THR A 1 330 ? -14.358 8.561 -1.697 1.00 93.62 330 THR A N 1
ATOM 2600 C CA . THR A 1 330 ? -15.325 7.471 -1.471 1.00 93.62 330 THR A CA 1
ATOM 2601 C C . THR A 1 330 ? -15.115 6.772 -0.127 1.00 93.62 330 THR A C 1
ATOM 2603 O O . THR A 1 330 ? -16.072 6.244 0.431 1.00 93.62 330 THR A O 1
ATOM 2606 N N . VAL A 1 331 ? -13.895 6.824 0.432 1.00 91.50 331 VAL A N 1
ATOM 2607 C CA . VAL A 1 331 ? -13.561 6.096 1.669 1.00 91.50 331 VAL A CA 1
ATOM 2608 C C . VAL A 1 331 ? -14.079 6.765 2.940 1.00 91.50 331 VAL A C 1
ATOM 2610 O O . VAL A 1 331 ? -14.109 6.114 3.972 1.00 91.50 331 VAL A O 1
ATOM 2613 N N . PHE A 1 332 ? -14.469 8.041 2.911 1.00 92.94 332 PHE A N 1
ATOM 2614 C CA . PHE A 1 332 ? -14.949 8.773 4.088 1.00 92.94 332 PHE A CA 1
ATOM 2615 C C . PHE A 1 332 ? -16.085 9.733 3.719 1.00 92.94 332 PHE A C 1
ATOM 2617 O O . PHE A 1 332 ? -16.254 10.099 2.557 1.00 92.94 332 PHE A O 1
ATOM 2624 N N . ASP A 1 333 ? -16.857 10.173 4.712 1.00 92.69 333 ASP A N 1
ATOM 2625 C CA . ASP A 1 333 ? -17.954 11.110 4.492 1.00 92.69 333 ASP A CA 1
ATOM 2626 C C . ASP A 1 333 ? -17.426 12.548 4.399 1.00 92.69 333 ASP A C 1
ATOM 2628 O O . ASP A 1 333 ? -17.101 13.185 5.405 1.00 92.69 333 ASP A O 1
ATOM 2632 N N . ALA A 1 334 ? -17.358 13.076 3.178 1.00 92.12 334 ALA A N 1
ATOM 2633 C CA . ALA A 1 334 ? -16.884 14.429 2.906 1.00 92.12 334 ALA A CA 1
ATOM 2634 C C . ALA A 1 334 ? -17.768 15.552 3.493 1.00 92.12 334 ALA A C 1
ATOM 2636 O O . ALA A 1 334 ? -17.344 16.707 3.466 1.00 92.12 334 ALA A O 1
ATOM 2637 N N . THR A 1 335 ? -18.961 15.259 4.034 1.00 90.56 335 THR A N 1
ATOM 2638 C CA . THR A 1 335 ? -19.802 16.257 4.721 1.00 90.56 335 THR A CA 1
ATOM 2639 C C . THR A 1 335 ? -19.527 16.358 6.224 1.00 90.56 335 THR A C 1
ATOM 2641 O O . THR A 1 335 ? -20.136 17.194 6.891 1.00 90.56 335 THR A O 1
ATOM 2644 N N . LYS A 1 336 ? -18.660 15.505 6.790 1.00 91.38 336 LYS A N 1
ATOM 2645 C CA . LYS A 1 336 ? -18.322 15.482 8.225 1.00 91.38 336 LYS A CA 1
ATOM 2646 C C . LYS A 1 336 ? -16.864 15.907 8.475 1.00 91.38 336 LYS A C 1
ATOM 2648 O O . LYS A 1 336 ? -16.007 15.630 7.635 1.00 91.38 336 LYS A O 1
ATOM 2653 N N . PRO A 1 337 ? -16.531 16.492 9.646 1.00 92.50 337 PRO A N 1
ATOM 2654 C CA . PRO A 1 337 ? -15.143 16.728 10.049 1.00 92.50 337 PRO A CA 1
ATOM 2655 C C . PRO A 1 337 ? -14.296 15.452 9.954 1.00 92.50 337 PRO A C 1
ATOM 2657 O O . PRO A 1 337 ? -14.695 14.391 10.443 1.00 92.50 337 PRO A O 1
ATOM 2660 N N . LEU A 1 338 ? -13.131 15.542 9.309 1.00 95.19 338 LEU A N 1
ATOM 2661 C CA . LEU A 1 338 ? -12.211 14.420 9.129 1.00 95.19 338 LEU A CA 1
ATOM 2662 C C . LEU A 1 338 ? -11.032 14.543 10.095 1.00 95.19 338 LEU A C 1
ATOM 2664 O O . LEU A 1 338 ? -10.203 15.443 9.961 1.00 95.19 338 LEU A O 1
ATOM 2668 N N . HIS A 1 339 ? -10.938 13.604 11.033 1.00 96.69 339 HIS A N 1
ATOM 2669 C CA . HIS A 1 339 ? -9.848 13.548 12.001 1.00 96.69 339 HIS A CA 1
ATOM 2670 C C . HIS A 1 339 ? -8.746 12.592 11.530 1.00 96.69 339 HIS A C 1
ATOM 2672 O O . HIS A 1 339 ? -9.013 11.521 10.984 1.00 96.69 339 HIS A O 1
ATOM 2678 N N . LEU A 1 340 ? -7.492 12.968 11.754 1.00 96.81 340 LEU A N 1
ATOM 2679 C CA . LEU A 1 340 ? -6.294 12.215 11.400 1.00 96.81 340 LEU A CA 1
ATOM 2680 C C . LEU A 1 340 ? -5.524 11.914 12.694 1.00 96.81 340 LEU A C 1
ATOM 2682 O O . LEU A 1 340 ? -4.697 12.715 13.134 1.00 96.81 340 LEU A O 1
ATOM 2686 N N . LEU A 1 341 ? -5.819 10.775 13.324 1.00 97.25 341 LEU A N 1
ATOM 2687 C CA . LEU A 1 341 ? -5.133 10.332 14.536 1.00 97.25 341 LEU A CA 1
ATOM 2688 C C . LEU A 1 341 ? -3.730 9.837 14.170 1.00 97.25 341 LEU A C 1
ATOM 2690 O O . LEU A 1 341 ? -3.574 8.845 13.450 1.00 97.25 341 LEU A O 1
ATOM 2694 N N . LYS A 1 342 ? -2.714 10.559 14.642 1.00 95.25 342 LYS A N 1
ATOM 2695 C CA . LYS A 1 342 ? -1.346 10.471 14.134 1.00 95.25 342 LYS A CA 1
ATOM 2696 C C . LYS A 1 342 ? -0.319 10.310 15.251 1.00 95.25 342 LYS A C 1
ATOM 2698 O O . LYS A 1 342 ? -0.379 10.997 16.267 1.00 95.25 342 LYS A O 1
ATOM 2703 N N . GLY A 1 343 ? 0.631 9.411 15.012 1.00 94.19 343 GLY A N 1
ATOM 2704 C CA . GLY A 1 343 ? 1.700 9.046 15.935 1.00 94.19 343 GLY A CA 1
ATOM 2705 C C . GLY A 1 343 ? 3.098 9.425 15.442 1.00 94.19 343 GLY A C 1
ATOM 2706 O O . GLY A 1 343 ? 3.271 10.360 14.655 1.00 94.19 343 GLY A O 1
ATOM 2707 N N . VAL A 1 344 ? 4.104 8.671 15.890 1.00 92.75 344 VAL A N 1
ATOM 2708 C CA . VAL A 1 344 ? 5.536 8.922 15.626 1.00 92.75 344 VAL A CA 1
ATOM 2709 C C . VAL A 1 344 ? 5.975 8.661 14.181 1.00 92.75 344 VAL A C 1
ATOM 2711 O O . VAL A 1 344 ? 7.034 9.138 13.763 1.00 92.75 344 VAL A O 1
ATOM 2714 N N . GLU A 1 345 ? 5.193 7.924 13.386 1.00 89.62 345 GLU A N 1
ATOM 2715 C CA . GLU A 1 345 ? 5.440 7.827 11.944 1.00 89.62 345 GLU A CA 1
ATOM 2716 C C . GLU A 1 345 ? 5.307 9.223 11.323 1.00 89.62 345 GLU A C 1
ATOM 2718 O O . GLU A 1 345 ? 4.282 9.888 11.459 1.00 89.62 345 GLU A O 1
ATOM 2723 N N . ARG A 1 346 ? 6.336 9.684 10.600 1.00 86.62 346 ARG A N 1
ATOM 2724 C CA . ARG A 1 346 ? 6.303 11.013 9.971 1.00 86.62 346 ARG A CA 1
ATOM 2725 C C . ARG A 1 346 ? 5.219 11.091 8.898 1.00 86.62 346 ARG A C 1
ATOM 2727 O O . ARG A 1 346 ? 4.583 12.140 8.777 1.00 86.62 346 ARG A O 1
ATOM 2734 N N . GLY A 1 347 ? 4.989 9.995 8.179 1.00 85.62 347 GLY A N 1
ATOM 2735 C CA . GLY A 1 347 ? 4.094 9.943 7.028 1.00 85.62 347 GLY A CA 1
ATOM 2736 C C . GLY A 1 347 ? 4.734 10.564 5.785 1.00 85.62 347 GLY A C 1
ATOM 2737 O O . GLY A 1 347 ? 5.717 11.308 5.872 1.00 85.62 347 GLY A O 1
ATOM 2738 N N . MET A 1 348 ? 4.180 10.234 4.619 1.00 85.88 348 MET A N 1
ATOM 2739 C CA . MET A 1 348 ? 4.514 10.890 3.353 1.00 85.88 348 MET A CA 1
ATOM 2740 C C . MET A 1 348 ? 3.355 11.817 2.958 1.00 85.88 348 MET A C 1
ATOM 2742 O O . MET A 1 348 ? 3.322 12.978 3.358 1.00 85.88 348 MET A O 1
ATOM 2746 N N . ASP A 1 349 ? 2.376 11.282 2.237 1.00 92.50 349 ASP A N 1
ATOM 2747 C CA . ASP A 1 349 ? 1.287 12.021 1.595 1.00 92.50 349 ASP A CA 1
ATOM 2748 C C . ASP A 1 349 ? 0.259 12.605 2.574 1.00 92.50 349 ASP A C 1
ATOM 2750 O O . ASP A 1 349 ? -0.495 13.487 2.182 1.00 92.50 349 ASP A O 1
ATOM 2754 N N . ILE A 1 350 ? 0.208 12.166 3.839 1.00 92.94 350 ILE A N 1
ATOM 2755 C CA . ILE A 1 350 ? -0.816 12.610 4.805 1.00 92.94 350 ILE A CA 1
ATOM 2756 C C . ILE A 1 350 ? -0.843 14.139 4.992 1.00 92.94 350 ILE A C 1
ATOM 2758 O O . ILE A 1 350 ? -1.910 14.733 5.110 1.00 92.94 350 ILE A O 1
ATOM 2762 N N . HIS A 1 351 ? 0.321 14.795 4.944 1.00 91.19 351 HIS A N 1
ATOM 2763 C CA . HIS A 1 351 ? 0.431 16.258 5.032 1.00 91.19 351 HIS A CA 1
ATOM 2764 C C . HIS A 1 351 ? -0.048 16.936 3.745 1.00 91.19 351 HIS A C 1
ATOM 2766 O O . HIS A 1 351 ? -0.746 17.946 3.792 1.00 91.19 351 HIS A O 1
ATOM 2772 N N . MET A 1 352 ? 0.267 16.337 2.593 1.00 94.69 352 MET A N 1
ATOM 2773 C CA . MET A 1 352 ? -0.200 16.777 1.273 1.00 94.69 352 MET A CA 1
ATOM 2774 C C . MET A 1 352 ? -1.725 16.625 1.153 1.00 94.69 352 MET A C 1
ATOM 2776 O O . MET A 1 352 ? -2.382 17.458 0.532 1.00 94.69 352 MET A O 1
ATOM 2780 N N . PHE A 1 353 ? -2.290 15.600 1.798 1.00 94.69 353 PHE A N 1
ATOM 2781 C CA . PHE A 1 353 ? -3.721 15.327 1.842 1.00 94.69 353 PHE A CA 1
ATOM 2782 C C . PHE A 1 353 ? -4.493 16.356 2.671 1.00 94.69 353 PHE A C 1
ATOM 2784 O O . PHE A 1 353 ? -5.568 16.764 2.244 1.00 94.69 353 PHE A O 1
ATOM 2791 N N . VAL A 1 354 ? -3.943 16.854 3.786 1.00 93.38 354 VAL A N 1
ATOM 2792 C CA . VAL A 1 354 ? -4.575 17.936 4.568 1.00 93.38 354 VAL A CA 1
ATOM 2793 C C . VAL A 1 354 ? -4.801 19.187 3.716 1.00 93.38 354 VAL A C 1
ATOM 2795 O O . VAL A 1 354 ? -5.908 19.726 3.693 1.00 93.38 354 VAL A O 1
ATOM 2798 N N . ASP A 1 355 ? -3.776 19.640 2.990 1.00 92.00 355 ASP A N 1
ATOM 2799 C CA . ASP A 1 355 ? -3.881 20.837 2.147 1.00 92.00 355 ASP A CA 1
ATOM 2800 C C . ASP A 1 355 ? -4.763 20.593 0.904 1.00 92.00 355 ASP A C 1
ATOM 2802 O O . ASP A 1 355 ? -5.480 21.499 0.476 1.00 92.00 355 ASP A O 1
ATOM 2806 N N . PHE A 1 356 ? -4.750 19.384 0.333 1.00 93.88 356 PHE A N 1
ATOM 2807 C CA . PHE A 1 356 ? -5.597 18.990 -0.803 1.00 93.88 356 PHE A CA 1
ATOM 2808 C C . PHE A 1 356 ? -7.086 18.884 -0.428 1.00 93.88 356 PHE A C 1
ATOM 2810 O O . PHE A 1 356 ? -7.940 19.468 -1.096 1.00 93.88 356 PHE A O 1
ATOM 2817 N N . ALA A 1 357 ? -7.410 18.200 0.671 1.00 94.06 357 ALA A N 1
ATOM 2818 C CA . ALA A 1 357 ? -8.780 18.052 1.156 1.00 94.06 357 ALA A CA 1
ATOM 2819 C C . ALA A 1 357 ? -9.395 19.401 1.556 1.00 94.06 357 ALA A C 1
ATOM 2821 O O . ALA A 1 357 ? -10.548 19.669 1.207 1.00 94.06 357 ALA A O 1
ATOM 2822 N N . ALA A 1 358 ? -8.612 20.283 2.192 1.00 92.81 358 ALA A N 1
ATOM 2823 C CA . ALA A 1 358 ? -9.042 21.639 2.531 1.00 92.81 358 ALA A CA 1
ATOM 2824 C C . ALA A 1 358 ? -9.410 22.469 1.289 1.00 92.81 358 ALA A C 1
ATOM 2826 O O . ALA A 1 358 ? -10.429 23.153 1.289 1.00 92.81 358 ALA A O 1
ATOM 2827 N N . GLN A 1 359 ? -8.621 22.377 0.212 1.00 91.44 359 GLN A N 1
ATOM 2828 C CA . GLN A 1 359 ? -8.922 23.050 -1.060 1.00 91.44 359 GLN A CA 1
ATOM 2829 C C . GLN A 1 359 ? -10.176 22.489 -1.745 1.00 91.44 359 GLN A C 1
ATOM 2831 O O . GLN A 1 359 ? -10.902 23.235 -2.396 1.00 91.44 359 GLN A O 1
ATOM 2836 N N . ARG A 1 360 ? -10.433 21.183 -1.605 1.00 91.44 360 ARG A N 1
ATOM 2837 C CA . ARG A 1 360 ? -11.523 20.482 -2.299 1.00 91.44 360 ARG A CA 1
ATOM 2838 C C . ARG A 1 360 ? -12.874 20.529 -1.578 1.00 91.44 360 ARG A C 1
ATOM 2840 O O . ARG A 1 360 ? -13.903 20.475 -2.242 1.00 91.44 360 ARG A O 1
ATOM 2847 N N . THR A 1 361 ? -12.883 20.613 -0.249 1.00 91.31 361 THR A N 1
ATOM 2848 C CA . THR A 1 361 ? -14.116 20.606 0.569 1.00 91.31 361 THR A CA 1
ATOM 2849 C C . THR A 1 361 ? -14.376 21.922 1.304 1.00 91.31 361 THR A C 1
ATOM 2851 O O . THR A 1 361 ? -15.466 22.120 1.830 1.00 91.31 361 THR A O 1
ATOM 2854 N N . GLY A 1 362 ? -13.378 22.806 1.401 1.00 89.81 362 GLY A N 1
ATOM 2855 C CA . GLY A 1 362 ? -13.384 23.953 2.315 1.00 89.81 362 GLY A CA 1
ATOM 2856 C C . GLY A 1 362 ? -13.097 23.588 3.780 1.00 89.81 362 GLY A C 1
ATOM 2857 O O . GLY A 1 362 ? -12.721 24.463 4.558 1.00 89.81 362 GLY A O 1
ATOM 2858 N N . ALA A 1 363 ? -13.208 22.310 4.162 1.00 88.69 363 ALA A N 1
ATOM 2859 C CA . ALA A 1 363 ? -12.949 21.815 5.509 1.00 88.69 363 ALA A CA 1
ATOM 2860 C C . ALA A 1 363 ? -11.541 21.204 5.603 1.00 88.69 363 ALA A C 1
ATOM 2862 O O . ALA A 1 363 ? -11.204 20.243 4.909 1.00 88.69 363 ALA A O 1
ATOM 2863 N N . ARG A 1 364 ? -10.689 21.757 6.473 1.00 92.81 364 ARG A N 1
ATOM 2864 C CA . ARG A 1 364 ? -9.335 21.232 6.698 1.00 92.81 364 ARG A CA 1
ATOM 2865 C C . ARG A 1 364 ? -9.384 20.015 7.635 1.00 92.81 364 ARG A C 1
ATOM 2867 O O . ARG A 1 364 ? -9.919 20.162 8.732 1.00 92.81 364 ARG A O 1
ATOM 2874 N N . PRO A 1 365 ? -8.809 18.853 7.265 1.00 94.75 365 PRO A N 1
ATOM 2875 C CA . PRO A 1 365 ? -8.700 17.722 8.182 1.00 94.75 365 PRO A CA 1
ATOM 2876 C C . PRO A 1 365 ? -7.861 18.066 9.420 1.00 94.75 365 PRO A C 1
ATOM 2878 O O . PRO A 1 365 ? -6.870 18.794 9.327 1.00 94.75 365 PRO A O 1
ATOM 2881 N N . ILE A 1 366 ? -8.258 17.523 10.568 1.00 94.06 366 ILE A N 1
ATOM 2882 C CA . ILE A 1 366 ? -7.727 17.869 11.891 1.00 94.06 366 ILE A CA 1
ATOM 2883 C C . ILE A 1 366 ? -6.751 16.781 12.340 1.00 94.06 366 ILE A C 1
ATOM 2885 O O . ILE A 1 366 ? -7.136 15.618 12.446 1.00 94.06 366 ILE A O 1
ATOM 2889 N N . PHE A 1 367 ? -5.494 17.129 12.629 1.00 95.31 367 PHE A N 1
ATOM 2890 C CA . PHE A 1 367 ? -4.571 16.192 13.279 1.00 95.31 367 PHE A CA 1
ATOM 2891 C C . PHE A 1 367 ? -4.908 16.047 14.765 1.00 95.31 367 PHE A C 1
ATOM 2893 O O . PHE A 1 367 ? -5.086 17.042 15.461 1.00 95.31 367 PHE A O 1
ATOM 2900 N N . VAL A 1 368 ? -4.946 14.804 15.244 1.00 96.25 368 VAL A N 1
ATOM 2901 C CA . VAL A 1 368 ? -5.220 14.447 16.643 1.00 96.25 368 VAL A CA 1
ATOM 2902 C C . VAL A 1 368 ? -4.069 13.586 17.158 1.00 96.25 368 VAL A C 1
ATOM 2904 O O . VAL A 1 368 ? -3.620 12.684 16.447 1.00 96.25 368 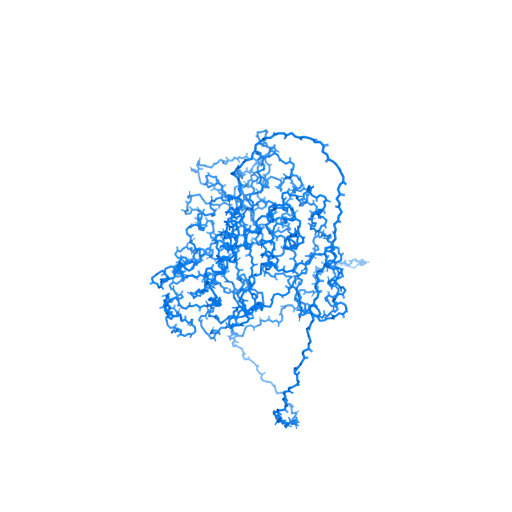VAL A O 1
ATOM 2907 N N . LEU A 1 369 ? -3.593 13.835 18.379 1.00 95.94 369 LEU A N 1
ATOM 2908 C CA . LEU A 1 369 ? -2.619 12.966 19.047 1.00 95.94 369 LEU A CA 1
ATOM 2909 C C . LEU A 1 369 ? -3.339 11.930 19.931 1.00 95.94 369 LEU A C 1
ATOM 2911 O O . LEU A 1 369 ? -4.416 12.225 20.451 1.00 95.94 369 LEU A O 1
ATOM 2915 N N . PRO A 1 370 ? -2.755 10.742 20.186 1.00 96.81 370 PRO A N 1
ATOM 2916 C CA . PRO A 1 370 ? -3.319 9.758 21.119 1.00 96.81 370 PRO A CA 1
ATOM 2917 C C . PRO A 1 370 ? -3.652 10.326 22.510 1.00 96.81 370 PRO A C 1
ATOM 2919 O O . PRO A 1 370 ? -4.661 9.960 23.104 1.00 96.81 370 PRO A O 1
ATOM 2922 N N . GLU A 1 371 ? -2.834 11.262 23.000 1.00 96.06 371 GLU A N 1
ATOM 2923 C CA . GLU A 1 371 ? -3.003 11.964 24.282 1.00 96.06 371 GLU A CA 1
ATOM 2924 C C . GLU A 1 371 ? -4.183 12.957 24.323 1.00 96.06 371 GLU A C 1
ATOM 2926 O O . GLU A 1 371 ? -4.645 13.308 25.409 1.00 96.06 371 GLU A O 1
ATOM 2931 N N . ASP A 1 372 ? -4.710 13.381 23.169 1.00 96.38 372 ASP A N 1
ATOM 2932 C CA . ASP A 1 372 ? -5.865 14.288 23.074 1.00 96.38 372 ASP A CA 1
ATOM 2933 C C . ASP A 1 372 ? -7.211 13.556 23.092 1.00 96.38 372 ASP A C 1
ATOM 2935 O O . ASP A 1 372 ? -8.252 14.198 23.220 1.00 96.38 372 ASP A O 1
ATOM 2939 N N . LEU A 1 373 ? -7.220 12.227 22.954 1.00 97.69 373 LEU A N 1
ATOM 2940 C CA . LEU A 1 373 ? -8.452 11.447 22.849 1.00 97.69 373 LEU A CA 1
ATOM 2941 C C . LEU A 1 373 ? -9.198 11.368 24.187 1.00 97.69 373 LEU A C 1
ATOM 2943 O O . LEU A 1 373 ? -8.601 11.136 25.241 1.00 97.69 373 LEU A O 1
ATOM 2947 N N . ARG A 1 374 ? -10.525 11.497 24.146 1.00 97.12 374 ARG A N 1
ATOM 2948 C CA . ARG A 1 374 ? -11.426 11.358 25.298 1.00 97.12 374 ARG A CA 1
ATOM 2949 C C . ARG A 1 374 ? -12.609 10.466 24.934 1.00 97.12 374 ARG A C 1
ATOM 2951 O O . ARG A 1 374 ? -13.125 10.543 23.821 1.00 97.12 374 ARG A O 1
ATOM 2958 N N . LEU A 1 375 ? -13.063 9.654 25.888 1.00 97.38 375 LEU A N 1
ATOM 2959 C CA . LEU A 1 375 ? -14.367 8.994 25.825 1.00 97.38 375 LEU A CA 1
ATOM 2960 C C . LEU A 1 375 ? -15.309 9.736 26.769 1.00 97.38 375 LEU A C 1
ATOM 2962 O O . LEU A 1 375 ? -15.062 9.785 27.972 1.00 97.38 375 LEU A O 1
ATOM 2966 N N . VAL A 1 376 ? -16.362 10.335 26.218 1.00 96.69 376 VAL A N 1
ATOM 2967 C CA . VAL A 1 376 ? -17.360 11.094 26.980 1.00 96.69 376 VAL A CA 1
ATOM 2968 C C . VAL A 1 376 ? -18.630 10.248 27.075 1.00 96.69 376 VAL A C 1
ATOM 2970 O O . VAL A 1 376 ? -19.159 9.888 26.021 1.00 96.69 376 VAL A O 1
ATOM 2973 N N . PRO A 1 377 ? -19.139 9.919 28.278 1.00 95.62 377 PRO A N 1
ATOM 2974 C CA . PRO A 1 377 ? -20.388 9.175 28.426 1.00 95.62 377 PRO A CA 1
ATOM 2975 C C . PRO A 1 377 ? -21.560 9.852 27.705 1.00 95.62 377 PRO A C 1
ATOM 2977 O O . PRO A 1 377 ? -21.710 11.074 27.761 1.00 95.62 377 PRO A O 1
ATOM 2980 N N . ASP A 1 378 ? -22.382 9.053 27.030 1.00 93.94 378 ASP A N 1
ATOM 2981 C CA . ASP A 1 378 ? -23.592 9.501 26.341 1.00 93.94 378 ASP A CA 1
ATOM 2982 C C . ASP A 1 378 ? -24.572 8.331 26.192 1.00 93.94 378 ASP A C 1
ATOM 2984 O O . ASP A 1 378 ? -24.313 7.374 25.461 1.00 93.94 378 ASP A O 1
ATOM 2988 N N . GLU A 1 379 ? -25.713 8.430 26.872 1.00 92.69 379 GLU A N 1
ATOM 2989 C CA . GLU A 1 379 ? -26.782 7.423 26.875 1.00 92.69 379 GLU A CA 1
ATOM 2990 C C . GLU A 1 379 ? -27.446 7.248 25.495 1.00 92.69 379 GLU A C 1
ATOM 2992 O O . GLU A 1 379 ? -28.059 6.217 25.230 1.00 92.69 379 GLU A O 1
ATOM 2997 N N . ASN A 1 380 ? -27.293 8.226 24.594 1.00 90.75 380 ASN A N 1
ATOM 2998 C CA . ASN A 1 380 ? -27.834 8.197 23.232 1.00 90.75 380 ASN A CA 1
ATOM 2999 C C . ASN A 1 380 ? -26.864 7.556 22.224 1.00 90.75 380 ASN A C 1
ATOM 3001 O O . ASN A 1 380 ? -27.254 7.219 21.103 1.00 90.75 380 ASN A O 1
ATOM 3005 N N . ALA A 1 381 ? -25.586 7.406 22.583 1.00 88.12 381 ALA A N 1
ATOM 3006 C CA . ALA A 1 381 ? -24.573 6.864 21.691 1.00 88.12 381 ALA A CA 1
ATOM 3007 C C . ALA A 1 381 ? -24.636 5.329 21.646 1.00 88.12 381 ALA A C 1
ATOM 3009 O O . ALA A 1 381 ? -24.731 4.666 22.675 1.00 88.12 381 ALA A O 1
ATOM 3010 N N . LYS A 1 382 ? -24.471 4.739 20.452 1.00 85.62 382 LYS A N 1
ATOM 3011 C CA . LYS A 1 382 ? -24.564 3.278 20.212 1.00 85.62 382 LYS A CA 1
ATOM 3012 C C . LYS A 1 382 ? -23.631 2.402 21.071 1.00 85.62 382 LYS A C 1
ATOM 3014 O O . LYS A 1 382 ? -23.845 1.198 21.139 1.00 85.62 382 LYS A O 1
ATOM 3019 N N . LEU A 1 383 ? -22.600 2.983 21.693 1.00 87.81 383 LEU A N 1
ATOM 3020 C CA . LEU A 1 383 ? -21.655 2.304 22.594 1.00 87.81 383 LEU A CA 1
ATOM 3021 C C . LEU A 1 383 ? -21.687 2.846 24.043 1.00 87.81 383 LEU A C 1
ATOM 3023 O O . LEU A 1 383 ? -20.815 2.504 24.835 1.00 87.81 383 LEU A O 1
ATOM 3027 N N . GLY A 1 384 ? -22.646 3.714 24.392 1.00 92.38 384 GLY A N 1
ATOM 3028 C CA . GLY A 1 384 ? -22.719 4.408 25.689 1.00 92.38 384 GLY A CA 1
ATOM 3029 C C . GLY A 1 384 ? -21.735 5.578 25.855 1.00 92.38 384 GLY A C 1
ATOM 3030 O O . GLY A 1 384 ? -21.656 6.178 26.927 1.00 92.38 384 GLY A O 1
ATOM 3031 N N . TYR A 1 385 ? -20.963 5.903 24.813 1.00 94.50 385 TYR A N 1
ATOM 3032 C CA . TYR A 1 385 ? -20.015 7.016 24.802 1.00 94.50 385 TYR A CA 1
ATOM 3033 C C . TYR A 1 385 ? -19.803 7.610 23.403 1.00 94.50 385 TYR A C 1
ATOM 3035 O O . TYR A 1 385 ? -19.898 6.935 22.369 1.00 94.50 385 TYR A O 1
ATOM 3043 N N . ARG A 1 386 ? -19.416 8.885 23.390 1.00 94.75 386 ARG A N 1
ATOM 3044 C CA . ARG A 1 386 ? -18.870 9.601 22.235 1.00 94.75 386 ARG A CA 1
ATOM 3045 C C . ARG A 1 386 ? -17.342 9.584 22.292 1.00 94.75 386 ARG A C 1
ATOM 3047 O O . ARG A 1 386 ? -16.755 9.659 23.371 1.00 94.75 386 ARG A O 1
ATOM 3054 N N . LEU A 1 387 ? -16.706 9.465 21.127 1.00 97.25 387 LEU A N 1
ATOM 3055 C CA . LEU A 1 387 ? -15.262 9.650 20.975 1.00 97.25 387 LEU A CA 1
ATOM 3056 C C . LEU A 1 387 ? -15.001 11.124 20.665 1.00 97.25 387 LEU A C 1
ATOM 3058 O O . LEU A 1 387 ? -15.607 11.669 19.745 1.00 97.25 387 LEU A O 1
ATOM 3062 N N . CYS A 1 388 ? -14.088 11.747 21.397 1.00 97.06 388 CYS A N 1
ATOM 3063 C CA . CYS A 1 388 ? -13.786 13.168 21.280 1.00 97.06 388 CYS A CA 1
ATOM 3064 C C . CYS A 1 388 ? -12.275 13.426 21.271 1.00 97.06 388 CYS A C 1
ATOM 3066 O O . CYS A 1 388 ? -11.494 12.569 21.690 1.00 97.06 388 CYS A O 1
ATOM 3068 N N . CYS A 1 389 ? -11.871 14.622 20.848 1.00 96.44 389 CYS A N 1
ATOM 3069 C CA . CYS A 1 389 ? -10.509 15.132 21.014 1.00 96.44 389 CYS A CA 1
ATOM 3070 C C . CYS A 1 389 ? -10.483 16.518 21.664 1.00 96.44 389 CYS A C 1
ATOM 3072 O O . CYS A 1 389 ? -11.402 17.317 21.472 1.00 96.44 389 CYS A O 1
ATOM 3074 N N . VAL A 1 390 ? -9.414 16.802 22.411 1.00 95.38 390 VAL A N 1
ATOM 3075 C CA . VAL A 1 390 ? -9.139 18.123 22.996 1.00 95.38 390 VAL A CA 1
ATOM 3076 C C . VAL A 1 390 ? -8.797 19.146 21.911 1.00 95.38 390 VAL A C 1
ATOM 3078 O O . VAL A 1 390 ? -7.925 18.928 21.069 1.00 95.38 390 VAL A O 1
ATOM 3081 N N . VAL A 1 391 ? -9.457 20.301 21.966 1.00 90.50 391 VAL A N 1
ATOM 3082 C CA . VAL A 1 391 ? -9.237 21.435 21.062 1.00 90.50 391 VAL A CA 1
ATOM 3083 C C . VAL A 1 391 ? -8.099 22.298 21.613 1.00 90.50 391 VAL A C 1
ATOM 3085 O O . VAL A 1 391 ? -8.272 23.009 22.602 1.00 90.50 391 VAL A O 1
ATOM 3088 N N . ARG A 1 392 ? -6.914 22.220 20.991 1.00 77.00 392 ARG A N 1
ATOM 3089 C CA . ARG A 1 392 ? -5.697 22.921 21.457 1.00 77.00 392 ARG A CA 1
ATOM 3090 C C . ARG A 1 392 ? -5.575 24.380 21.002 1.00 77.00 392 ARG A C 1
ATOM 3092 O O . ARG A 1 392 ? -4.847 25.145 21.631 1.00 77.00 392 ARG A O 1
ATOM 3099 N N . GLU A 1 393 ? -6.234 24.772 19.913 1.00 69.00 393 GLU A N 1
ATOM 3100 C CA . GLU A 1 393 ? -6.205 26.156 19.420 1.00 69.00 393 GLU A CA 1
ATOM 3101 C C . GLU A 1 393 ? -7.255 27.019 20.134 1.00 69.00 393 GLU A C 1
ATOM 3103 O O . GLU A 1 393 ? -8.372 26.571 20.398 1.00 69.00 393 GLU A O 1
ATOM 3108 N N . GLN A 1 394 ? -6.926 28.286 20.414 1.00 50.34 394 GLN A N 1
ATOM 3109 C CA . GLN A 1 394 ? -7.938 29.258 20.829 1.00 50.34 394 GLN A CA 1
ATOM 3110 C C . GLN A 1 394 ? -8.857 29.547 19.640 1.00 50.34 394 GLN A C 1
ATOM 3112 O O . GLN A 1 394 ? -8.484 30.274 18.720 1.00 50.34 394 GLN A O 1
ATOM 3117 N N . VAL A 1 395 ? -10.058 28.968 19.672 1.00 53.19 395 VAL A N 1
ATOM 3118 C CA . VAL A 1 395 ? -11.120 29.236 18.699 1.00 53.19 395 VAL A CA 1
ATOM 3119 C C . VAL A 1 395 ? -11.382 30.741 18.675 1.00 53.19 395 VAL A C 1
ATOM 3121 O O . VAL A 1 395 ? -11.786 31.320 19.684 1.00 53.19 395 VAL A O 1
ATOM 3124 N N . ALA A 1 396 ? -11.135 31.382 17.531 1.00 45.50 396 ALA A N 1
ATOM 3125 C CA . ALA A 1 396 ? -11.437 32.796 17.357 1.00 45.50 396 ALA A CA 1
ATOM 3126 C C . ALA A 1 396 ? -12.948 33.016 17.539 1.00 45.50 396 ALA A C 1
ATOM 3128 O O . ALA A 1 396 ? -13.755 32.333 16.901 1.00 45.50 396 ALA A O 1
ATOM 3129 N N . ASP A 1 397 ? -13.312 33.949 18.424 1.00 39.81 397 ASP A N 1
ATOM 3130 C CA . ASP A 1 397 ? -14.687 34.176 18.882 1.00 39.81 397 ASP A CA 1
ATOM 3131 C C . ASP A 1 397 ? -15.596 34.621 17.720 1.00 39.81 397 ASP A C 1
ATOM 3133 O O . ASP A 1 397 ? -15.661 35.795 17.350 1.00 39.81 397 ASP A O 1
ATOM 3137 N N . GLY A 1 398 ? -16.226 33.640 17.067 1.00 42.91 398 GLY A N 1
ATOM 3138 C CA . GLY A 1 398 ? -16.931 33.835 15.802 1.00 42.91 398 GLY A CA 1
ATOM 3139 C C . GLY A 1 398 ? -17.218 32.561 15.000 1.00 42.91 398 GLY A C 1
ATOM 3140 O O . GLY A 1 398 ? -18.254 32.518 14.336 1.00 42.91 398 GLY A O 1
ATOM 3141 N N . ASP A 1 399 ? -16.382 31.512 15.074 1.00 49.47 399 ASP A N 1
ATOM 3142 C CA . ASP A 1 399 ? -16.600 30.259 14.317 1.00 49.47 399 ASP A CA 1
ATOM 3143 C C . ASP A 1 399 ? -17.691 29.364 14.941 1.00 49.47 399 ASP A C 1
ATOM 3145 O O . ASP A 1 399 ? -17.445 28.291 15.492 1.00 49.47 399 ASP A O 1
ATOM 3149 N N . LYS A 1 400 ? -18.941 29.819 14.828 1.00 45.53 400 LYS A N 1
ATOM 3150 C CA . LYS A 1 400 ? -20.151 29.123 15.297 1.00 45.53 400 LYS A CA 1
ATOM 3151 C C . LYS A 1 400 ? -20.547 27.917 14.428 1.00 45.53 400 LYS A C 1
ATOM 3153 O O . LYS A 1 400 ? -21.654 27.411 14.584 1.00 45.53 400 LYS A O 1
ATOM 3158 N N . SER A 1 401 ? -19.694 27.481 13.496 1.00 52.62 401 SER A N 1
ATOM 3159 C CA . SER A 1 401 ? -19.972 26.326 12.628 1.00 52.62 401 SER A CA 1
ATOM 3160 C C . SER A 1 401 ? -19.638 24.977 13.277 1.00 52.62 401 SER A C 1
ATOM 3162 O O . SER A 1 401 ? -20.077 23.939 12.783 1.00 52.62 401 SER A O 1
ATOM 3164 N N . LYS A 1 402 ? -18.882 24.980 14.384 1.00 65.31 402 LYS A N 1
ATOM 3165 C CA . LYS A 1 402 ? -18.332 23.775 15.015 1.00 65.31 402 LYS A CA 1
ATOM 3166 C C . LYS A 1 402 ? -18.974 23.488 16.368 1.00 65.31 402 LYS A C 1
ATOM 3168 O O . LYS A 1 402 ? -19.087 24.366 17.221 1.00 65.31 402 LYS A O 1
ATOM 3173 N N . ASN A 1 403 ? -19.350 22.227 16.574 1.00 76.12 403 ASN A N 1
ATOM 3174 C CA . ASN A 1 403 ? -20.060 21.744 17.762 1.00 76.12 403 ASN A CA 1
ATOM 3175 C C . ASN A 1 403 ? -19.105 21.478 18.942 1.00 76.12 403 ASN A C 1
ATOM 3177 O O . ASN A 1 403 ? -19.021 20.361 19.454 1.00 76.12 403 ASN A O 1
ATOM 3181 N N . TYR A 1 404 ? -18.371 22.509 19.358 1.00 89.19 404 TYR A N 1
ATOM 3182 C CA . TYR A 1 404 ? -17.488 22.456 20.520 1.00 89.19 404 TYR A CA 1
ATOM 3183 C C . TYR A 1 404 ? -18.274 22.429 21.837 1.00 89.19 404 TYR A C 1
ATOM 3185 O O . TYR A 1 404 ? -19.270 23.140 21.988 1.00 89.19 404 TYR A O 1
ATOM 3193 N N . PHE A 1 405 ? -17.813 21.644 22.814 1.00 91.12 405 PHE A N 1
ATOM 3194 C CA . PHE A 1 405 ? -18.413 21.601 24.151 1.00 91.12 405 PHE A CA 1
ATOM 3195 C C . PHE A 1 405 ? -17.371 21.412 25.260 1.00 91.12 405 PHE A C 1
ATOM 3197 O O . PHE A 1 405 ? -16.322 20.805 25.058 1.00 91.12 405 PHE A O 1
ATOM 3204 N N . LEU A 1 406 ? -17.675 21.926 26.455 1.00 91.56 406 LEU A N 1
ATOM 3205 C CA . LEU A 1 406 ? -16.812 21.809 27.632 1.00 91.56 406 LEU A CA 1
ATOM 3206 C C . LEU A 1 406 ? -17.111 20.509 28.398 1.00 91.56 406 LEU A C 1
ATOM 3208 O O . LEU A 1 406 ? -18.265 20.239 28.732 1.00 91.56 406 LEU A O 1
ATOM 3212 N N . HIS A 1 407 ? -16.079 19.739 28.741 1.00 92.69 407 HIS A N 1
ATOM 3213 C CA . HIS A 1 407 ? -16.184 18.557 29.600 1.00 92.69 407 HIS A CA 1
ATOM 3214 C C . HIS A 1 407 ? -14.961 18.462 30.521 1.00 92.69 407 HIS A C 1
ATOM 3216 O O . HIS A 1 407 ? -13.831 18.571 30.063 1.00 92.69 407 HIS A O 1
ATOM 3222 N N . ASN A 1 408 ? -15.174 18.299 31.831 1.00 93.06 408 ASN A N 1
ATOM 3223 C CA . ASN A 1 408 ? -14.120 18.232 32.863 1.00 93.06 408 ASN A CA 1
ATOM 3224 C C . ASN A 1 408 ? -13.085 19.386 32.845 1.00 93.06 408 ASN A C 1
ATOM 3226 O O . ASN A 1 408 ? -11.990 19.246 33.380 1.00 93.06 408 ASN A O 1
ATOM 3230 N N . GLY A 1 409 ? -13.442 20.539 32.264 1.00 91.38 409 GLY A N 1
ATOM 3231 C CA . GLY A 1 409 ? -12.559 21.700 32.090 1.00 91.38 409 GLY A CA 1
ATOM 3232 C C . GLY A 1 409 ? -11.815 21.750 30.748 1.00 91.38 409 GLY A C 1
ATOM 3233 O O . GLY A 1 409 ? -11.203 22.769 30.444 1.00 91.38 409 GLY A O 1
ATOM 3234 N N . GLU A 1 410 ? -11.907 20.705 29.925 1.00 93.75 410 GLU A N 1
ATOM 3235 C CA . GLU A 1 410 ? -11.343 20.650 28.574 1.00 93.75 410 GLU A CA 1
ATOM 3236 C C . GLU A 1 410 ? -12.398 21.039 27.527 1.00 93.75 410 GLU A C 1
ATOM 3238 O O . GLU A 1 410 ? -13.571 20.678 27.648 1.00 93.75 410 GLU A O 1
ATOM 3243 N N . MET A 1 411 ? -11.987 21.767 26.483 1.00 93.88 411 MET A N 1
ATOM 3244 C CA . MET A 1 411 ? -12.826 22.019 25.306 1.00 93.88 411 MET A CA 1
ATOM 3245 C C . MET A 1 411 ? -12.664 20.859 24.323 1.00 93.88 411 MET A C 1
ATOM 3247 O O . MET A 1 411 ? -11.538 20.551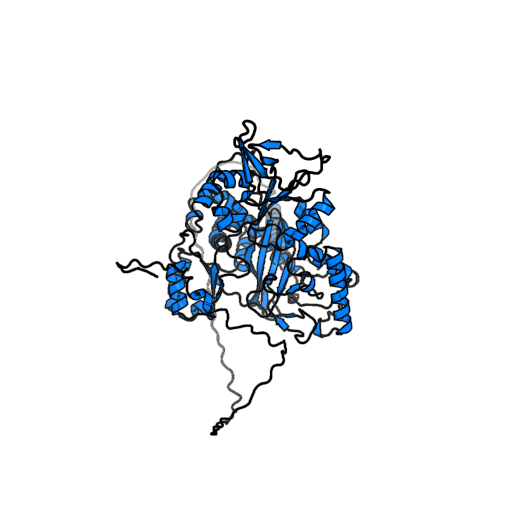 23.931 1.00 93.88 411 MET A O 1
ATOM 3251 N N . LEU A 1 412 ? -13.768 20.223 23.931 1.00 94.94 412 LEU A N 1
ATOM 3252 C CA . LEU A 1 412 ? -13.775 19.010 23.114 1.00 94.94 412 LEU A CA 1
ATOM 3253 C C . LEU A 1 412 ? -14.524 19.192 21.784 1.00 94.94 412 LEU A C 1
ATOM 3255 O O . LEU A 1 412 ? -15.539 19.887 21.716 1.00 94.94 412 LEU A O 1
ATOM 3259 N N . GLU A 1 413 ? -14.047 18.493 20.753 1.00 94.12 413 GLU A N 1
ATOM 3260 C CA . GLU A 1 413 ? -14.742 18.234 19.481 1.00 94.12 413 GLU A CA 1
ATOM 3261 C C . GLU A 1 413 ? -15.103 16.740 19.388 1.00 94.12 413 GLU A C 1
ATOM 3263 O O . GLU A 1 413 ? -14.383 15.896 19.928 1.00 94.12 413 GLU A O 1
ATOM 3268 N N . GLU A 1 414 ? -16.215 16.382 18.735 1.00 95.12 414 GLU A N 1
ATOM 3269 C CA . GLU A 1 414 ? -16.573 14.973 18.521 1.00 95.12 414 GLU A CA 1
ATOM 3270 C C . GLU A 1 414 ? -15.927 14.400 17.252 1.00 95.12 414 GLU A C 1
ATOM 3272 O O . GLU A 1 414 ? -16.097 14.902 16.140 1.00 95.12 414 GLU A O 1
ATOM 3277 N N . ILE A 1 415 ? -15.252 13.263 17.411 1.00 96.12 415 ILE A N 1
ATOM 3278 C CA . ILE A 1 415 ? -14.735 12.476 16.300 1.00 96.12 415 ILE A CA 1
ATOM 3279 C C . ILE A 1 415 ? -15.874 11.606 15.764 1.00 96.12 415 ILE A C 1
ATOM 3281 O O . ILE A 1 415 ? -16.208 10.566 16.334 1.00 96.12 415 ILE A O 1
ATOM 3285 N N . HIS A 1 416 ? -16.457 12.006 14.635 1.00 94.38 416 HIS A N 1
ATOM 3286 C CA . HIS A 1 416 ? -17.436 11.182 13.916 1.00 94.38 416 HIS A CA 1
ATOM 3287 C C . HIS A 1 416 ? -16.782 10.169 12.954 1.00 94.38 416 HIS A C 1
ATOM 3289 O O . HIS A 1 416 ? -17.358 9.116 12.697 1.00 94.38 416 HIS A O 1
ATOM 3295 N N . GLN A 1 417 ? -15.584 10.469 12.437 1.00 95.19 417 GLN A N 1
ATOM 3296 C CA . GLN A 1 417 ? -14.795 9.606 11.545 1.00 95.19 417 GLN A CA 1
ATOM 3297 C C . GLN A 1 417 ? -13.292 9.887 11.705 1.00 95.19 417 GLN A C 1
ATOM 3299 O O . GLN A 1 417 ? -12.907 11.030 11.976 1.00 95.19 417 GLN A O 1
ATOM 3304 N N . VAL A 1 418 ? -12.444 8.864 11.540 1.00 96.50 418 VAL A N 1
ATOM 3305 C CA . VAL A 1 418 ? -10.997 8.967 11.804 1.00 96.50 418 VAL A CA 1
ATOM 3306 C C . VAL A 1 418 ? -10.120 8.152 10.843 1.00 96.50 418 VAL A C 1
ATOM 3308 O O . VAL A 1 418 ? -10.399 6.995 10.537 1.00 96.50 418 VAL A O 1
ATOM 3311 N N . SER A 1 419 ? -9.007 8.744 10.408 1.00 95.44 419 SER A N 1
ATOM 3312 C CA . SER A 1 419 ? -7.876 8.045 9.783 1.00 95.44 419 SER A CA 1
ATOM 3313 C C . SER A 1 419 ? -6.842 7.689 10.844 1.00 95.44 419 SER A C 1
ATOM 3315 O O . SER A 1 419 ? -6.525 8.532 11.680 1.00 95.44 419 SER A O 1
ATOM 3317 N N . LEU A 1 420 ? -6.238 6.502 10.759 1.00 95.69 420 LEU A N 1
ATOM 3318 C CA . LEU A 1 420 ? -5.131 6.099 11.632 1.00 95.69 420 LEU A CA 1
ATOM 3319 C C . LEU A 1 420 ? -3.790 6.181 10.889 1.00 95.69 420 LEU A C 1
ATOM 3321 O O . LEU A 1 420 ? -3.615 5.566 9.839 1.00 95.69 420 LEU A O 1
ATOM 3325 N N . GLU A 1 421 ? -2.823 6.900 11.456 1.00 95.00 421 GLU A N 1
ATOM 3326 C CA . GLU A 1 421 ? -1.403 6.801 11.096 1.00 95.00 421 GLU A CA 1
ATOM 3327 C C . GLU A 1 421 ? -0.574 6.556 12.368 1.00 95.00 421 GLU A C 1
ATOM 3329 O O . GLU A 1 421 ? 0.197 7.400 12.824 1.00 95.00 421 GLU A O 1
ATOM 3334 N N . LEU A 1 422 ? -0.810 5.378 12.959 1.00 94.50 422 LEU A N 1
ATOM 3335 C CA . LEU A 1 422 ? -0.190 4.878 14.187 1.00 94.50 422 LEU A CA 1
ATOM 3336 C C . LEU A 1 422 ? 0.662 3.628 13.916 1.00 94.50 422 LEU A C 1
ATOM 3338 O O . LEU A 1 422 ? 0.309 2.766 13.105 1.00 94.50 422 LEU A O 1
ATOM 3342 N N . CYS A 1 423 ? 1.783 3.513 14.618 1.00 92.06 423 CYS A N 1
ATOM 3343 C CA . CYS A 1 423 ? 2.626 2.325 14.643 1.00 92.06 423 CYS A CA 1
ATOM 3344 C C . CYS A 1 423 ? 2.024 1.239 15.549 1.00 92.06 423 CYS A C 1
ATOM 3346 O O . CYS A 1 423 ? 1.180 1.503 16.401 1.00 92.06 423 CYS A O 1
ATOM 3348 N N . GLN A 1 424 ? 2.504 0.001 15.404 1.00 89.94 424 GLN A N 1
ATOM 3349 C CA . GLN A 1 424 ? 1.963 -1.159 16.121 1.00 89.94 424 GLN A CA 1
ATOM 3350 C C . GLN A 1 424 ? 1.963 -0.996 17.654 1.00 89.94 424 GLN A C 1
ATOM 3352 O O . GLN A 1 424 ? 0.977 -1.314 18.312 1.00 89.94 424 GLN A O 1
ATOM 3357 N N . HIS A 1 425 ? 3.045 -0.448 18.214 1.00 91.19 425 HIS A N 1
ATOM 3358 C CA . HIS A 1 425 ? 3.160 -0.180 19.650 1.00 91.19 425 HIS A CA 1
ATOM 3359 C C . HIS A 1 425 ? 2.268 0.984 20.116 1.00 91.19 425 HIS A C 1
ATOM 3361 O O . HIS A 1 425 ? 1.850 1.002 21.267 1.00 91.19 425 HIS A O 1
ATOM 3367 N N . GLU A 1 426 ? 1.939 1.931 19.231 1.00 94.88 426 GLU A N 1
ATOM 3368 C CA . GLU A 1 426 ? 1.040 3.053 19.537 1.00 94.88 426 GLU A CA 1
ATOM 3369 C C . GLU A 1 426 ? -0.417 2.578 19.586 1.00 94.88 426 GLU A C 1
ATOM 3371 O O . GLU A 1 426 ? -1.152 2.960 20.489 1.00 94.88 426 GLU A O 1
ATOM 3376 N N . LEU A 1 427 ? -0.810 1.672 18.680 1.00 94.56 427 LEU A N 1
ATOM 3377 C CA . LEU A 1 427 ? -2.105 0.982 18.737 1.00 94.56 427 LEU A CA 1
ATOM 3378 C C . LEU A 1 427 ? -2.232 0.135 20.015 1.00 94.56 427 LEU A C 1
ATOM 3380 O O . LEU A 1 427 ? -3.272 0.162 20.665 1.00 94.56 427 LEU A O 1
ATOM 3384 N N . ARG A 1 428 ? -1.161 -0.567 20.415 1.00 92.38 428 ARG A N 1
ATOM 3385 C CA . ARG A 1 428 ? -1.119 -1.371 21.651 1.00 92.38 428 ARG A CA 1
ATOM 3386 C C . ARG A 1 428 ? -1.162 -0.528 22.937 1.00 92.38 428 ARG A C 1
ATOM 3388 O O . ARG A 1 428 ? -1.580 -1.029 23.974 1.00 92.38 428 ARG A O 1
ATOM 3395 N N . ALA A 1 429 ? -0.719 0.730 22.886 1.00 95.38 429 ALA A N 1
ATOM 3396 C CA . ALA A 1 429 ? -0.709 1.638 24.036 1.00 95.38 429 ALA A CA 1
ATOM 3397 C C . ALA A 1 429 ? -2.082 2.274 24.339 1.00 95.38 429 ALA A C 1
ATOM 3399 O O . ALA A 1 429 ? -2.262 2.869 25.403 1.00 95.38 429 ALA A O 1
ATOM 3400 N N . LEU A 1 430 ? -3.050 2.163 23.425 1.00 96.88 430 LEU A N 1
ATOM 3401 C CA . LEU A 1 430 ? -4.426 2.621 23.624 1.00 96.88 430 LEU A CA 1
ATOM 3402 C C . LEU A 1 430 ? -5.217 1.609 24.470 1.00 96.88 430 LEU A C 1
ATOM 3404 O O . LEU A 1 430 ? -5.015 0.400 24.358 1.00 96.88 430 LEU A O 1
ATOM 3408 N N . SER A 1 431 ? -6.158 2.082 25.299 1.00 96.69 431 SER A N 1
ATOM 3409 C CA . SER A 1 431 ? -7.023 1.168 26.064 1.00 96.69 431 SER A CA 1
ATOM 3410 C C . SER A 1 431 ? -7.944 0.360 25.132 1.00 96.69 431 SER A C 1
ATOM 3412 O O . SER A 1 431 ? -8.268 0.833 24.034 1.00 96.69 431 SER A O 1
ATOM 3414 N N . PRO A 1 432 ? -8.432 -0.824 25.553 1.00 96.50 432 PRO A N 1
ATOM 3415 C CA . PRO A 1 432 ? -9.386 -1.604 24.766 1.00 96.50 432 PRO A CA 1
ATOM 3416 C C . PRO A 1 432 ? -10.641 -0.804 24.390 1.00 96.50 432 PRO A C 1
ATOM 3418 O O . PRO A 1 432 ? -11.135 -0.909 23.273 1.00 96.50 432 PRO A O 1
ATOM 3421 N N . GLU A 1 433 ? -11.137 0.043 25.290 1.00 95.88 433 GLU A N 1
ATOM 3422 C CA . GLU A 1 433 ? -12.301 0.914 25.088 1.00 95.88 433 GLU A CA 1
ATOM 3423 C C . GLU A 1 433 ? -12.004 1.984 24.035 1.00 95.88 433 GLU A C 1
ATOM 3425 O O . GLU A 1 433 ? -12.829 2.224 23.156 1.00 95.88 433 GLU A O 1
ATOM 3430 N N . MET A 1 434 ? -10.810 2.582 24.074 1.00 97.62 434 MET A N 1
ATOM 3431 C CA . MET A 1 434 ? -10.377 3.564 23.080 1.00 97.62 434 MET A CA 1
ATOM 3432 C C . MET A 1 434 ? -10.204 2.920 21.697 1.00 97.62 434 MET A C 1
ATOM 3434 O O . MET A 1 434 ? -10.689 3.453 20.700 1.00 97.62 434 MET A O 1
ATOM 3438 N N . MET A 1 435 ? -9.599 1.730 21.629 1.00 97.31 435 MET A N 1
ATOM 3439 C CA . MET A 1 435 ? -9.493 0.958 20.387 1.00 97.31 435 MET A CA 1
ATOM 3440 C C . MET A 1 435 ? -10.870 0.589 19.823 1.00 97.31 435 MET A C 1
ATOM 3442 O O . MET A 1 435 ? -11.099 0.761 18.626 1.00 97.31 435 MET A O 1
ATOM 3446 N N . ARG A 1 436 ? -11.821 0.163 20.663 1.00 96.50 436 ARG A N 1
ATOM 3447 C CA . ARG A 1 436 ? -13.224 -0.077 20.271 1.00 96.50 436 ARG A CA 1
ATOM 3448 C C . ARG A 1 436 ? -13.892 1.188 19.723 1.00 96.50 436 ARG A C 1
ATOM 3450 O O . ARG A 1 436 ? -14.484 1.150 18.644 1.00 96.50 436 ARG A O 1
ATOM 3457 N N . ALA A 1 437 ? -13.743 2.313 20.425 1.00 96.56 437 ALA A N 1
ATOM 3458 C CA . ALA A 1 437 ? -14.311 3.607 20.054 1.00 96.56 437 ALA A CA 1
ATOM 3459 C C . ALA A 1 437 ? -13.800 4.128 18.702 1.00 96.56 437 ALA A C 1
ATOM 3461 O O . ALA A 1 437 ? -14.585 4.678 17.922 1.00 96.56 437 ALA A O 1
ATOM 3462 N N . LEU A 1 438 ? -12.500 3.938 18.441 1.00 97.00 438 LEU A N 1
ATOM 3463 C CA . LEU A 1 438 ? -11.835 4.248 17.176 1.00 97.00 438 LEU A CA 1
ATOM 3464 C C . LEU A 1 438 ? -12.271 3.299 16.058 1.00 97.00 438 LEU A C 1
ATOM 3466 O O . LEU A 1 438 ? -12.543 3.761 14.957 1.00 97.00 438 LEU A O 1
ATOM 3470 N N . SER A 1 439 ? -12.373 1.995 16.327 1.00 95.88 439 SER A N 1
ATOM 3471 C CA . SER A 1 439 ? -12.640 0.978 15.297 1.00 95.88 439 SER A CA 1
ATOM 3472 C C . SER A 1 439 ? -13.955 1.207 14.551 1.00 95.88 439 SER A C 1
ATOM 3474 O O . SER A 1 439 ? -13.976 1.126 13.330 1.00 95.88 439 SER A O 1
ATOM 3476 N N . VAL A 1 440 ? -15.030 1.574 15.259 1.00 94.94 440 VAL A N 1
ATOM 3477 C CA . VAL A 1 440 ? -16.352 1.850 14.648 1.00 94.94 440 VAL A CA 1
ATOM 3478 C C . VAL A 1 440 ? -16.441 3.213 13.939 1.00 94.94 440 VAL A C 1
ATOM 3480 O O . VAL A 1 440 ? -17.482 3.567 13.396 1.00 94.94 440 VAL A O 1
ATOM 3483 N N . ARG A 1 441 ? -15.360 4.003 13.967 1.00 94.69 441 ARG A N 1
ATOM 3484 C CA . ARG A 1 441 ? -15.221 5.313 13.301 1.00 94.69 441 ARG A CA 1
ATOM 3485 C C . ARG A 1 441 ? -14.072 5.338 12.294 1.00 94.69 441 ARG A C 1
ATOM 3487 O O . ARG A 1 441 ? -13.909 6.325 11.574 1.00 94.69 441 ARG A O 1
ATOM 3494 N N . CYS A 1 442 ? -13.242 4.297 12.270 1.00 94.75 442 CYS A N 1
ATOM 3495 C CA . CYS A 1 442 ? -12.097 4.220 11.388 1.00 94.75 442 CYS A CA 1
ATOM 3496 C C . CYS A 1 442 ? -12.529 3.644 10.048 1.00 94.75 442 CYS A C 1
ATOM 3498 O O . CYS A 1 442 ? -12.837 2.461 9.933 1.00 94.75 442 CYS A O 1
ATOM 3500 N N . PHE A 1 443 ? -12.528 4.490 9.024 1.00 91.62 443 PHE A N 1
ATOM 3501 C CA . PHE A 1 443 ? -12.930 4.080 7.682 1.00 91.62 443 PHE A CA 1
ATOM 3502 C C . PHE A 1 443 ? -11.927 3.124 7.010 1.00 91.62 443 PHE A C 1
ATOM 3504 O O . PHE A 1 443 ? -12.267 2.430 6.054 1.00 91.62 443 PHE A O 1
ATOM 3511 N N . ASN A 1 444 ? -10.693 3.057 7.520 1.00 91.88 444 ASN A N 1
ATOM 3512 C CA . ASN A 1 444 ? -9.732 2.026 7.156 1.00 91.88 444 ASN A CA 1
ATOM 3513 C C . ASN A 1 444 ? -9.823 0.879 8.174 1.00 91.88 444 ASN A C 1
ATOM 3515 O O . ASN A 1 444 ? -9.182 0.917 9.220 1.00 91.88 444 ASN A O 1
ATOM 3519 N N . ASP A 1 445 ? -10.674 -0.101 7.872 1.00 93.81 445 ASP A N 1
ATOM 3520 C CA . ASP A 1 445 ? -11.119 -1.155 8.791 1.00 93.81 445 ASP A CA 1
ATOM 3521 C C . ASP A 1 445 ? -9.972 -1.864 9.545 1.00 93.81 445 ASP A C 1
ATOM 3523 O O . ASP A 1 445 ? -8.939 -2.211 8.964 1.00 93.81 445 ASP A O 1
ATOM 3527 N N . MET A 1 446 ? -10.164 -2.155 10.836 1.00 95.56 446 MET A N 1
ATOM 3528 C CA . MET A 1 446 ? -9.161 -2.850 11.655 1.00 95.56 446 MET A CA 1
ATOM 3529 C C . MET A 1 446 ? -8.791 -4.239 11.110 1.00 95.56 446 MET A C 1
ATOM 3531 O O . MET A 1 446 ? -7.644 -4.661 11.249 1.00 95.56 446 MET A O 1
ATOM 3535 N N . ARG A 1 447 ? -9.709 -4.933 10.424 1.00 96.19 447 ARG A N 1
ATOM 3536 C CA . ARG A 1 447 ? -9.434 -6.186 9.698 1.00 96.19 447 ARG A CA 1
ATOM 3537 C C . ARG A 1 447 ? -8.425 -5.945 8.565 1.00 96.19 447 ARG A C 1
ATOM 3539 O O . ARG A 1 447 ? -7.474 -6.706 8.404 1.00 96.19 447 ARG A O 1
ATOM 3546 N N . THR A 1 448 ? -8.540 -4.826 7.848 1.00 95.62 448 THR A N 1
ATOM 3547 C CA . THR A 1 448 ? -7.556 -4.391 6.837 1.00 95.62 448 THR A CA 1
ATOM 3548 C C . THR A 1 448 ? -6.211 -3.983 7.453 1.00 95.62 448 THR A C 1
ATOM 3550 O O . THR A 1 448 ? -5.165 -4.206 6.837 1.00 95.62 448 THR A O 1
ATOM 3553 N N . ILE A 1 449 ? -6.214 -3.421 8.667 1.00 95.38 449 ILE A N 1
ATOM 3554 C CA . ILE A 1 449 ? -5.001 -2.988 9.383 1.00 95.38 449 ILE A CA 1
ATOM 3555 C C . ILE A 1 449 ? -4.219 -4.164 9.990 1.00 95.38 449 ILE A C 1
ATOM 3557 O O . ILE A 1 449 ? -2.994 -4.179 9.872 1.00 95.38 449 ILE A O 1
ATOM 3561 N N . PHE A 1 450 ? -4.889 -5.130 10.627 1.00 96.12 450 PHE A N 1
ATOM 3562 C CA . PHE A 1 450 ? -4.235 -6.222 11.365 1.00 96.12 450 PHE A CA 1
ATOM 3563 C C . PHE A 1 450 ? -4.109 -7.534 10.581 1.00 96.12 450 PHE A C 1
ATOM 3565 O O . PHE A 1 450 ? -3.184 -8.298 10.859 1.00 96.12 450 PHE A O 1
ATOM 3572 N N . LEU A 1 451 ? -4.999 -7.793 9.610 1.00 97.31 451 LEU A N 1
ATOM 3573 C CA . LEU A 1 451 ? -4.945 -8.993 8.766 1.00 97.31 451 LEU A CA 1
ATOM 3574 C C . LEU A 1 451 ? -4.283 -8.693 7.418 1.00 97.31 451 LEU A C 1
ATOM 3576 O O . LEU A 1 451 ? -3.243 -9.257 7.101 1.00 97.31 451 LEU A O 1
ATOM 3580 N N . VAL A 1 452 ? -4.851 -7.776 6.627 1.00 97.38 452 VAL A N 1
ATOM 3581 C CA . VAL A 1 452 ? -4.427 -7.572 5.224 1.00 97.38 452 VAL A CA 1
ATOM 3582 C C . VAL A 1 452 ? -3.059 -6.895 5.092 1.00 97.38 452 VAL A C 1
ATOM 3584 O O . VAL A 1 452 ? -2.333 -7.169 4.139 1.00 97.38 452 VAL A O 1
ATOM 3587 N N . HIS A 1 453 ? -2.664 -6.056 6.055 1.00 96.44 453 HIS A N 1
ATOM 3588 C CA . HIS A 1 453 ? -1.319 -5.466 6.073 1.00 96.44 453 HIS A CA 1
ATOM 3589 C C . HIS A 1 453 ? -0.224 -6.468 6.481 1.00 96.44 453 HIS A C 1
ATOM 3591 O O . HIS A 1 453 ? 0.961 -6.245 6.215 1.00 96.44 453 HIS A O 1
ATOM 3597 N N . ASP A 1 454 ? -0.595 -7.550 7.168 1.00 97.00 454 ASP A N 1
ATOM 3598 C CA . ASP A 1 454 ? 0.349 -8.552 7.639 1.00 97.00 454 ASP A CA 1
ATOM 3599 C C . ASP A 1 454 ? 0.862 -9.370 6.450 1.00 97.00 454 ASP A C 1
ATOM 3601 O O . ASP A 1 454 ? 0.087 -9.963 5.699 1.00 97.00 454 ASP A O 1
ATOM 3605 N N . LYS A 1 455 ? 2.185 -9.428 6.253 1.00 97.38 455 LYS A N 1
ATOM 3606 C CA . LYS A 1 455 ? 2.758 -10.131 5.092 1.00 97.38 455 LYS A CA 1
ATOM 3607 C C . LYS A 1 455 ? 2.434 -11.630 5.091 1.00 97.38 455 LYS A C 1
ATOM 3609 O O . LYS A 1 455 ? 2.495 -12.246 4.027 1.00 97.38 455 LYS A O 1
ATOM 3614 N N . ARG A 1 456 ? 2.048 -12.205 6.240 1.00 98.19 456 ARG A N 1
ATOM 3615 C CA . ARG A 1 456 ? 1.564 -13.589 6.350 1.00 98.19 456 ARG A CA 1
ATOM 3616 C C . ARG A 1 456 ? 0.273 -13.825 5.556 1.00 98.19 456 ARG A C 1
ATOM 3618 O O . ARG A 1 456 ? 0.099 -14.928 5.046 1.00 98.19 456 ARG A O 1
ATOM 3625 N N . MET A 1 457 ? -0.561 -12.802 5.331 1.00 98.62 457 MET A N 1
ATOM 3626 C CA . MET A 1 457 ? -1.777 -12.903 4.507 1.00 98.62 457 MET A CA 1
ATOM 3627 C C . MET A 1 457 ? -1.484 -13.423 3.090 1.00 98.62 457 MET A C 1
ATOM 3629 O O . MET A 1 457 ? -2.250 -14.218 2.558 1.00 98.62 457 MET A O 1
ATOM 3633 N N . LEU A 1 458 ? -0.342 -13.057 2.491 1.00 98.62 458 LEU A N 1
ATOM 3634 C CA . LEU A 1 458 ? 0.060 -13.582 1.177 1.00 98.62 458 LEU A CA 1
ATOM 3635 C C . LEU A 1 458 ? 0.395 -15.086 1.213 1.00 98.62 458 LEU A C 1
ATOM 3637 O O . LEU A 1 458 ? 0.181 -15.777 0.221 1.00 98.62 458 LEU A O 1
ATOM 3641 N N . GLY A 1 459 ? 0.888 -15.598 2.345 1.00 98.44 459 GLY A N 1
ATOM 3642 C CA . GLY A 1 459 ? 1.092 -17.033 2.569 1.00 98.44 459 GLY A CA 1
ATOM 3643 C C . GLY A 1 459 ? -0.220 -17.778 2.811 1.00 98.44 459 GLY A C 1
ATOM 3644 O O . GLY A 1 459 ? -0.422 -18.836 2.223 1.00 98.44 459 GLY A O 1
ATOM 3645 N N . ILE A 1 460 ? -1.142 -17.192 3.587 1.00 98.81 460 ILE A N 1
ATOM 3646 C CA . ILE A 1 460 ? -2.498 -17.734 3.771 1.00 98.81 460 ILE A CA 1
ATOM 3647 C C . ILE A 1 460 ? -3.206 -17.832 2.413 1.00 98.81 460 ILE A C 1
ATOM 3649 O O . ILE A 1 460 ? -3.596 -18.926 2.025 1.00 98.81 460 ILE A O 1
ATOM 3653 N N . VAL A 1 461 ? -3.275 -16.747 1.629 1.00 98.81 461 VAL A N 1
ATOM 3654 C CA . VAL A 1 461 ? -3.883 -16.754 0.281 1.00 98.81 461 VAL A CA 1
ATOM 3655 C C . VAL A 1 461 ? -3.292 -17.851 -0.613 1.00 98.81 461 VAL A C 1
ATOM 3657 O O . VAL A 1 461 ? -4.050 -18.521 -1.304 1.00 98.81 461 VAL A O 1
ATOM 3660 N N . LEU A 1 462 ? -1.969 -18.065 -0.589 1.00 98.75 462 LEU A N 1
ATOM 3661 C CA . LEU A 1 462 ? -1.307 -19.122 -1.368 1.00 98.75 462 LEU A CA 1
ATOM 3662 C C . LEU A 1 462 ? -1.660 -20.547 -0.906 1.00 98.75 462 LEU A C 1
ATOM 3664 O O . LEU A 1 462 ? -1.759 -21.437 -1.750 1.00 98.75 462 LEU A O 1
ATOM 3668 N N . GLN A 1 463 ? -1.839 -20.767 0.399 1.00 98.44 463 GLN A N 1
ATOM 3669 C CA . GLN A 1 463 ? -2.268 -22.053 0.960 1.00 98.44 463 GLN A CA 1
ATOM 3670 C C . GLN A 1 463 ? -3.765 -22.329 0.707 1.00 98.44 463 GLN A C 1
ATOM 3672 O O . GLN A 1 463 ? -4.138 -23.474 0.478 1.00 98.44 463 GLN A O 1
ATOM 3677 N N . GLU A 1 464 ? -4.615 -21.296 0.693 1.00 98.69 464 GLU A N 1
ATOM 3678 C CA . GLU A 1 464 ? -6.071 -21.428 0.509 1.00 98.69 464 GLU A CA 1
ATOM 3679 C C . GLU A 1 464 ? -6.523 -21.623 -0.950 1.00 98.69 464 GLU A C 1
ATOM 3681 O O . GLU A 1 464 ? -7.700 -21.891 -1.184 1.00 98.69 464 GLU A O 1
ATOM 3686 N N . LEU A 1 465 ? -5.640 -21.466 -1.947 1.00 98.75 465 LEU A N 1
ATOM 3687 C CA . LEU A 1 465 ? -6.037 -21.378 -3.364 1.00 98.75 465 LEU A CA 1
ATOM 3688 C C . LEU A 1 465 ? -6.946 -22.522 -3.836 1.00 98.75 465 LEU A C 1
ATOM 3690 O O . LEU A 1 465 ? -7.930 -22.269 -4.529 1.00 98.75 465 LEU A O 1
ATOM 3694 N N . ASP A 1 466 ? -6.636 -23.764 -3.463 1.00 98.50 466 ASP A N 1
ATOM 3695 C CA . ASP A 1 466 ? -7.379 -24.933 -3.942 1.00 98.50 466 ASP A CA 1
ATOM 3696 C C . ASP A 1 466 ? -8.728 -25.109 -3.201 1.00 98.50 466 ASP A C 1
ATOM 3698 O O . ASP A 1 466 ? -9.703 -25.561 -3.803 1.00 98.50 466 ASP A O 1
ATOM 3702 N N . ASP A 1 467 ? -8.832 -24.665 -1.939 1.00 98.44 467 ASP A N 1
ATOM 3703 C CA . ASP A 1 467 ? -10.096 -24.579 -1.180 1.00 98.44 467 ASP A CA 1
ATOM 3704 C C . ASP A 1 467 ? -11.008 -23.472 -1.736 1.00 98.44 467 ASP A C 1
ATOM 3706 O O . ASP A 1 467 ? -12.191 -23.700 -1.996 1.00 98.44 467 ASP A O 1
ATOM 3710 N N . LEU A 1 468 ? -10.442 -22.297 -2.025 1.00 98.69 468 LEU A N 1
ATOM 3711 C CA . LEU A 1 468 ? -11.149 -21.179 -2.655 1.00 98.69 468 LEU A CA 1
ATOM 3712 C C . LEU A 1 468 ? -11.687 -21.542 -4.050 1.00 98.69 468 LEU A C 1
ATOM 3714 O O . LEU A 1 468 ? -12.750 -21.054 -4.442 1.00 98.69 468 LEU A O 1
ATOM 3718 N N . VAL A 1 469 ? -10.996 -22.420 -4.788 1.00 98.81 469 VAL A N 1
ATOM 3719 C CA . VAL A 1 469 ? -11.506 -23.004 -6.041 1.00 98.81 469 VAL A CA 1
ATOM 3720 C C . VAL A 1 469 ? -12.590 -24.047 -5.777 1.00 98.81 469 VAL A C 1
ATOM 3722 O O . VAL A 1 469 ? -13.626 -24.019 -6.440 1.00 98.81 469 VAL A O 1
ATOM 3725 N N . HIS A 1 470 ? -12.411 -24.933 -4.792 1.00 98.38 470 HIS A N 1
ATOM 3726 C CA . HIS A 1 470 ? -13.422 -25.934 -4.431 1.00 98.38 470 HIS A CA 1
ATOM 3727 C C . HIS A 1 470 ? -14.761 -25.300 -4.011 1.00 98.38 470 HIS A C 1
ATOM 3729 O O . HIS A 1 470 ? -15.825 -25.808 -4.369 1.00 98.38 470 HIS A O 1
ATOM 3735 N N . ARG A 1 471 ? -14.716 -24.156 -3.317 1.00 97.12 471 ARG A N 1
ATOM 3736 C CA . ARG A 1 471 ? -15.891 -23.370 -2.898 1.00 97.12 471 ARG A CA 1
ATOM 3737 C C . ARG A 1 471 ? -16.470 -22.469 -3.994 1.00 97.12 471 ARG A C 1
ATOM 3739 O O . ARG A 1 471 ? -17.508 -21.851 -3.777 1.00 97.12 471 ARG A O 1
ATOM 3746 N N . GLY A 1 472 ? -15.814 -22.364 -5.151 1.00 98.25 472 GLY A N 1
ATOM 3747 C CA . GLY A 1 472 ? -16.229 -21.485 -6.248 1.00 98.25 472 GLY A CA 1
ATOM 3748 C C . GLY A 1 472 ? -16.004 -19.988 -5.998 1.00 98.25 472 GLY A C 1
ATOM 3749 O O . GLY A 1 472 ? -16.507 -19.170 -6.765 1.00 98.25 472 GLY A O 1
ATOM 3750 N N . THR A 1 473 ? -15.247 -19.610 -4.960 1.00 98.44 473 THR A N 1
ATOM 3751 C CA . THR A 1 473 ? -14.806 -18.220 -4.732 1.00 98.44 473 THR A CA 1
ATOM 3752 C C . THR A 1 473 ? -13.818 -17.768 -5.809 1.00 98.44 473 THR A C 1
ATOM 3754 O O . THR A 1 473 ? -13.836 -16.610 -6.225 1.00 98.44 473 THR A O 1
ATOM 3757 N N . LEU A 1 474 ? -12.970 -18.686 -6.278 1.00 98.81 474 LEU A N 1
ATOM 3758 C CA . LEU A 1 474 ? -12.059 -18.487 -7.400 1.00 98.81 474 LEU A CA 1
ATOM 3759 C C . LEU A 1 474 ? -12.349 -19.504 -8.507 1.00 98.81 474 LEU A C 1
ATOM 3761 O O . LEU A 1 474 ? -12.670 -20.661 -8.252 1.00 98.81 474 LEU A O 1
ATOM 3765 N N . SER A 1 475 ? -12.143 -19.103 -9.758 1.00 98.75 475 SER A N 1
ATOM 3766 C CA . SER A 1 475 ? -11.890 -20.061 -10.837 1.00 98.75 475 SER A CA 1
ATOM 3767 C C . SER A 1 475 ? -10.463 -20.614 -10.742 1.00 98.75 475 SER A C 1
ATOM 3769 O O . SER A 1 475 ? -9.556 -19.939 -10.249 1.00 98.75 475 SER A O 1
ATOM 3771 N N . ALA A 1 476 ? -10.222 -21.810 -11.291 1.00 98.62 476 ALA A N 1
ATOM 3772 C CA . ALA A 1 476 ? -8.872 -22.378 -11.377 1.00 98.62 476 ALA A CA 1
ATOM 3773 C C . ALA A 1 476 ? -7.879 -21.423 -12.076 1.00 98.62 476 ALA A C 1
ATOM 3775 O O . ALA A 1 476 ? -6.736 -21.290 -11.651 1.00 98.62 476 ALA A O 1
ATOM 3776 N N . THR A 1 477 ? -8.328 -20.681 -13.095 1.00 98.56 477 THR A N 1
ATOM 3777 C CA . THR A 1 477 ? -7.518 -19.654 -13.769 1.00 98.56 477 THR A CA 1
ATOM 3778 C C . THR A 1 477 ? -7.122 -18.514 -12.828 1.00 98.56 477 THR A C 1
ATOM 3780 O O . THR A 1 477 ? -5.973 -18.085 -12.854 1.00 98.56 477 THR A O 1
ATOM 3783 N N . GLN A 1 478 ? -8.026 -18.044 -11.962 1.00 98.81 478 GLN A N 1
ATOM 3784 C CA . GLN A 1 478 ? -7.701 -17.026 -10.954 1.00 98.81 478 GLN A CA 1
ATOM 3785 C C . GLN A 1 478 ? -6.739 -17.562 -9.885 1.00 98.81 478 GLN A C 1
ATOM 3787 O O . GLN A 1 478 ? -5.828 -16.842 -9.483 1.00 98.81 478 GLN A O 1
ATOM 3792 N N . ALA A 1 479 ? -6.878 -18.825 -9.470 1.00 98.81 479 ALA A N 1
ATOM 3793 C CA . ALA A 1 479 ? -5.925 -19.458 -8.561 1.00 98.81 479 ALA A CA 1
ATOM 3794 C C . ALA A 1 479 ? -4.514 -19.546 -9.168 1.00 98.81 479 ALA A C 1
ATOM 3796 O O . ALA A 1 479 ? -3.552 -19.151 -8.512 1.00 98.81 479 ALA A O 1
ATOM 3797 N N . GLU A 1 480 ? -4.374 -19.953 -10.435 1.00 98.62 480 GLU A N 1
ATOM 3798 C CA . GLU A 1 480 ? -3.072 -19.937 -11.123 1.00 98.62 480 GLU A CA 1
ATOM 3799 C C . GLU A 1 480 ? -2.518 -18.514 -11.309 1.00 98.62 480 GLU A C 1
ATOM 3801 O O . GLU A 1 480 ? -1.319 -18.290 -11.141 1.00 98.62 480 GLU A O 1
ATOM 3806 N N . ILE A 1 481 ? -3.376 -17.521 -11.568 1.00 98.62 481 ILE A N 1
ATOM 3807 C CA . ILE A 1 481 ? -2.980 -16.104 -11.613 1.00 98.62 481 ILE A CA 1
ATOM 3808 C C . ILE A 1 481 ? -2.427 -15.635 -10.257 1.00 98.62 481 ILE A C 1
ATOM 3810 O O . ILE A 1 481 ? -1.440 -14.902 -10.238 1.00 98.62 481 ILE A O 1
ATOM 3814 N N . LEU A 1 482 ? -2.979 -16.080 -9.122 1.00 98.81 482 LEU A N 1
ATOM 3815 C CA . LEU A 1 482 ? -2.427 -15.779 -7.792 1.00 98.81 482 LEU A CA 1
ATOM 3816 C C . LEU A 1 482 ? -1.146 -16.571 -7.493 1.00 98.81 482 LEU A C 1
ATOM 3818 O O . LEU A 1 482 ? -0.170 -15.995 -7.011 1.00 98.81 482 LEU A O 1
ATOM 3822 N N . ARG A 1 483 ? -1.098 -17.858 -7.851 1.00 98.31 483 ARG A N 1
ATOM 3823 C CA . ARG A 1 483 ? 0.082 -18.737 -7.731 1.00 98.31 483 ARG A CA 1
ATOM 3824 C C . ARG A 1 483 ? 1.277 -18.208 -8.547 1.00 98.31 483 ARG A C 1
ATOM 3826 O O . ARG A 1 483 ? 2.428 -18.308 -8.117 1.00 98.31 483 ARG A O 1
ATOM 3833 N N . ALA A 1 484 ? 1.013 -17.568 -9.688 1.00 97.56 484 ALA A N 1
ATOM 3834 C CA . ALA A 1 484 ? 1.998 -16.849 -10.498 1.00 97.56 484 ALA A CA 1
ATOM 3835 C C . ALA A 1 484 ? 2.225 -15.387 -10.053 1.00 97.56 484 ALA A C 1
ATOM 3837 O O . ALA A 1 484 ? 3.330 -14.867 -10.211 1.00 97.56 484 ALA A O 1
ATOM 3838 N N . GLY A 1 485 ? 1.217 -14.717 -9.495 1.00 98.12 485 GLY A N 1
ATOM 3839 C CA . GLY A 1 485 ? 1.228 -13.284 -9.177 1.00 98.12 485 GLY A CA 1
ATOM 3840 C C . GLY A 1 485 ? 1.716 -12.910 -7.776 1.00 98.12 485 GLY A C 1
ATOM 3841 O O . GLY A 1 485 ? 2.105 -11.763 -7.556 1.00 98.12 485 GLY A O 1
ATOM 3842 N N . ILE A 1 486 ? 1.731 -13.846 -6.827 1.00 98.62 486 ILE A N 1
ATOM 3843 C CA . ILE A 1 486 ? 2.201 -13.640 -5.449 1.00 98.62 486 ILE A CA 1
ATOM 3844 C C . ILE A 1 486 ? 3.631 -14.192 -5.289 1.00 98.62 486 ILE A C 1
ATOM 3846 O O . ILE A 1 486 ? 4.038 -15.150 -5.949 1.00 98.62 486 ILE A O 1
ATOM 3850 N N . CYS A 1 487 ? 4.430 -13.570 -4.419 1.00 97.81 487 CYS A N 1
ATOM 3851 C CA . CYS A 1 487 ? 5.725 -14.093 -3.989 1.00 97.81 487 CYS A CA 1
ATOM 3852 C C . CYS A 1 487 ? 5.543 -15.321 -3.066 1.00 97.81 487 CYS A C 1
ATOM 3854 O O . CYS A 1 487 ? 4.896 -15.176 -2.023 1.00 97.81 487 CYS A O 1
ATOM 3856 N N . PRO A 1 488 ? 6.121 -16.503 -3.377 1.00 97.75 488 PRO A N 1
ATOM 3857 C CA . PRO A 1 488 ? 6.034 -17.682 -2.514 1.00 97.75 488 PRO A CA 1
ATOM 3858 C C . PRO A 1 488 ? 6.458 -17.367 -1.077 1.00 97.75 488 PRO A C 1
ATOM 3860 O O . PRO A 1 488 ? 7.576 -16.905 -0.841 1.00 97.75 488 PRO A O 1
ATOM 3863 N N . THR A 1 489 ? 5.533 -17.582 -0.143 1.00 98.25 489 THR A N 1
ATOM 3864 C CA . THR A 1 489 ? 5.608 -17.143 1.255 1.00 98.25 489 THR A CA 1
ATOM 3865 C C . THR A 1 489 ? 5.377 -18.346 2.167 1.00 98.25 489 THR A C 1
ATOM 3867 O O . THR A 1 489 ? 4.372 -19.034 2.024 1.00 98.25 489 THR A O 1
ATOM 3870 N N . ILE A 1 490 ? 6.304 -18.587 3.092 1.00 98.31 490 ILE A N 1
ATOM 3871 C CA . ILE A 1 490 ? 6.298 -19.692 4.057 1.00 98.31 490 ILE A CA 1
ATOM 3872 C C . ILE A 1 490 ? 6.044 -19.104 5.449 1.00 98.31 490 ILE A C 1
ATOM 3874 O O . ILE A 1 490 ? 6.722 -18.162 5.870 1.00 98.31 490 ILE A O 1
ATOM 3878 N N . LEU A 1 491 ? 5.049 -19.651 6.148 1.00 98.19 491 LEU A N 1
ATOM 3879 C CA . LEU A 1 491 ? 4.604 -19.183 7.463 1.00 98.19 491 LEU A CA 1
ATOM 3880 C C . LEU A 1 491 ? 5.332 -19.924 8.588 1.00 98.19 491 LEU A C 1
ATOM 3882 O O . LEU A 1 491 ? 5.578 -21.123 8.473 1.00 98.19 491 LEU A O 1
ATOM 3886 N N . ALA A 1 492 ? 5.642 -19.234 9.685 1.00 97.12 492 ALA A N 1
ATOM 3887 C CA . ALA A 1 492 ? 6.177 -19.866 10.890 1.00 97.12 492 ALA A CA 1
ATOM 3888 C C . ALA A 1 492 ? 5.198 -20.924 11.448 1.00 97.12 492 ALA A C 1
ATOM 3890 O O . ALA A 1 492 ? 3.989 -20.812 11.249 1.00 97.12 492 ALA A O 1
ATOM 3891 N N . GLY A 1 493 ? 5.715 -21.986 12.071 1.00 95.94 493 GLY A N 1
ATOM 3892 C CA . GLY A 1 493 ? 4.924 -23.115 12.585 1.00 95.94 493 GLY A CA 1
ATOM 3893 C C . GLY A 1 493 ? 4.268 -24.015 11.522 1.00 95.94 493 GLY A C 1
ATOM 3894 O O . GLY A 1 493 ? 3.637 -25.011 11.870 1.00 95.94 493 GLY A O 1
ATOM 3895 N N . SER A 1 494 ? 4.399 -23.700 10.227 1.00 96.62 494 SER A N 1
ATOM 3896 C CA . SER A 1 494 ? 3.807 -24.495 9.141 1.00 96.62 494 SER A CA 1
ATOM 3897 C C . SER A 1 494 ? 4.619 -25.749 8.794 1.00 96.62 494 SER A C 1
ATOM 3899 O O . SER A 1 494 ? 5.828 -25.837 9.033 1.00 96.62 494 SER A O 1
ATOM 3901 N N . ARG A 1 495 ? 3.970 -26.710 8.122 1.00 95.25 495 ARG A N 1
ATOM 3902 C CA . ARG A 1 495 ? 4.659 -27.863 7.520 1.00 95.25 495 ARG A CA 1
ATOM 3903 C C . ARG A 1 495 ? 5.700 -27.418 6.490 1.00 95.25 495 ARG A C 1
ATOM 3905 O O . ARG A 1 495 ? 6.761 -28.031 6.389 1.00 95.25 495 ARG A O 1
ATOM 3912 N N . GLU A 1 496 ? 5.414 -26.352 5.747 1.00 96.75 496 GLU A N 1
ATOM 3913 C CA . GLU A 1 496 ? 6.330 -25.778 4.764 1.00 96.75 496 GLU A CA 1
ATOM 3914 C C . GLU A 1 496 ? 7.585 -25.206 5.443 1.00 96.75 496 GLU A C 1
ATOM 3916 O O . GLU A 1 496 ? 8.685 -25.399 4.931 1.00 96.75 496 GLU A O 1
ATOM 3921 N N . ALA A 1 497 ? 7.452 -24.584 6.623 1.00 97.25 497 ALA A N 1
ATOM 3922 C CA . ALA A 1 497 ? 8.593 -24.117 7.414 1.00 97.25 497 ALA A CA 1
ATOM 3923 C C . ALA A 1 497 ? 9.448 -25.274 7.939 1.00 97.25 497 ALA A C 1
ATOM 3925 O O . ALA A 1 497 ? 10.667 -25.218 7.805 1.00 97.25 497 ALA A O 1
ATOM 3926 N N . ALA A 1 498 ? 8.841 -26.343 8.463 1.00 96.25 498 ALA A N 1
ATOM 3927 C CA . ALA A 1 498 ? 9.581 -27.520 8.928 1.00 96.25 498 ALA A CA 1
ATOM 3928 C C . ALA A 1 498 ? 10.384 -28.198 7.795 1.00 96.25 498 ALA A C 1
ATOM 3930 O O . ALA A 1 498 ? 11.535 -28.590 7.989 1.00 96.25 498 ALA A O 1
ATOM 3931 N N . LEU A 1 499 ? 9.806 -28.286 6.590 1.00 96.50 499 LEU A N 1
ATOM 3932 C CA . LEU A 1 499 ? 10.501 -28.789 5.400 1.00 96.50 499 LEU A CA 1
ATOM 3933 C C . LEU A 1 499 ? 11.615 -27.837 4.931 1.00 96.50 499 LEU A C 1
ATOM 3935 O O . LEU A 1 499 ? 12.687 -28.300 4.547 1.00 96.50 499 LEU A O 1
ATOM 3939 N N . PHE A 1 500 ? 11.392 -26.523 4.991 1.00 97.25 500 PHE A N 1
ATOM 3940 C CA . PHE A 1 500 ? 12.385 -25.510 4.624 1.00 97.25 500 PHE A CA 1
ATOM 3941 C C . PHE A 1 500 ? 13.586 -25.476 5.587 1.00 97.25 500 PHE A C 1
ATOM 3943 O O . PHE A 1 500 ? 14.731 -25.445 5.140 1.00 97.25 500 PHE A O 1
ATOM 3950 N N . LEU A 1 501 ? 13.333 -25.572 6.898 1.00 96.00 501 LEU A N 1
ATOM 3951 C CA . LEU A 1 501 ? 14.344 -25.772 7.946 1.00 96.00 501 LEU A CA 1
ATOM 3952 C C . LEU A 1 501 ? 15.253 -26.962 7.614 1.00 96.00 501 LEU A C 1
ATOM 3954 O O . LEU A 1 501 ? 16.476 -26.825 7.603 1.00 96.00 501 LEU A O 1
ATOM 3958 N N . GLN A 1 502 ? 14.665 -28.113 7.266 1.00 95.75 502 GLN A N 1
ATOM 3959 C CA . GLN A 1 502 ? 15.442 -29.277 6.844 1.00 95.75 502 GLN A CA 1
ATOM 3960 C C . GLN A 1 502 ? 16.242 -28.997 5.557 1.00 95.75 502 GLN A C 1
ATOM 3962 O O . GLN A 1 502 ? 17.433 -29.291 5.508 1.00 95.75 502 GLN A O 1
ATOM 3967 N N . GLN A 1 503 ? 15.637 -28.382 4.537 1.00 96.56 503 GLN A N 1
ATOM 3968 C CA . GLN A 1 503 ? 16.312 -28.072 3.266 1.00 96.56 503 GLN A CA 1
ATOM 3969 C C . GLN A 1 503 ? 17.519 -27.132 3.434 1.00 96.56 503 GLN A C 1
ATOM 3971 O O . GLN A 1 503 ? 18.526 -27.315 2.751 1.00 96.56 503 GLN A O 1
ATOM 3976 N N . CYS A 1 504 ? 17.463 -26.173 4.363 1.00 96.19 504 CYS A N 1
ATOM 3977 C CA . CYS A 1 504 ? 18.603 -25.318 4.710 1.00 96.19 504 CYS A CA 1
ATOM 3978 C C . CYS A 1 504 ? 19.745 -26.071 5.418 1.00 96.19 504 CYS A C 1
ATOM 3980 O O . CYS A 1 504 ? 20.903 -25.684 5.265 1.00 96.19 504 CYS A O 1
ATOM 3982 N N . ARG A 1 505 ? 19.442 -27.147 6.156 1.00 94.06 505 ARG A N 1
ATOM 3983 C CA . ARG A 1 505 ? 20.435 -27.996 6.845 1.00 94.06 505 ARG A CA 1
ATOM 3984 C C . ARG A 1 505 ? 21.068 -29.012 5.900 1.00 94.06 505 ARG A C 1
ATOM 3986 O O . ARG A 1 505 ? 22.289 -29.146 5.874 1.00 94.06 505 ARG A O 1
ATOM 3993 N N . ASP A 1 506 ? 20.245 -29.657 5.075 1.00 96.38 506 ASP A N 1
ATOM 3994 C CA . ASP A 1 506 ? 20.678 -30.596 4.035 1.00 96.38 506 ASP A CA 1
ATOM 3995 C C . ASP A 1 506 ? 21.475 -29.881 2.919 1.00 96.38 506 ASP A C 1
ATOM 3997 O O . ASP A 1 506 ? 22.323 -30.487 2.261 1.00 96.38 506 ASP A O 1
ATOM 4001 N N . SER A 1 507 ? 21.236 -28.579 2.706 1.00 96.12 507 SER A N 1
ATOM 4002 C CA . SER A 1 507 ? 21.940 -27.749 1.723 1.00 96.12 507 SER A CA 1
ATOM 4003 C C . SER A 1 507 ? 22.172 -26.313 2.240 1.00 96.12 507 SER A C 1
ATOM 4005 O O . SER A 1 507 ? 21.300 -25.453 2.095 1.00 96.12 507 SER A O 1
ATOM 4007 N N . PRO A 1 508 ? 23.370 -25.995 2.778 1.00 92.19 508 PRO A N 1
ATOM 4008 C CA . PRO A 1 508 ? 23.680 -24.683 3.368 1.00 92.19 508 PRO A CA 1
ATOM 4009 C C . PRO A 1 508 ? 23.553 -23.458 2.443 1.00 92.19 508 PRO A C 1
ATOM 4011 O O . PRO A 1 508 ? 23.512 -22.329 2.932 1.00 92.19 508 PRO A O 1
ATOM 4014 N N . THR A 1 509 ? 23.497 -23.656 1.122 1.00 95.50 509 THR A N 1
ATOM 4015 C CA . THR A 1 509 ? 23.253 -22.606 0.113 1.00 95.50 509 THR A CA 1
ATOM 4016 C C . THR A 1 509 ? 21.778 -22.471 -0.276 1.00 95.50 509 THR A C 1
ATOM 4018 O O . THR A 1 509 ? 21.412 -21.534 -0.981 1.00 95.50 509 THR A O 1
ATOM 4021 N N . HIS A 1 510 ? 20.885 -23.353 0.191 1.00 97.00 510 HIS A N 1
ATOM 4022 C CA . HIS A 1 510 ? 19.454 -23.275 -0.124 1.00 97.00 510 HIS A CA 1
ATOM 4023 C C . HIS A 1 510 ? 18.841 -21.940 0.328 1.00 97.00 510 HIS A C 1
ATOM 4025 O O . HIS A 1 510 ? 18.019 -21.364 -0.384 1.00 97.00 510 HIS A O 1
ATOM 4031 N N . LYS A 1 511 ? 19.315 -21.397 1.461 1.00 97.12 511 LYS A N 1
ATOM 4032 C CA . LYS A 1 511 ? 18.932 -20.076 1.987 1.00 97.12 511 LYS A CA 1
ATOM 4033 C C . LYS A 1 511 ? 19.145 -18.925 0.997 1.00 97.12 511 LYS A C 1
ATOM 4035 O O . LYS A 1 511 ? 18.407 -17.948 1.046 1.00 97.12 511 LYS A O 1
ATOM 4040 N N . ASP A 1 512 ? 20.115 -19.033 0.085 1.00 97.31 512 ASP A N 1
ATOM 4041 C CA . ASP A 1 512 ? 20.531 -17.940 -0.808 1.00 97.31 512 ASP A CA 1
ATOM 4042 C C . ASP A 1 512 ? 19.415 -17.561 -1.808 1.00 97.31 512 ASP A C 1
ATOM 4044 O O . ASP A 1 512 ? 19.377 -16.453 -2.345 1.00 97.31 512 ASP A O 1
ATOM 4048 N N . GLY A 1 513 ? 18.448 -18.465 -2.013 1.00 97.12 513 GLY A N 1
ATOM 4049 C CA . GLY A 1 513 ? 17.219 -18.227 -2.768 1.00 97.12 513 GLY A CA 1
ATOM 4050 C C . GLY A 1 513 ? 16.081 -17.554 -1.986 1.00 97.12 513 GLY A C 1
ATOM 4051 O O . GLY A 1 513 ? 14.973 -17.482 -2.520 1.00 97.12 513 GLY A O 1
ATOM 4052 N N . TYR A 1 514 ? 16.297 -17.090 -0.747 1.00 98.19 514 TYR A N 1
ATOM 4053 C CA . TYR A 1 514 ? 15.236 -16.664 0.180 1.00 98.19 514 TYR A CA 1
ATOM 4054 C C . TYR A 1 514 ? 15.576 -15.402 0.989 1.00 98.19 514 TYR A C 1
ATOM 4056 O O . TYR A 1 514 ? 16.722 -14.962 1.090 1.00 98.19 514 TYR A O 1
ATOM 4064 N N . VAL A 1 515 ? 14.534 -14.807 1.573 1.00 97.75 515 VAL A N 1
ATOM 4065 C CA . VAL A 1 515 ? 14.606 -13.657 2.479 1.00 97.75 515 VAL A CA 1
ATOM 4066 C C . VAL A 1 515 ? 13.744 -13.890 3.716 1.00 97.75 515 VAL A C 1
ATOM 4068 O O . VAL A 1 515 ? 12.612 -14.363 3.610 1.00 97.75 515 VAL A O 1
ATOM 4071 N N . LEU A 1 516 ? 14.250 -13.497 4.882 1.00 97.38 516 LEU A N 1
ATOM 4072 C CA . LEU A 1 516 ? 13.447 -13.317 6.088 1.00 97.38 516 LEU A CA 1
ATOM 4073 C C . LEU A 1 516 ? 12.878 -11.895 6.090 1.00 97.38 516 LEU A C 1
ATOM 4075 O O . LEU A 1 516 ? 13.599 -10.927 5.832 1.00 97.38 516 LEU A O 1
ATOM 4079 N N . LYS A 1 517 ? 11.583 -11.755 6.386 1.00 96.75 517 LYS A N 1
ATOM 4080 C CA . LYS A 1 517 ? 10.907 -10.455 6.529 1.00 96.75 517 LYS A CA 1
ATOM 4081 C C . LYS A 1 517 ? 10.141 -10.382 7.843 1.00 96.75 517 LYS A C 1
ATOM 4083 O O . LYS A 1 517 ? 9.336 -11.265 8.125 1.00 96.75 517 LYS A O 1
ATOM 4088 N N . LEU A 1 518 ? 10.295 -9.279 8.577 1.00 95.06 518 LEU A N 1
ATOM 4089 C CA . LEU A 1 518 ? 9.383 -8.932 9.670 1.00 95.06 518 LEU A CA 1
ATOM 4090 C C . LEU A 1 518 ? 7.943 -8.798 9.151 1.00 95.06 518 LEU A C 1
ATOM 4092 O O . LEU A 1 518 ? 7.680 -8.055 8.195 1.00 95.06 518 LEU A O 1
ATOM 4096 N N . ILE A 1 519 ? 6.998 -9.461 9.819 1.00 94.62 519 ILE A N 1
ATOM 4097 C CA . ILE A 1 519 ? 5.609 -9.596 9.346 1.00 94.62 519 ILE A CA 1
ATOM 4098 C C . ILE A 1 519 ? 4.911 -8.242 9.113 1.00 94.62 519 ILE A C 1
ATOM 4100 O O . ILE A 1 519 ? 4.272 -8.038 8.080 1.00 94.62 519 ILE A O 1
ATOM 4104 N N . ARG A 1 520 ? 5.141 -7.260 9.997 1.00 88.50 520 ARG A N 1
ATOM 4105 C CA . ARG A 1 520 ? 4.417 -5.969 10.063 1.00 88.50 520 ARG A CA 1
ATOM 4106 C C . ARG A 1 520 ? 5.310 -4.717 9.964 1.00 88.50 520 ARG A C 1
ATOM 4108 O O . ARG A 1 520 ? 4.853 -3.598 10.217 1.00 88.50 520 ARG A O 1
ATOM 4115 N N . SER A 1 521 ? 6.587 -4.881 9.594 1.00 82.06 521 SER A N 1
ATOM 4116 C CA . SER A 1 521 ? 7.474 -3.748 9.271 1.00 82.06 521 SER A CA 1
ATOM 4117 C C . SER A 1 521 ? 7.140 -3.136 7.903 1.00 82.06 521 SER A C 1
ATOM 4119 O O . SER A 1 521 ? 6.461 -3.756 7.084 1.00 82.06 521 SER A O 1
ATOM 4121 N N . GLY A 1 522 ? 7.649 -1.933 7.634 1.00 81.75 522 GLY A N 1
ATOM 4122 C CA . GLY A 1 522 ? 7.589 -1.295 6.316 1.00 81.75 522 GLY A CA 1
ATOM 4123 C C . GLY A 1 522 ? 8.950 -0.738 5.899 1.00 81.75 522 GLY A C 1
ATOM 4124 O O . GLY A 1 522 ? 9.931 -0.847 6.638 1.00 81.75 522 GLY A O 1
ATOM 4125 N N . LYS A 1 523 ? 9.018 -0.116 4.712 1.00 81.88 523 LYS A N 1
ATOM 4126 C CA . LYS A 1 523 ? 10.228 0.552 4.172 1.00 81.88 523 LYS A CA 1
ATOM 4127 C C . LYS A 1 523 ? 11.457 -0.378 4.030 1.00 81.88 523 LYS A C 1
ATOM 4129 O O . LYS A 1 523 ? 12.575 0.110 3.881 1.00 81.88 523 LYS A O 1
ATOM 4134 N N . GLY A 1 524 ? 11.250 -1.698 4.077 1.00 80.00 524 GLY A N 1
ATOM 4135 C CA . GLY A 1 524 ? 12.302 -2.720 4.068 1.00 80.00 524 GLY A CA 1
ATOM 4136 C C . GLY A 1 524 ? 13.074 -2.889 5.384 1.00 80.00 524 GLY A C 1
ATOM 4137 O O . GLY A 1 524 ? 14.134 -3.508 5.382 1.00 80.00 524 GLY A O 1
ATOM 4138 N N . ALA A 1 525 ? 12.580 -2.347 6.502 1.00 85.38 525 ALA A N 1
ATOM 4139 C CA . ALA A 1 525 ? 13.220 -2.521 7.804 1.00 85.38 525 ALA A CA 1
ATOM 4140 C C . ALA A 1 525 ? 13.135 -3.985 8.278 1.00 85.38 525 ALA A C 1
ATOM 4142 O O . ALA A 1 525 ? 12.054 -4.580 8.273 1.00 85.38 525 ALA A O 1
ATOM 4143 N N . GLY A 1 526 ? 14.269 -4.551 8.706 1.00 90.56 526 GLY A N 1
ATOM 4144 C CA . GLY A 1 526 ? 14.355 -5.936 9.184 1.00 90.56 526 GLY A CA 1
ATOM 4145 C C . GLY A 1 526 ? 14.151 -6.997 8.098 1.00 90.56 526 GLY A C 1
ATOM 4146 O O . GLY A 1 526 ? 13.627 -8.067 8.396 1.00 90.56 526 GLY A O 1
ATOM 4147 N N . ILE A 1 527 ? 14.523 -6.704 6.847 1.00 94.81 527 ILE A N 1
ATOM 4148 C CA . ILE A 1 527 ? 14.729 -7.742 5.829 1.00 94.81 527 ILE A CA 1
ATOM 4149 C C . ILE A 1 527 ? 16.148 -8.293 5.993 1.00 94.81 527 ILE A C 1
ATOM 4151 O O . ILE A 1 527 ? 17.097 -7.511 6.040 1.00 94.81 527 ILE A O 1
ATOM 4155 N N . VAL A 1 528 ? 16.282 -9.618 6.043 1.00 96.56 528 VAL A N 1
ATOM 4156 C CA . VAL A 1 528 ? 17.570 -10.325 5.973 1.00 96.56 528 VAL A CA 1
ATOM 4157 C C . VAL A 1 528 ? 17.564 -11.186 4.715 1.00 96.56 528 VAL A C 1
ATOM 4159 O O . VAL A 1 528 ? 16.657 -11.996 4.521 1.00 96.56 528 VAL A O 1
ATOM 4162 N N . PHE A 1 529 ? 18.551 -10.993 3.844 1.00 97.06 529 PHE A N 1
ATOM 4163 C CA . PHE A 1 529 ? 18.745 -11.825 2.660 1.00 97.06 529 PHE A CA 1
ATOM 4164 C C . PHE A 1 529 ? 19.588 -13.047 3.030 1.00 97.06 529 PHE A C 1
ATOM 4166 O O . PHE A 1 529 ? 20.616 -12.898 3.689 1.00 97.06 529 PHE A O 1
ATOM 4173 N N . GLY A 1 530 ? 19.180 -14.248 2.607 1.00 97.31 530 GLY A N 1
ATOM 4174 C CA . GLY A 1 530 ? 19.926 -15.466 2.931 1.00 97.31 530 GLY A CA 1
ATOM 4175 C C . GLY A 1 530 ? 21.350 -15.455 2.375 1.00 97.31 530 GLY A C 1
ATOM 4176 O O . GLY A 1 530 ? 22.266 -15.915 3.049 1.00 97.31 530 GLY A O 1
ATOM 4177 N N . ASP A 1 531 ? 21.562 -14.835 1.210 1.00 96.44 531 ASP A N 1
ATOM 4178 C CA . ASP A 1 531 ? 22.880 -14.672 0.578 1.00 96.44 531 ASP A CA 1
ATOM 4179 C C . ASP A 1 531 ? 23.781 -13.590 1.222 1.00 96.44 531 ASP A C 1
ATOM 4181 O O . ASP A 1 531 ? 24.939 -13.449 0.831 1.00 96.44 531 ASP A O 1
ATOM 4185 N N . GLU A 1 532 ? 23.291 -12.850 2.228 1.00 96.06 532 GLU A N 1
ATOM 4186 C CA . GLU A 1 532 ? 24.065 -11.858 2.997 1.00 96.06 532 GLU A CA 1
ATOM 4187 C C . GLU A 1 532 ? 24.528 -12.363 4.379 1.00 96.06 532 GLU A C 1
ATOM 4189 O O . GLU A 1 532 ? 25.319 -11.678 5.028 1.00 96.06 532 GLU A O 1
ATOM 4194 N N . VAL A 1 533 ? 24.088 -13.551 4.819 1.00 97.12 533 VAL A N 1
ATOM 4195 C CA . VAL A 1 533 ? 24.432 -14.148 6.128 1.00 97.12 533 VAL A CA 1
ATOM 4196 C C . VAL A 1 533 ? 25.054 -15.542 5.999 1.00 97.12 533 VAL A C 1
ATOM 4198 O O . VAL A 1 533 ? 24.916 -16.223 4.976 1.00 97.12 533 VAL A O 1
ATOM 4201 N N . THR A 1 534 ? 25.749 -16.001 7.041 1.00 97.25 534 THR A N 1
ATOM 4202 C CA . THR A 1 534 ? 26.257 -17.379 7.108 1.00 97.25 534 THR A CA 1
ATOM 4203 C C . THR A 1 534 ? 25.125 -18.390 7.307 1.00 97.25 534 THR A C 1
ATOM 4205 O O . THR A 1 534 ? 24.013 -18.053 7.711 1.00 97.25 534 THR A O 1
ATOM 4208 N N . ALA A 1 535 ? 25.397 -19.668 7.022 1.00 96.25 535 ALA A N 1
ATOM 4209 C CA . ALA A 1 535 ? 24.416 -20.733 7.240 1.00 96.25 535 ALA A CA 1
ATOM 4210 C C . ALA A 1 535 ? 24.081 -20.939 8.730 1.00 96.25 535 ALA A C 1
ATOM 4212 O O . ALA A 1 535 ? 22.951 -21.294 9.037 1.00 96.25 535 ALA A O 1
ATOM 4213 N N . ALA A 1 536 ? 25.026 -20.670 9.639 1.00 96.12 536 ALA A N 1
ATOM 4214 C CA . ALA A 1 536 ? 24.805 -20.775 11.082 1.00 96.12 536 ALA A CA 1
ATOM 4215 C C . ALA A 1 536 ? 23.886 -19.658 11.605 1.00 96.12 536 ALA A C 1
ATOM 4217 O O . ALA A 1 536 ? 22.906 -19.954 12.277 1.00 96.12 536 ALA A O 1
ATOM 4218 N N . GLU A 1 537 ? 24.146 -18.398 11.230 1.00 96.75 537 GLU A N 1
ATOM 4219 C CA . GLU A 1 537 ? 23.272 -17.261 11.575 1.00 96.75 537 GLU A CA 1
ATOM 4220 C C . GLU A 1 537 ? 21.854 -17.451 11.008 1.00 96.75 537 GLU A C 1
ATOM 4222 O O . GLU A 1 537 ? 20.869 -17.121 11.662 1.00 96.75 537 GLU A O 1
ATOM 4227 N N . TRP A 1 538 ? 21.735 -18.006 9.796 1.00 97.25 538 TRP A N 1
ATOM 4228 C CA . TRP A 1 538 ? 20.435 -18.305 9.196 1.00 97.25 538 TRP A CA 1
ATOM 4229 C C . TRP A 1 538 ? 19.694 -19.426 9.934 1.00 97.25 538 TRP A C 1
ATOM 4231 O O . TRP A 1 538 ? 18.508 -19.269 10.208 1.00 97.25 538 TRP A O 1
ATOM 4241 N N . ASP A 1 539 ? 20.363 -20.530 10.277 1.00 95.56 539 ASP A N 1
ATOM 4242 C CA . ASP A 1 539 ? 19.733 -21.642 11.002 1.00 95.56 539 ASP A CA 1
ATOM 4243 C C . ASP A 1 539 ? 19.306 -21.227 12.422 1.00 95.56 539 ASP A C 1
ATOM 4245 O O . ASP A 1 539 ? 18.182 -21.518 12.817 1.00 95.56 539 ASP A O 1
ATOM 4249 N N . GLU A 1 540 ? 20.122 -20.436 13.134 1.00 95.75 540 GLU A N 1
ATOM 4250 C CA . GLU A 1 540 ? 19.756 -19.822 14.424 1.00 95.75 540 GLU A CA 1
ATOM 4251 C C . GLU A 1 540 ? 18.494 -18.945 14.296 1.00 95.75 540 GLU A C 1
ATOM 4253 O O . GLU A 1 540 ? 17.562 -19.070 15.092 1.00 95.75 540 GLU A O 1
ATOM 4258 N N . MET A 1 541 ? 18.402 -18.112 13.249 1.00 95.44 541 MET A N 1
ATOM 4259 C CA . MET A 1 541 ? 17.192 -17.328 12.973 1.00 95.44 541 MET A CA 1
ATOM 4260 C C . MET A 1 541 ? 15.975 -18.198 12.612 1.00 95.44 541 MET A C 1
ATOM 4262 O O . MET A 1 541 ? 14.853 -17.852 12.989 1.00 95.44 541 MET A O 1
ATOM 4266 N N . LEU A 1 542 ? 16.148 -19.309 11.888 1.00 95.19 542 LEU A N 1
ATOM 4267 C CA . LEU A 1 542 ? 15.031 -20.210 11.591 1.00 95.19 542 LEU A CA 1
ATOM 4268 C C . LEU A 1 542 ? 14.558 -20.956 12.847 1.00 95.19 542 LEU A C 1
ATOM 4270 O O . LEU A 1 542 ? 13.348 -21.026 13.072 1.00 95.19 542 LEU A O 1
ATOM 4274 N N . GLU A 1 543 ? 15.470 -21.455 13.688 1.00 93.31 543 GLU A N 1
ATOM 4275 C CA . GLU A 1 543 ? 15.105 -22.092 14.960 1.00 93.31 543 GLU A CA 1
ATOM 4276 C C . GLU A 1 543 ? 14.364 -21.125 15.884 1.00 93.31 543 GLU A C 1
ATOM 4278 O O . GLU A 1 543 ? 13.348 -21.500 16.473 1.00 93.31 543 GLU A O 1
ATOM 4283 N N . GLN A 1 544 ? 14.836 -19.877 15.974 1.00 93.06 544 GLN A N 1
ATOM 4284 C CA . GLN A 1 544 ? 14.262 -18.868 16.859 1.00 93.06 544 GLN A CA 1
ATOM 4285 C C . GLN A 1 544 ? 12.883 -18.360 16.402 1.00 93.06 544 GLN A C 1
ATOM 4287 O O . GLN A 1 544 ? 12.044 -18.072 17.255 1.00 93.06 544 GLN A O 1
ATOM 4292 N N . TYR A 1 545 ? 12.643 -18.215 15.090 1.00 94.12 545 TYR A N 1
ATOM 4293 C CA . TYR A 1 545 ? 11.482 -17.463 14.580 1.00 94.12 545 TYR A CA 1
ATOM 4294 C C . TYR A 1 545 ? 10.534 -18.224 13.643 1.00 94.12 545 TYR A C 1
ATOM 4296 O O . TYR A 1 545 ? 9.464 -17.693 13.346 1.00 94.12 545 TYR A O 1
ATOM 4304 N N . LEU A 1 546 ? 10.897 -19.409 13.131 1.00 94.56 546 LEU A N 1
ATOM 4305 C CA . LEU A 1 546 ? 10.073 -20.157 12.161 1.00 94.56 546 LEU A CA 1
ATOM 4306 C C . LEU A 1 546 ? 9.491 -21.470 12.716 1.00 94.56 546 LEU A C 1
ATOM 4308 O O . LEU A 1 546 ? 8.583 -22.024 12.094 1.00 94.56 546 LEU A O 1
ATOM 4312 N N . CYS A 1 547 ? 9.953 -21.952 13.874 1.00 91.31 547 CYS A N 1
ATOM 4313 C CA . CYS A 1 547 ? 9.466 -23.190 14.501 1.00 91.31 547 CYS A CA 1
ATOM 4314 C C . CYS A 1 547 ? 8.039 -23.101 15.074 1.00 91.31 547 CYS A C 1
ATOM 4316 O O . CYS A 1 547 ? 7.337 -24.109 15.096 1.00 91.31 547 CYS A O 1
ATOM 4318 N N . ASP A 1 548 ? 7.607 -21.921 15.524 1.00 89.81 548 ASP A N 1
ATOM 4319 C CA . ASP A 1 548 ? 6.282 -21.670 16.108 1.00 89.81 548 ASP A CA 1
ATOM 4320 C C . ASP A 1 548 ? 5.628 -20.469 15.405 1.00 89.81 548 ASP A C 1
ATOM 4322 O O . ASP A 1 548 ? 6.308 -19.513 15.036 1.00 89.81 548 ASP A O 1
ATOM 4326 N N . ALA A 1 549 ? 4.312 -20.519 15.202 1.00 91.38 549 ALA A N 1
ATOM 4327 C CA . ALA A 1 549 ? 3.531 -19.415 14.652 1.00 91.38 549 ALA A CA 1
ATOM 4328 C C . ALA A 1 549 ? 3.255 -18.308 15.689 1.00 91.38 549 ALA A C 1
ATOM 4330 O O . ALA A 1 549 ? 2.962 -17.172 15.303 1.00 91.38 549 ALA A O 1
ATOM 4331 N N . ALA A 1 550 ? 3.307 -18.637 16.987 1.00 89.00 550 ALA A N 1
ATOM 4332 C CA . ALA A 1 550 ? 2.927 -17.760 18.088 1.00 89.00 550 ALA A CA 1
ATOM 4333 C C . ALA A 1 550 ? 3.747 -16.458 18.128 1.00 89.00 550 ALA A C 1
ATOM 4335 O O . ALA A 1 550 ? 4.977 -16.473 18.109 1.00 89.00 550 ALA A O 1
ATOM 4336 N N . ILE A 1 551 ? 3.062 -15.313 18.247 1.00 88.38 551 ILE A N 1
ATOM 4337 C CA . ILE A 1 551 ? 3.721 -14.004 18.348 1.00 88.38 551 ILE A CA 1
ATOM 4338 C C . ILE A 1 551 ? 3.727 -13.496 19.793 1.00 88.38 551 ILE A C 1
ATOM 4340 O O . ILE A 1 551 ? 2.684 -13.279 20.410 1.00 88.38 551 ILE A O 1
ATOM 4344 N N . ALA A 1 552 ? 4.926 -13.307 20.344 1.00 83.12 552 ALA A N 1
ATOM 4345 C CA . ALA A 1 552 ? 5.125 -12.731 21.669 1.00 83.12 552 ALA A CA 1
ATOM 4346 C C . ALA A 1 552 ? 5.214 -11.197 21.598 1.00 83.12 552 ALA A C 1
ATOM 4348 O O . ALA A 1 552 ? 5.780 -10.632 20.661 1.00 83.12 552 ALA A O 1
ATOM 4349 N N . VAL A 1 553 ? 4.675 -10.518 22.615 1.00 79.50 553 VAL A N 1
ATOM 4350 C CA . VAL A 1 553 ? 4.686 -9.049 22.697 1.00 79.50 553 VAL A CA 1
ATOM 4351 C C . VAL A 1 553 ? 6.129 -8.531 22.701 1.00 79.50 553 VAL A C 1
ATOM 4353 O O . VAL A 1 553 ? 6.975 -9.023 23.444 1.00 79.50 553 VAL A O 1
ATOM 4356 N N . ASP A 1 554 ? 6.390 -7.544 21.842 1.00 78.06 554 ASP A N 1
ATOM 4357 C CA . ASP A 1 554 ? 7.697 -6.906 21.613 1.00 78.06 554 ASP A CA 1
ATOM 4358 C C . ASP A 1 554 ? 8.842 -7.830 21.155 1.00 78.06 554 ASP A C 1
ATOM 4360 O O . ASP A 1 554 ? 9.992 -7.394 21.074 1.00 78.06 554 ASP A O 1
ATOM 4364 N N . GLN A 1 555 ? 8.532 -9.064 20.741 1.00 85.44 555 GLN A N 1
ATOM 4365 C CA . GLN A 1 555 ? 9.456 -9.911 19.984 1.00 85.44 555 GLN A CA 1
ATOM 4366 C C . GLN A 1 555 ? 9.278 -9.717 18.467 1.00 85.44 555 GLN A C 1
ATOM 4368 O O . GLN A 1 555 ? 8.161 -9.490 17.989 1.00 85.44 555 GLN A O 1
ATOM 4373 N N . PRO A 1 556 ? 10.357 -9.807 17.670 1.00 89.25 556 PRO A N 1
ATOM 4374 C CA . PRO A 1 556 ? 10.261 -9.728 16.221 1.00 89.25 556 PRO A CA 1
ATOM 4375 C C . PRO A 1 556 ? 9.727 -11.045 15.638 1.00 89.25 556 PRO A C 1
ATOM 4377 O O . PRO A 1 556 ? 10.400 -12.067 15.670 1.00 89.25 556 PRO A O 1
ATOM 4380 N N . ALA A 1 557 ? 8.529 -11.013 15.054 1.00 93.38 557 ALA A N 1
ATOM 4381 C CA . ALA A 1 557 ? 7.985 -12.136 14.292 1.00 93.38 557 ALA A CA 1
ATOM 4382 C C . ALA A 1 557 ? 8.356 -12.033 12.802 1.00 93.38 557 ALA A C 1
ATOM 4384 O O . ALA A 1 557 ? 8.226 -10.966 12.183 1.00 93.38 557 ALA A O 1
ATOM 4385 N N . TYR A 1 558 ? 8.784 -13.153 12.218 1.00 95.75 558 TYR A N 1
ATOM 4386 C CA . TYR A 1 558 ? 9.260 -13.250 10.838 1.00 95.75 558 TYR A CA 1
ATOM 4387 C C . TYR A 1 558 ? 8.403 -14.191 9.984 1.00 95.75 558 TYR A C 1
ATOM 4389 O O . TYR A 1 558 ? 7.668 -15.039 10.481 1.00 95.75 558 TYR A O 1
ATOM 4397 N N . LEU A 1 559 ? 8.537 -14.044 8.669 1.00 96.75 559 LEU A N 1
ATOM 4398 C CA . LEU A 1 559 ? 8.208 -15.075 7.690 1.00 96.75 559 LEU A CA 1
ATOM 4399 C C . LEU A 1 559 ? 9.367 -15.254 6.709 1.00 96.75 559 LEU A C 1
ATOM 4401 O O . LEU A 1 559 ? 10.215 -14.363 6.575 1.00 96.75 559 LEU A O 1
ATOM 4405 N N . VAL A 1 560 ? 9.370 -16.374 5.990 1.00 98.12 560 VAL A N 1
ATOM 4406 C CA . VAL A 1 560 ? 10.282 -16.618 4.867 1.00 98.12 560 VAL A CA 1
ATOM 4407 C C . VAL A 1 560 ? 9.549 -16.320 3.558 1.00 98.12 560 VAL A C 1
ATOM 4409 O O . VAL A 1 560 ? 8.422 -16.761 3.344 1.00 98.12 560 VAL A O 1
ATOM 4412 N N . GLN A 1 561 ? 10.189 -15.587 2.651 1.00 97.81 561 GLN A N 1
ATOM 4413 C CA . GLN A 1 561 ? 9.742 -15.418 1.266 1.00 97.81 561 GLN A CA 1
ATOM 4414 C C . GLN A 1 561 ? 10.845 -15.846 0.302 1.00 97.81 561 GLN A C 1
ATOM 4416 O O . GLN A 1 561 ? 12.029 -15.670 0.588 1.00 97.81 561 GLN A O 1
ATOM 4421 N N . ARG A 1 562 ? 10.473 -16.361 -0.874 1.00 97.50 562 ARG A N 1
ATOM 4422 C CA . ARG A 1 562 ? 11.443 -16.589 -1.953 1.00 97.50 562 ARG A CA 1
ATOM 4423 C C . ARG A 1 562 ? 12.052 -15.255 -2.397 1.00 97.50 562 ARG A C 1
ATOM 4425 O O . ARG A 1 562 ? 11.341 -14.275 -2.618 1.00 97.50 562 ARG A O 1
ATOM 4432 N N . GLN A 1 563 ? 13.367 -15.219 -2.584 1.00 96.25 563 GLN A N 1
ATOM 4433 C CA . GLN A 1 563 ? 14.046 -14.098 -3.217 1.00 96.25 563 GLN A CA 1
ATOM 4434 C C . GLN A 1 563 ? 13.611 -14.017 -4.688 1.00 96.25 563 GLN A C 1
ATOM 4436 O O . GLN A 1 563 ? 13.867 -14.920 -5.487 1.00 96.25 563 GLN A O 1
ATOM 4441 N N . ILE A 1 564 ? 12.953 -12.916 -5.056 1.00 95.44 564 ILE A N 1
ATOM 4442 C CA . ILE A 1 564 ? 12.673 -12.606 -6.459 1.00 95.44 564 ILE A CA 1
ATOM 4443 C C . ILE A 1 564 ? 13.951 -12.058 -7.095 1.00 95.44 564 ILE A C 1
ATOM 4445 O O . ILE A 1 564 ? 14.457 -11.010 -6.683 1.00 95.44 564 ILE A O 1
ATOM 4449 N N . ILE A 1 565 ? 14.455 -12.750 -8.117 1.00 93.31 565 ILE A N 1
ATOM 4450 C CA . ILE A 1 565 ? 15.594 -12.289 -8.915 1.00 93.31 565 ILE A CA 1
ATOM 4451 C C . ILE A 1 565 ? 15.086 -11.204 -9.869 1.00 93.31 565 ILE A C 1
ATOM 4453 O O . ILE A 1 565 ? 14.566 -11.474 -10.951 1.00 93.31 565 ILE A O 1
ATOM 4457 N N . GLN A 1 566 ? 15.165 -9.959 -9.400 1.00 92.31 566 GLN A N 1
ATOM 4458 C CA . GLN A 1 566 ? 14.611 -8.801 -10.093 1.00 92.31 566 GLN A CA 1
ATOM 4459 C C . GLN A 1 566 ? 15.367 -8.485 -11.387 1.00 92.31 566 GLN A C 1
ATOM 4461 O O . GLN A 1 566 ? 16.601 -8.432 -11.407 1.00 92.31 566 GLN A O 1
ATOM 4466 N N . ARG A 1 567 ? 14.623 -8.165 -12.449 1.00 90.56 567 ARG A N 1
ATOM 4467 C CA . ARG A 1 567 ? 15.190 -7.562 -13.661 1.00 90.56 567 ARG A CA 1
ATOM 4468 C C . ARG A 1 567 ? 15.790 -6.188 -13.331 1.00 90.56 567 ARG A C 1
ATOM 4470 O O . ARG A 1 567 ? 15.191 -5.397 -12.600 1.00 90.56 567 ARG A O 1
ATOM 4477 N N . ARG A 1 568 ? 16.977 -5.905 -13.877 1.00 92.94 568 ARG A N 1
ATOM 4478 C CA . ARG A 1 568 ? 17.584 -4.564 -13.876 1.00 92.94 568 ARG A CA 1
ATOM 4479 C C . ARG A 1 568 ? 17.240 -3.859 -15.185 1.00 92.94 568 ARG A C 1
ATOM 4481 O O . ARG A 1 568 ? 17.216 -4.494 -16.236 1.00 92.94 568 ARG A O 1
ATOM 4488 N N . TYR A 1 569 ? 17.006 -2.558 -15.102 1.00 94.62 569 TYR A N 1
ATOM 4489 C CA . TYR A 1 569 ? 16.598 -1.700 -16.208 1.00 94.62 569 TYR A CA 1
ATOM 4490 C C . TYR A 1 569 ? 17.546 -0.517 -16.306 1.00 94.62 569 TYR A C 1
ATOM 4492 O O . TYR A 1 569 ? 17.942 0.041 -15.283 1.00 94.62 569 TYR A O 1
ATOM 4500 N N . GLU A 1 570 ? 17.885 -0.118 -17.526 1.00 94.62 570 GLU A N 1
ATOM 4501 C CA . GLU A 1 570 ? 18.653 1.097 -17.774 1.00 94.62 570 GLU A CA 1
ATOM 4502 C C . GLU A 1 570 ? 17.753 2.315 -17.566 1.00 94.62 570 GLU A C 1
ATOM 4504 O O . GLU A 1 570 ? 16.838 2.579 -18.349 1.00 94.62 570 GLU A O 1
ATOM 4509 N N . VAL A 1 571 ? 17.996 3.040 -16.475 1.00 94.81 571 VAL A N 1
ATOM 4510 C CA . VAL A 1 571 ? 17.188 4.183 -16.047 1.00 94.81 571 VAL A CA 1
ATOM 4511 C C . VAL A 1 571 ? 18.058 5.383 -15.698 1.00 94.81 571 VAL A C 1
ATOM 4513 O O . VAL A 1 571 ? 19.081 5.274 -15.023 1.00 94.81 571 VAL A O 1
ATOM 4516 N N . LEU A 1 572 ? 17.612 6.558 -16.127 1.00 93.69 572 LEU A N 1
ATOM 4517 C CA . LEU A 1 572 ? 18.106 7.850 -15.691 1.00 93.69 572 LEU A CA 1
ATOM 4518 C C . LEU A 1 572 ? 17.207 8.366 -14.559 1.00 93.69 572 LEU A C 1
ATOM 4520 O O . LEU A 1 572 ? 16.057 8.777 -14.759 1.00 93.69 572 LEU A O 1
ATOM 4524 N N . LEU A 1 573 ? 17.740 8.310 -13.339 1.00 89.44 573 LEU A N 1
ATOM 4525 C CA . LEU A 1 573 ? 17.027 8.742 -12.134 1.00 89.44 573 LEU A CA 1
ATOM 4526 C C . LEU A 1 573 ? 17.280 10.215 -11.798 1.00 89.44 573 LEU A C 1
ATOM 4528 O O . LEU A 1 573 ? 16.416 10.859 -11.207 1.00 89.44 573 LEU A O 1
ATOM 4532 N N . ARG A 1 574 ? 18.466 10.741 -12.137 1.00 81.38 574 ARG A N 1
ATOM 4533 C CA . ARG A 1 574 ? 18.886 12.132 -11.903 1.00 81.38 574 ARG A CA 1
ATOM 4534 C C . ARG A 1 574 ? 19.937 12.539 -12.937 1.00 81.38 574 ARG A C 1
ATOM 4536 O O . ARG A 1 574 ? 20.922 11.825 -13.093 1.00 81.38 574 ARG A O 1
ATOM 4543 N N . ASP A 1 575 ? 19.787 13.707 -13.561 1.00 71.00 575 ASP A N 1
ATOM 4544 C CA . ASP A 1 575 ? 20.893 14.344 -14.290 1.00 71.00 575 ASP A CA 1
ATOM 4545 C C . ASP A 1 575 ? 22.083 14.645 -13.369 1.00 71.00 575 ASP A C 1
ATOM 4547 O O . ASP A 1 575 ? 21.903 15.101 -12.234 1.00 71.00 575 ASP A O 1
ATOM 4551 N N . GLY A 1 576 ? 23.290 14.414 -13.886 1.00 67.69 576 GLY A N 1
ATOM 4552 C CA . GLY A 1 576 ? 24.566 14.595 -13.196 1.00 67.69 576 GLY A CA 1
ATOM 4553 C C . GLY A 1 576 ? 25.556 13.478 -13.541 1.00 67.69 576 GLY A C 1
ATOM 4554 O O . GLY A 1 576 ? 25.307 12.669 -14.434 1.00 67.69 576 GLY A O 1
ATOM 4555 N N . GLU A 1 577 ? 26.654 13.402 -12.787 1.00 58.41 577 GLU A N 1
ATOM 4556 C CA . GLU A 1 577 ? 27.756 12.433 -12.970 1.00 58.41 577 GLU A CA 1
ATOM 4557 C C . GLU A 1 577 ? 27.320 10.956 -12.958 1.00 58.41 577 GLU A C 1
ATOM 4559 O O . GLU A 1 577 ? 28.036 10.091 -13.450 1.00 58.41 577 GLU A O 1
ATOM 4564 N N . GLN A 1 578 ? 26.152 10.656 -12.384 1.00 68.56 578 GLN A N 1
ATOM 4565 C CA . GLN A 1 578 ? 25.647 9.292 -12.232 1.00 68.56 578 GLN A CA 1
ATOM 4566 C C . GLN A 1 578 ? 25.058 8.677 -13.510 1.00 68.56 578 GLN A C 1
ATOM 4568 O O . GLN A 1 578 ? 24.974 7.451 -13.572 1.00 68.56 578 GLN A O 1
ATOM 4573 N N . GLY A 1 579 ? 24.673 9.497 -14.496 1.00 85.00 579 GLY A N 1
ATOM 4574 C CA . GLY A 1 579 ? 24.200 9.047 -15.808 1.00 85.00 579 GLY A CA 1
ATOM 4575 C C . GLY A 1 579 ? 23.056 8.021 -15.785 1.00 85.00 579 GLY A C 1
ATOM 4576 O O . GLY A 1 579 ? 22.239 7.969 -14.863 1.00 85.00 579 GLY A O 1
ATOM 4577 N N . VAL A 1 580 ? 22.994 7.208 -16.843 1.00 91.31 580 VAL A N 1
ATOM 4578 C CA . VAL A 1 580 ? 22.111 6.036 -16.921 1.00 91.31 580 VAL A CA 1
ATOM 4579 C C . VAL A 1 580 ? 22.668 4.925 -16.031 1.00 91.31 580 VAL A C 1
ATOM 4581 O O . VAL A 1 580 ? 23.859 4.623 -16.073 1.00 91.31 580 VAL A O 1
ATOM 4584 N N . GLN A 1 581 ? 21.800 4.292 -15.245 1.00 91.12 581 GLN A N 1
ATOM 4585 C CA . GLN A 1 581 ? 22.154 3.215 -14.326 1.00 91.12 581 GLN A CA 1
ATOM 4586 C C . GLN A 1 581 ? 21.279 1.987 -14.562 1.00 91.12 581 GLN A C 1
ATOM 4588 O O . GLN A 1 581 ? 20.061 2.104 -14.672 1.00 91.12 581 GLN A O 1
ATOM 4593 N N . ALA A 1 582 ? 21.879 0.796 -14.546 1.00 92.69 582 ALA A N 1
ATOM 4594 C CA . ALA A 1 582 ? 21.141 -0.462 -14.492 1.00 92.69 582 ALA A CA 1
ATOM 4595 C C . ALA A 1 582 ? 20.614 -0.698 -13.063 1.00 92.69 582 ALA A C 1
ATOM 4597 O O . ALA A 1 582 ? 21.316 -1.286 -12.236 1.00 92.69 582 ALA A O 1
ATOM 4598 N N . ASN A 1 583 ? 19.396 -0.251 -12.751 1.00 93.88 583 ASN A N 1
ATOM 4599 C CA . ASN A 1 583 ? 18.782 -0.341 -11.416 1.00 93.88 583 ASN A CA 1
ATOM 4600 C C . ASN A 1 583 ? 17.532 -1.235 -11.405 1.00 93.88 583 ASN A C 1
ATOM 4602 O O . ASN A 1 583 ? 16.973 -1.563 -12.449 1.00 93.88 583 ASN A O 1
ATOM 4606 N N . TYR A 1 584 ? 17.079 -1.637 -10.216 1.00 93.75 584 TYR A N 1
ATOM 4607 C CA . TYR A 1 584 ? 15.809 -2.354 -10.059 1.00 93.75 584 TYR A CA 1
ATOM 4608 C C . TYR A 1 584 ? 14.611 -1.393 -10.137 1.00 93.75 584 TYR A C 1
ATOM 4610 O O . TYR A 1 584 ? 14.730 -0.210 -9.799 1.00 93.75 584 TYR A O 1
ATOM 4618 N N . LEU A 1 585 ? 13.449 -1.911 -10.541 1.00 95.00 585 LEU A N 1
ATOM 4619 C CA . LEU A 1 585 ? 12.162 -1.214 -10.490 1.00 95.00 585 LEU A CA 1
ATOM 4620 C C . LEU A 1 585 ? 11.227 -1.957 -9.529 1.00 95.00 585 LEU A C 1
ATOM 4622 O O . LEU A 1 585 ? 10.777 -3.063 -9.827 1.00 95.00 585 LEU A O 1
ATOM 4626 N N . ILE A 1 586 ? 10.929 -1.340 -8.383 1.00 96.00 586 ILE A N 1
ATOM 4627 C CA . ILE A 1 586 ? 9.924 -1.831 -7.430 1.00 96.00 586 ILE A CA 1
ATOM 4628 C C . ILE A 1 586 ? 8.626 -1.079 -7.713 1.00 96.00 586 ILE A C 1
ATOM 4630 O O . ILE A 1 586 ? 8.564 0.133 -7.503 1.00 96.00 586 ILE A O 1
ATOM 4634 N N . GLY A 1 587 ? 7.616 -1.779 -8.221 1.00 96.56 587 GLY A N 1
ATOM 4635 C CA . GLY A 1 587 ? 6.324 -1.193 -8.568 1.00 96.56 587 GLY A CA 1
ATOM 4636 C C . GLY A 1 587 ? 5.369 -1.133 -7.380 1.00 96.56 587 GLY A C 1
ATOM 4637 O O . GLY A 1 587 ? 5.470 -1.916 -6.432 1.00 96.56 587 GLY A O 1
ATOM 4638 N N . THR A 1 588 ? 4.395 -0.232 -7.456 1.00 97.31 588 THR A N 1
ATOM 4639 C CA . THR A 1 588 ? 3.159 -0.319 -6.668 1.00 97.31 588 THR A CA 1
ATOM 4640 C C . THR A 1 588 ? 1.960 -0.346 -7.595 1.00 97.31 588 THR A C 1
ATOM 4642 O O . THR A 1 588 ? 2.042 0.050 -8.757 1.00 97.31 588 THR A O 1
ATOM 4645 N N . TYR A 1 589 ? 0.819 -0.769 -7.077 1.00 97.69 589 TYR A N 1
ATOM 4646 C CA . TYR A 1 589 ? -0.473 -0.345 -7.599 1.00 97.69 589 TYR A CA 1
ATOM 4647 C C . TYR A 1 589 ? -1.378 0.034 -6.430 1.00 97.69 589 TYR A C 1
ATOM 4649 O O . TYR A 1 589 ? -1.016 -0.177 -5.272 1.00 97.69 589 TYR A O 1
ATOM 4657 N N . HIS A 1 590 ? -2.520 0.645 -6.721 1.00 97.38 590 HIS A N 1
ATOM 4658 C CA . HIS A 1 590 ? -3.432 1.154 -5.701 1.00 97.38 590 HIS A CA 1
ATOM 4659 C C . HIS A 1 590 ? -4.850 0.631 -5.932 1.00 97.38 590 HIS A C 1
ATOM 4661 O O . HIS A 1 590 ? -5.271 0.440 -7.075 1.00 97.38 590 HIS A O 1
ATOM 4667 N N . ALA A 1 591 ? -5.581 0.410 -4.842 1.00 96.50 591 ALA A N 1
ATOM 4668 C CA . ALA A 1 591 ? -6.977 0.005 -4.867 1.00 96.50 591 ALA A CA 1
ATOM 4669 C C . ALA A 1 591 ? -7.765 0.631 -3.710 1.00 96.50 591 ALA A C 1
ATOM 4671 O O . ALA A 1 591 ? -7.225 0.836 -2.621 1.00 96.50 591 ALA A O 1
ATOM 4672 N N . ILE A 1 592 ? -9.045 0.911 -3.952 1.00 95.44 592 ILE A N 1
ATOM 4673 C CA . ILE A 1 592 ? -9.998 1.449 -2.971 1.00 95.44 592 ILE A CA 1
ATOM 4674 C C . ILE A 1 592 ? -11.296 0.645 -3.080 1.00 95.44 592 ILE A C 1
ATOM 4676 O O . ILE A 1 592 ? -11.801 0.453 -4.182 1.00 95.44 592 ILE A O 1
ATOM 4680 N N . HIS A 1 593 ? -11.818 0.134 -1.959 1.00 93.06 593 HIS A N 1
ATOM 4681 C CA . HIS A 1 593 ? -13.014 -0.731 -1.918 1.00 93.06 593 HIS A CA 1
ATOM 4682 C C . HIS A 1 593 ? -12.942 -1.928 -2.894 1.00 93.06 593 HIS A C 1
ATOM 4684 O O . HIS A 1 593 ? -13.916 -2.282 -3.555 1.00 93.06 593 HIS A O 1
ATOM 4690 N N . GLY A 1 594 ? -11.748 -2.517 -3.039 1.00 94.88 594 GLY A N 1
ATOM 4691 C CA . GLY A 1 594 ? -11.471 -3.598 -3.995 1.00 94.88 594 GLY A CA 1
ATOM 4692 C C . GLY A 1 594 ? -11.421 -3.183 -5.471 1.00 94.88 594 GLY A C 1
ATOM 4693 O O . GLY A 1 594 ? -11.183 -4.030 -6.323 1.00 94.88 594 GLY A O 1
ATOM 4694 N N . GLN A 1 595 ? -11.638 -1.907 -5.801 1.00 96.56 595 GLN A N 1
ATOM 4695 C CA . GLN A 1 595 ? -11.529 -1.407 -7.170 1.00 96.56 595 GLN A CA 1
ATOM 4696 C C . GLN A 1 595 ? -10.079 -1.059 -7.500 1.00 96.56 595 GLN A C 1
ATOM 4698 O O . GLN A 1 595 ? -9.444 -0.266 -6.803 1.00 96.56 595 GLN A O 1
ATOM 4703 N N . TYR A 1 596 ? -9.569 -1.626 -8.593 1.00 96.88 596 TYR A N 1
ATOM 4704 C CA . TYR A 1 596 ? -8.228 -1.359 -9.107 1.00 96.88 596 TYR A CA 1
ATOM 4705 C C . TYR A 1 596 ? -8.130 0.041 -9.728 1.00 96.88 596 TYR A C 1
ATOM 4707 O O . TYR A 1 596 ? -8.802 0.331 -10.720 1.00 96.88 596 TYR A O 1
ATOM 4715 N N . LEU A 1 597 ? -7.246 0.888 -9.192 1.00 95.75 597 LEU A N 1
ATOM 4716 C CA . LEU A 1 597 ? -7.066 2.275 -9.645 1.00 95.75 597 LEU A CA 1
ATOM 4717 C C . LEU A 1 597 ? -5.917 2.464 -10.654 1.00 95.75 597 LEU A C 1
ATOM 4719 O O . LEU A 1 597 ? -5.718 3.577 -11.134 1.00 95.75 597 LEU A O 1
ATOM 4723 N N . GLY A 1 598 ? -5.169 1.403 -10.983 1.00 94.75 598 GLY A N 1
ATOM 4724 C CA . GLY A 1 598 ? -4.056 1.424 -11.944 1.00 94.75 598 GLY A CA 1
ATOM 4725 C C . GLY A 1 598 ? -2.658 1.261 -11.329 1.00 94.75 598 GLY A C 1
ATOM 4726 O O . GLY A 1 598 ? -2.481 1.238 -10.105 1.00 94.75 598 GLY A O 1
ATOM 4727 N N . ILE A 1 599 ? -1.650 1.119 -12.200 1.00 96.25 599 ILE A N 1
ATOM 4728 C CA . ILE A 1 599 ? -0.237 1.010 -11.801 1.00 96.25 599 ILE A CA 1
ATOM 4729 C C . ILE A 1 599 ? 0.232 2.333 -11.186 1.00 96.25 599 ILE A C 1
ATOM 4731 O O . ILE A 1 599 ? 0.045 3.410 -11.750 1.00 96.25 599 ILE A O 1
ATOM 4735 N N . GLY A 1 600 ? 0.848 2.222 -10.011 1.00 95.81 600 GLY A N 1
ATOM 4736 C CA . GLY A 1 600 ? 1.323 3.333 -9.209 1.00 95.81 600 GLY A CA 1
ATOM 4737 C C . GLY A 1 600 ? 2.726 3.806 -9.574 1.00 95.81 600 GLY A C 1
ATOM 4738 O O . GLY A 1 600 ? 3.133 3.803 -10.735 1.00 95.81 600 GLY A O 1
ATOM 4739 N N . THR A 1 601 ? 3.468 4.259 -8.564 1.00 96.31 601 THR A N 1
ATOM 4740 C CA . THR A 1 601 ? 4.834 4.756 -8.772 1.00 96.31 601 THR A CA 1
ATOM 4741 C C . THR A 1 601 ? 5.837 3.610 -8.737 1.00 96.31 601 THR A C 1
ATOM 4743 O O . THR A 1 601 ? 5.799 2.749 -7.856 1.00 96.31 601 THR A O 1
ATOM 4746 N N . TRP A 1 602 ? 6.784 3.626 -9.670 1.00 96.81 602 TRP A N 1
ATOM 4747 C CA . TRP A 1 602 ? 7.984 2.805 -9.577 1.00 96.81 602 TRP A CA 1
ATOM 4748 C C . TRP A 1 602 ? 8.983 3.495 -8.663 1.00 96.81 602 TRP A C 1
ATOM 4750 O O . TRP A 1 602 ? 9.230 4.692 -8.810 1.00 96.81 602 TRP A O 1
ATOM 4760 N N . ARG A 1 603 ? 9.603 2.745 -7.755 1.00 95.31 603 ARG A N 1
ATOM 4761 C CA . ARG A 1 603 ? 10.730 3.205 -6.940 1.00 95.31 603 ARG A CA 1
ATOM 4762 C C . ARG A 1 603 ? 12.013 2.558 -7.435 1.00 95.31 603 ARG A C 1
ATOM 4764 O O . ARG A 1 603 ? 12.041 1.350 -7.673 1.00 95.31 603 ARG A O 1
ATOM 4771 N N . SER A 1 604 ? 13.070 3.355 -7.577 1.00 94.31 604 SER A N 1
ATOM 4772 C CA . SER A 1 604 ? 14.342 2.886 -8.129 1.00 94.31 604 SER A CA 1
ATOM 4773 C C . SER A 1 604 ? 15.565 3.487 -7.436 1.00 94.31 604 SER A C 1
ATOM 4775 O O . SER A 1 604 ? 15.541 4.599 -6.899 1.00 94.31 604 SER A O 1
ATOM 4777 N N . GLY A 1 605 ? 16.645 2.709 -7.436 1.00 88.25 605 GLY A N 1
ATOM 4778 C CA . GLY A 1 605 ? 17.936 3.018 -6.836 1.00 88.25 605 GLY A CA 1
ATOM 4779 C C . GLY A 1 605 ? 18.885 1.811 -6.916 1.00 88.25 605 GLY A C 1
ATOM 4780 O O . GLY A 1 605 ? 18.503 0.767 -7.447 1.00 88.25 605 GLY A O 1
ATOM 4781 N N . PRO A 1 606 ? 20.111 1.927 -6.375 1.00 78.81 606 PRO A N 1
ATOM 4782 C CA . PRO A 1 606 ? 21.173 0.938 -6.588 1.00 78.81 606 PRO A CA 1
ATOM 4783 C C . PRO A 1 606 ? 21.025 -0.369 -5.784 1.00 78.81 606 PRO A C 1
ATOM 4785 O O . PRO A 1 606 ? 21.662 -1.367 -6.124 1.00 78.81 606 PRO A O 1
ATOM 4788 N N . GLY A 1 607 ? 20.228 -0.374 -4.709 1.00 83.56 607 GLY A N 1
ATOM 4789 C CA . GLY A 1 607 ? 20.060 -1.517 -3.801 1.00 83.56 607 GLY A CA 1
ATOM 4790 C C . GLY A 1 607 ? 18.838 -2.390 -4.109 1.00 83.56 607 GLY A C 1
ATOM 4791 O O . GLY A 1 607 ? 17.864 -1.920 -4.691 1.00 83.56 607 GLY A O 1
ATOM 4792 N N . ARG A 1 608 ? 18.863 -3.656 -3.656 1.00 84.25 608 ARG A N 1
ATOM 4793 C CA . ARG A 1 608 ? 17.747 -4.625 -3.790 1.00 84.25 608 ARG A CA 1
ATOM 4794 C C . ARG A 1 608 ? 16.434 -4.154 -3.151 1.00 84.25 608 ARG A C 1
ATOM 4796 O O . ARG A 1 608 ? 15.359 -4.567 -3.578 1.00 84.25 608 ARG A O 1
ATOM 4803 N N . VAL A 1 609 ? 16.536 -3.295 -2.137 1.00 85.19 609 VAL A N 1
ATOM 4804 C CA . VAL A 1 609 ? 15.429 -2.642 -1.430 1.00 85.19 609 VAL A CA 1
ATOM 4805 C C . VAL A 1 609 ? 15.450 -1.152 -1.768 1.00 85.19 609 VAL A C 1
ATOM 4807 O O . VAL A 1 609 ? 16.476 -0.497 -1.589 1.00 85.19 609 VAL A O 1
ATOM 4810 N N . CYS A 1 610 ? 14.317 -0.595 -2.207 1.00 84.94 610 CYS A N 1
ATOM 4811 C CA . CYS A 1 610 ? 14.192 0.829 -2.519 1.00 84.94 610 CYS A CA 1
ATOM 4812 C C . CYS A 1 610 ? 12.929 1.459 -1.905 1.00 84.94 610 CYS A C 1
ATOM 4814 O O . CYS A 1 610 ? 11.799 1.034 -2.165 1.00 84.94 610 CYS A O 1
ATOM 4816 N N . ALA A 1 611 ? 13.132 2.520 -1.118 1.00 80.81 611 ALA A N 1
ATOM 4817 C CA . ALA A 1 611 ? 12.081 3.330 -0.508 1.00 80.81 611 ALA A CA 1
ATOM 4818 C C . ALA A 1 611 ? 12.434 4.824 -0.599 1.00 80.81 611 ALA A C 1
ATOM 4820 O O . ALA A 1 611 ? 13.576 5.216 -0.347 1.00 80.81 611 ALA A O 1
ATOM 4821 N N . LEU A 1 612 ? 11.441 5.672 -0.893 1.00 77.69 612 LEU A N 1
ATOM 4822 C CA . LEU A 1 612 ? 11.623 7.130 -0.984 1.00 77.69 612 LEU A CA 1
ATOM 4823 C C . LEU A 1 612 ? 12.104 7.747 0.334 1.00 77.69 612 LEU A C 1
ATOM 4825 O O . LEU A 1 612 ? 12.942 8.646 0.337 1.00 77.69 612 LEU A O 1
ATOM 4829 N N . SER A 1 613 ? 11.666 7.195 1.471 1.00 73.12 613 SER A N 1
ATOM 4830 C CA . SER A 1 613 ? 12.122 7.606 2.803 1.00 73.12 613 SER A CA 1
ATOM 4831 C C . SER A 1 613 ? 13.639 7.496 3.002 1.00 73.12 613 SER A C 1
ATOM 4833 O O . SER A 1 613 ? 14.163 8.169 3.897 1.00 73.12 613 SER A O 1
ATOM 4835 N N . HIS A 1 614 ? 14.318 6.677 2.187 1.00 74.50 614 HIS A N 1
ATOM 4836 C CA . HIS A 1 614 ? 15.757 6.389 2.213 1.00 74.50 614 HIS A CA 1
ATOM 4837 C C . HIS A 1 614 ? 16.509 6.961 0.990 1.00 74.50 614 HIS A C 1
ATOM 4839 O O . HIS A 1 614 ? 17.645 6.577 0.734 1.00 74.50 614 HIS A O 1
ATOM 4845 N N . GLY A 1 615 ? 15.901 7.893 0.244 1.00 72.31 615 GLY A N 1
ATOM 4846 C CA . GLY A 1 615 ? 16.576 8.655 -0.817 1.00 72.31 615 GLY A CA 1
ATOM 4847 C C . GLY A 1 615 ? 16.541 8.040 -2.220 1.00 72.31 615 GLY A C 1
ATOM 4848 O O . GLY A 1 615 ? 17.194 8.579 -3.117 1.00 72.31 615 GLY A O 1
ATOM 4849 N N . GLY A 1 616 ? 15.779 6.959 -2.427 1.00 83.88 616 GLY A N 1
ATOM 4850 C CA . GLY A 1 616 ? 15.464 6.449 -3.767 1.00 83.88 616 GLY A CA 1
ATOM 4851 C C . GLY A 1 616 ? 14.702 7.469 -4.624 1.00 83.88 616 GLY A C 1
ATOM 4852 O O . GLY A 1 616 ? 14.146 8.435 -4.101 1.00 83.88 616 GLY A O 1
ATOM 4853 N N . ALA A 1 617 ? 14.679 7.255 -5.938 1.00 92.38 617 ALA A N 1
ATOM 4854 C CA . ALA A 1 617 ? 13.864 8.040 -6.866 1.00 92.38 617 ALA A CA 1
ATOM 4855 C C . ALA A 1 617 ? 12.487 7.392 -7.081 1.00 92.38 617 ALA A C 1
ATOM 4857 O O . ALA A 1 617 ? 12.328 6.188 -6.847 1.00 92.38 617 ALA A O 1
ATOM 4858 N N . TRP A 1 618 ? 11.517 8.172 -7.564 1.00 95.25 618 TRP A N 1
ATOM 4859 C CA . TRP A 1 618 ? 10.245 7.661 -8.083 1.00 95.25 618 TRP A CA 1
ATOM 4860 C C . TRP A 1 618 ? 10.008 8.053 -9.540 1.00 95.25 618 TRP A C 1
ATOM 4862 O O . TRP A 1 618 ? 10.556 9.036 -10.041 1.00 95.25 618 TRP A O 1
ATOM 4872 N N . ILE A 1 619 ? 9.205 7.239 -10.223 1.00 97.00 619 ILE A N 1
ATOM 4873 C CA . ILE A 1 619 ? 8.882 7.369 -11.642 1.00 97.00 619 ILE A CA 1
ATOM 4874 C C . ILE A 1 619 ? 7.404 7.004 -11.838 1.00 97.00 619 ILE A C 1
ATOM 4876 O O . ILE A 1 619 ? 6.945 5.990 -11.307 1.00 97.00 619 ILE A O 1
ATOM 4880 N N . CYS A 1 620 ? 6.659 7.806 -12.599 1.00 97.69 620 CYS A N 1
ATOM 4881 C CA . CYS A 1 620 ? 5.309 7.455 -13.060 1.00 97.69 620 CYS A CA 1
ATOM 4882 C C . CYS A 1 620 ? 5.355 6.691 -14.398 1.00 97.69 620 CYS A C 1
ATOM 4884 O O . CYS A 1 620 ? 6.414 6.554 -15.016 1.00 97.69 620 CYS A O 1
ATOM 4886 N N . SER A 1 621 ? 4.206 6.179 -14.844 1.00 97.44 621 SER A N 1
ATOM 4887 C CA . SER A 1 621 ? 4.102 5.382 -16.073 1.00 97.44 621 SER A CA 1
ATOM 4888 C C . SER A 1 621 ? 3.134 5.947 -17.094 1.00 97.44 621 SER A C 1
ATOM 4890 O O . SER A 1 621 ? 2.082 6.466 -16.729 1.00 97.44 621 SER A O 1
ATOM 4892 N N . VAL A 1 622 ? 3.466 5.740 -18.368 1.00 96.75 622 VAL A N 1
ATOM 4893 C CA . VAL A 1 622 ? 2.615 6.037 -19.528 1.00 96.75 622 VAL A CA 1
ATOM 4894 C C . VAL A 1 622 ? 2.401 4.783 -20.374 1.00 96.75 622 VAL A C 1
ATOM 4896 O O . VAL A 1 622 ? 3.195 3.844 -20.303 1.00 96.75 622 VAL A O 1
ATOM 4899 N N . LYS A 1 623 ? 1.343 4.770 -21.186 1.00 94.31 623 LYS A N 1
ATOM 4900 C CA . LYS A 1 623 ? 1.008 3.709 -22.148 1.00 94.31 623 LYS A CA 1
ATOM 4901 C C . LYS A 1 623 ? 0.529 4.293 -23.477 1.00 94.31 623 LYS A C 1
ATOM 4903 O O . LYS A 1 623 ? 0.214 5.480 -23.570 1.00 94.31 623 LYS A O 1
ATOM 4908 N N . VAL A 1 624 ? 0.493 3.459 -24.513 1.00 91.12 624 VAL A N 1
ATOM 4909 C CA . VAL A 1 624 ? -0.098 3.814 -25.813 1.00 91.12 624 VAL A CA 1
ATOM 4910 C C . VAL A 1 624 ? -1.630 3.698 -25.717 1.00 91.12 624 VAL A C 1
ATOM 4912 O O . VAL A 1 624 ? -2.111 2.687 -25.203 1.00 91.12 624 VAL A O 1
ATOM 4915 N N . PRO A 1 625 ? -2.416 4.687 -26.185 1.00 84.56 625 PRO A N 1
ATOM 4916 C CA . PRO A 1 625 ? -3.875 4.595 -26.213 1.00 84.56 625 PRO A CA 1
ATOM 4917 C C . PRO A 1 625 ? -4.371 3.459 -27.117 1.00 84.56 625 PRO A C 1
ATOM 4919 O O . PRO A 1 625 ? -3.929 3.338 -28.257 1.00 84.56 625 PRO A O 1
ATOM 4922 N N . GLY A 1 626 ? -5.339 2.672 -26.641 1.00 69.62 626 GLY A N 1
ATOM 4923 C CA . GLY A 1 626 ? -6.055 1.681 -27.459 1.00 69.62 626 GLY A CA 1
ATOM 4924 C C . GLY A 1 626 ? -5.287 0.399 -27.813 1.00 69.62 626 GLY A C 1
ATOM 4925 O O . GLY A 1 626 ? -5.815 -0.406 -28.579 1.00 69.62 626 GLY A O 1
ATOM 4926 N N . CYS A 1 627 ? -4.080 0.205 -27.271 1.00 50.84 627 CYS A N 1
ATOM 4927 C CA . CYS A 1 627 ? -3.395 -1.094 -27.232 1.00 50.84 627 CYS A CA 1
ATOM 4928 C C . CYS A 1 627 ? -3.849 -1.952 -26.043 1.00 50.84 627 CYS A C 1
ATOM 4930 O O . CYS A 1 627 ? -4.479 -1.389 -25.117 1.00 50.84 627 CYS A O 1
#

Sequence (627 aa):
MSSVVPLNFSGSMNRLLEFPSWVWLNLRRYRNPGFAATMRLNVHQLNFSSSSSALFSISSNAMNNLSQDHSQFFSIQGQSRRRSSVMHLAPNTSMQSEECSSSFLTVAVFLLTATLASYSRLTMLPHDLQPLRQISLSQSKSGSQLTHPGETDSSLRTQEKLRLQASLETSCRRSTWPKDSHLACSPHPILITSQHDAAVRAIHEALVLAIASIVERWWTDSAADFPQRMPLEPGEEALLRWLDTLHPDILPPYPLGSWRPDFLVENVVDPTTTSGTREQFRICEINSRFCWNGFLHLPYGQQALVDLGAETNGFVGAVDPKQFLDSLFTVFDATKPLHLLKGVERGMDIHMFVDFAAQRTGARPIFVLPEDLRLVPDENAKLGYRLCCVVREQVADGDKSKNYFLHNGEMLEEIHQVSLELCQHELRALSPEMMRALSVRCFNDMRTIFLVHDKRMLGIVLQELDDLVHRGTLSATQAEILRAGICPTILAGSREAALFLQQCRDSPTHKDGYVLKLIRSGKGAGIVFGDEVTAAEWDEMLEQYLCDAAIAVDQPAYLVQRQIIQRRYEVLLRDGEQGVQANYLIGTYHAIHGQYLGIGTWRSGPGRVCALSHGGAWICSVKVPGC

Foldseek 3Di:
DDDDDDDDDDDDDDDDPDDDPPVPPPPPDDDDDDDDDDDDDDDDDDDDDDDDDDDDDDDDDDDDDDDDDDDDDDDDDDDDDDDDDDDDDDDDDDDDDDDDDPVVVVVVVVVVVVVVVVVVVVPDPLDFQDDWAWFDLVPAFPPDDTHHPLRDDPVVQVVLLVLLLVLLCVLFPCVLFPPSQSNQARSTFTAHAVVVFVLVLLLLLLLCLLLLVCLVCVPPPPPLVNCQQAPFDPLLVVLSVVLVPDDCVLPNRDLLFKKKFWWFWFWDQDCSHPVSTDIFIAGQFIDQQQRQAQLSVFLSSQVSNVSSPNVVSQWHFLFHSVVSVVLVCVLDPLVDAEEEAADPPPGGCPSVVQVVSCVVNVHGHHYAYLVQWDWAADPPDPVRTFIKGFDPDDDDPPCPVAPWDDDPNTIIGTQQAYRYHDDPVRLVPDDSVNNNNHQSRYSSHSSCNGQRRFSCNLQSSLVCLVVCCVVVSDPPVSSVSSVRHHWHKATAQDPVLVVVLVVCVVPVCSQQQKWKDQGNDDLRPPIDRSVVDGSVVVNVCSVVARNGRDDDPPDGHIIMTGDRPGAFHFDDSDPDPVRTDRWTWIWIWIDGSSHTRGTGKTWIDHDPGGDVVVPTHIHTYIYRPPD

Secondary structure (DSSP, 8-state):
--------------------GGGGGGGSS---------------------------------------------------------------------S-SHHHHHHHHHHHHHHHHHHHHH-------PPPEE--TTT--TTS----GGGS-HHHHHHHHHHHHHHHHHHS-GGGSGGGGGGGB-SSPEE--HHHHHHHHHHHHHHHHHHHHHHHTTTT-TTT-HHHHS---HHHHHHHHHHHTS-TTTS-S----EEEEEEEEEEEE-TTSTTSEEEEEEEEEEE-SSTTTTTTHHHHHHHHHHHHTTTTTT-EESS-HHHHHHHTTTSS-TTS--EEEE-S---STHHHHHHHHHHHHSPPPEEE-GGGEEEEE-TTSTTSEEEEEE--S---TT-TTS--EEETTEEEEE-SSEEEE--HHHHHTS-HHHHHHHHTTBSS-HHIIIIITSTHHHHHHHHHHHHHHHTTSS-HHHHHHHHHHBPPEE-TTSHH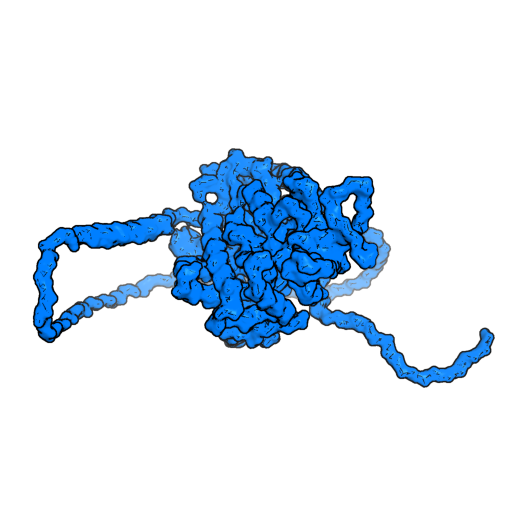HHHHHHHHHH-TTGGGGEEEEETT--TTTTEEEGGGS-HHHHHHHHHHHTS--PPPTTS--EEEEEPP-BPEEEEE-SSSTT-EEEEEEEEEEEEETTEEEEE--EEEESSSS--GGGT-EEE-EEE-TT-

Radius of gyration: 31.84 Å; chains: 1; bounding box: 108×94×96 Å

Organism: NCBI:txid230812